Protein 4KXV (pdb70)

Radius of gyration: 27.61 Å; Cα contacts (8 Å, |Δi|>4): 1654; chains: 1; bounding box: 56×73×70 Å

B-factor: mean 13.84, std 14.49, range [1.45, 185.75]

Foldseek 3Di:
DAADQDDPVVQLQLLLQLLQLLLLLQLQCQLVQWAFSLQLNQQSSVLSCCFFGQWAADLQQLLALQGAAEFALCFSSLLSVQSSSCLQPNDPSVLSNCECPPVDQSRRGDFVVDSNDQFTDDPHLQRLLLQLLQLCCCVQPQVHDHAYEYEHELLSVVDVSNLLSLLQQQVSQSLRYEYEYSLQQPDQAGGRPCRPVLVVVCVSSVVSREAEAEDASSRSNRSSVQSRDGDSGHHYYYHHGWRNPQQPPPTNDPPRGTGHDHPVSSVVSSVSSNVSRDDPDGRHGHHGDNRGDDDDDDAQDQPDFDDDDFFDKDFLLQLLLVLLLRSCVRDVQEAEEEAPCCVQSVVVSNCVNPVSRYHYSHNNLQSRLSSQSSNCGSPNHAYEYEDALLCCVVNLVSLLSSLSSQGLHEYEHEAEFCLVFAVFQSRHHFCSLQSQVPRVQEWEFFAAASLLSSVLVSQSSRGGDYYYYYTYRDMDGDQDDRPDDDDGQDKDWSDDDQAAAAEEEETHPLLRQQVVLQVVCVVVVHHHTYMYQRILVPGNLVVVQVRCVSNQQHYEYAYRHEPPNHNQVSNCVSCPPPPRHDYHYQYAHDGFHHGHSVVRCVVRQRGSVSNNVVSVVVND

Sequence (620 aa):
ESSYHKPDQQQQKLQALKDTANRLRISSSIQATTAAGSGHPTSCCSAAEIMAVLFFHTMMRYKSQDPRNPHNDRFVLSKGHAAPILYAVVWAEAGFLLAEEAELLNLRKISSDLDGHPVPKQAFTDVVATTGSLGQGLGAACGMAYTGKYFDKASSYRVYCLLGDGELLSEGSVWEAMMAFASSIYKKLDNLVAILDINRLGQSDPAPLQHQMDIIYQQKKRCEAFGWHAIIVDGHSVEELCKAFGQAKKHQPTAIIAKTFKGRGITTGVEDKEESSWHGKPPLLPPKKNMAEEQIIQEEIYYSQIQQSKKKILATPPQQEDAPSSVDIANNIRMPSLPSYKVGDKIATRKKAYGQALAKLGHASDRIIALDGDTKNNSTFSEIFKKEHPDRFIECYIAEQNMVSIAVGCATRNRTVPPFCCSTFAAFFTRRAFDQIRMAAISESSNINLLCGSSHCGVSIGEDGPSSQQMALEDLAMMFRSVPTSTVFYPSDGVATEKAVELAANTKGIICFIRTSRPENAIIYNNNNEDFQQVGQAKVVLKSKDDQVVTVIGAGVVTLHEALAAAELLKKEKINIRVLDPPFTIKPLLDRKLILDSARATKGRILTTVEDHYYEGGIGEAVSSSAVVGEPGITVTHHLAVNRVPPRSGKPAELLKMFGIDDRDAIAQAVRGLIT

CATH classification: 3.40.50.970 (+2 more: 3.40.50.970, 3.40.50.920)

InterPro domains:
  IPR005474 Transketolase, N-terminal [PF00456] (17-269)
  IPR005474 Transketolase, N-terminal [cd02012] (20-271)
  IPR005475 Transketolase-like, pyrimidine-binding domain [PF02779] (314-476)
  IPR005475 Transketolase-like, pyrimidine-binding domain [SM00861] (315-479)
  IPR009014 Transketolase C-terminal/Pyruvate-ferredoxin oxidoreductase domain II [G3DSA:3.40.50.920] (490-623)
  IPR009014 Transketolase C-terminal/Pyruvate-ferredoxin oxidoreductase domain II [SSF52922] (487-620)
  IPR020826 Transketolase binding site [PS00802] (422-438)
  IPR029061 Thiamin diphosphate-binding fold [SSF52518] (9-304)
  IPR029061 Thiamin diphosphate-binding fold [SSF52518] (306-480)
  IPR033248 Transketolase, C-terminal domain [PF02780] (493-612)
  IPR049557 Transketolase conserved site [PS00801] (23-43)
  IPR051424 Transketolase-like [NF004559] (7-621)
  IPR051424 Transketolase-like [PTHR43195] (3-621)

GO terms:
  GO:0004802 transketolase activity (F, EXP)
  GO:0005829 cytosol (C, TAS)
  GO:0005515 protein binding (F, IPI)
  GO:0005654 nucleoplasm (C, IDA)
  GO:0016604 nuclear body (C, IDA)
  GO:0016607 nuclear speck (C, IDA)
  GO:0000287 magnesium ion binding (F, IDA)
  GO:0004802 transketolase activity (F, IDA)
  GO:0005509 calcium ion binding (F, IDA)
  GO:0042803 protein homodimerization activity (F, IDA)
  GO:0046166 glyceraldehyde-3-phosphate biosynthetic process (P, IDA)
  GO:0006098 pentose-phosphate shunt (P, IDA)
  GO:0031982 vesicle (C, HDA)
  GO:0070062 extracellular exosome (C, HDA)

Solvent-accessible surface area: 23819 Å² total; per-residue (Å²): 188,88,79,115,156,14,87,117,148,56,4,41,22,0,85,2,0,0,18,37,2,4,16,13,0,0,75,3,0,16,54,37,52,43,3,30,0,2,1,0,0,0,0,0,15,0,0,0,0,0,3,5,22,23,5,60,6,59,28,122,62,9,89,18,42,29,1,17,3,29,5,8,0,3,0,26,0,0,4,0,7,2,4,0,15,4,13,16,47,60,30,68,95,79,57,16,83,40,1,80,101,188,97,9,76,7,47,16,65,3,28,18,94,7,35,22,7,22,10,7,4,32,21,68,1,16,0,0,3,4,0,0,0,4,0,16,2,0,66,77,44,10,160,18,53,5,50,0,4,0,0,0,11,6,28,6,14,82,81,45,9,1,47,46,0,4,32,6,0,31,87,39,135,0,39,17,1,4,0,0,4,0,0,6,44,8,18,139,99,91,38,3,110,23,69,39,92,19,82,48,11,47,142,119,1,90,86,81,28,4,60,9,34,70,9,67,0,22,25,3,74,79,0,0,137,8,10,33,75,75,57,167,73,2,6,0,1,0,0,82,0,56,11,0,82,25,0,89,56,2,48,45,109,91,105,57,31,22,114,38,2,71,127,115,46,4,127,90,4,32,131,57,1,112,91,102,27,137,52,157,173,80,23,150,25,56,91,16,122,106,55,13,60,115,44,84,160,60,97,7,179,22,82,67,96,8,96,37,135,94,51,59,125,21,6,5,41,71,0,1,0,68,0,0,2,40,0,2,120,46,16,120,38,0,1,0,0,0,1,74,20,52,98,23,1,32,0,65,40,0,79,172,82,15,81,126,32,11,0,15,5,107,134,13,14,38,3,0,0,9,0,0,9,2,0,11,16,45,96,21,10,17,0,1,0,1,0,17,0,10,56,0,60,159,0,77,57,8,0,110,12,1,7,72,8,116,10,56,0,5,0,1,0,0,8,2,0,0,2,4,0,93,99,2,49,78,43,4,0,2,62,0,0,32,12,0,66,74,2,108,55,9,12,0,0,1,0,1,1,0,0,0,0,7,31,0,0,35,35,0,13,56,36,169,9,0,0,0,0,0,1,2,94,34,101,23,29,3,48,12,89,38,112,50,80,4,82,53,22,66,4,29,44,37,71,142,40,190,106,1,34,0,0,0,0,0,1,1,8,0,0,25,16,0,39,19,0,6,121,46,0,133,167,78,193,27,39,3,28,0,0,0,0,0,0,2,50,63,31,21,103,150,50,0,6,64,3,0,139,43,0,118,6,47,1,0,0,0,0,0,0,47,73,119,14,0,0,0,78,8,0,43,81,27,4,122,75,43,114,62,26,76,44,46,44,32,3,1,102,123,104,8,130,50,16,123,39,74,94,3,11,140,100,12,24,0,13,96,78,24,0,1,116,20,0,68,46,45,46,135

Nearest PDB structures (foldseek):
  4kxw-assembly1_A  TM=1.001E+00  e=0.000E+00  Homo sapiens
  6ha3-assembly1_A  TM=1.001E+00  e=0.000E+00  Homo sapiens
  6rjb-assembly1_B  TM=1.001E+00  e=0.000E+00  Homo sapiens
  3ooy-assembly1_A  TM=1.000E+00  e=0.000E+00  Homo sapiens
  3l84-assembly1_A  TM=8.681E-01  e=8.994E-46  Campylobacter jejuni subsp. jejuni NCTC 11168 = ATCC 700819

Secondary structure (DSSP, 8-state):
-------HHHHHHHHHHHHHHHHHHHHHHHHHT-S-HHHHHTTHHHHHHIIIII----TT-TT-TTSPEEEESSGGGHHHHHHHHHHTTSS-GGGGGGTT-TT-S--SS--TTSTT-SS---STT-HHHHHHHHHHIIIIIS--S--EEEEEESGGGGSHHHHHHHHHHHHTT-TTEEEEEEE-SB-SSSB-TTTT-HHHHHHHHHHTT-EEEEEETT-HHHHHHHHH---SS-EEEEEE--TTTTSTTTTT-SS-TT-PPPHHHHHHHHHHHHTT----PPPPP-PPP--PPP---SPP--SS-----TT-EEEHHHHHHHHHHHHHHH-TTEEEEESS-HHHHSTHHHHHH-GGGEEE--S-HHHHHHHHHHHHGGG--EEEEEEEGGGGGGGHHHHHHHHHTT--EEEEEESBSGGG-TT-GGG-BSSHHHHHHTSTTEEEE---SHHHHHHHHHHHHT--SEEEEE--SSEEE--S-TT----TT--EEEE--TTEEEEEE--THHHHHHHHHHHHHHTTT-EEEEEE-SEEES--HHHHHHHHHHTTTEEEEEEEEESTTSHHHHHHHHHTT-TT-EEEEEEE-S----S-HHHHHHHTT-SHHHHHHHHHHHH-

Structure (mmCIF, N/CA/C/O backbone):
data_4KXV
#
_entry.id   4KXV
#
_cell.length_a   113.670
_cell.length_b   85.980
_cell.length_c   73.000
_cell.angle_alpha   90.00
_cell.angle_beta   125.30
_cell.angle_gamma   90.00
#
_symmetry.space_group_name_H-M   'C 1 2 1'
#
loop_
_entity.id
_entity.type
_entity.pdbx_description
1 polymer Transketolase
2 non-polymer 'CALCIUM ION'
3 non-polymer 1,2-ETHANEDIOL
4 non-polymer 'THIAMINE DIPHOSPHATE'
5 non-polymer D-XYLITOL-5-PHOSPHATE
6 water water
#
loop_
_atom_site.group_PDB
_atom_site.id
_atom_site.type_symbol
_atom_site.label_atom_id
_atom_site.label_alt_id
_atom_site.label_comp_id
_atom_site.label_asym_id
_atom_site.label_entity_id
_atom_site.label_seq_id
_atom_site.pdbx_PDB_ins_code
_atom_site.Cartn_x
_atom_site.Cartn_y
_atom_site.Cartn_z
_atom_site.occupancy
_atom_site.B_iso_or_equiv
_atom_site.auth_seq_id
_atom_site.auth_comp_id
_atom_site.auth_asym_id
_atom_site.auth_atom_id
_atom_site.pdbx_PDB_model_num
ATOM 1 N N . GLU A 1 2 ? 22.005 -12.323 23.752 1.00 52.05 2 GLU A N 1
ATOM 2 C CA . GLU A 1 2 ? 21.538 -12.679 25.086 1.00 47.18 2 GLU A CA 1
ATOM 3 C C . GLU A 1 2 ? 20.430 -13.707 24.938 1.00 21.90 2 GLU A C 1
ATOM 4 O O . GLU A 1 2 ? 19.655 -13.568 23.986 1.00 24.55 2 GLU A O 1
ATOM 10 N N A SER A 1 3 ? 20.405 -14.652 25.848 0.39 24.41 3 SER A N 1
ATOM 11 N N B SER A 1 3 ? 20.391 -14.635 25.875 0.61 16.18 3 SER A N 1
ATOM 12 C CA A SER A 1 3 ? 19.362 -15.649 25.902 0.39 9.75 3 SER A CA 1
ATOM 13 C CA B SER A 1 3 ? 19.318 -15.616 25.775 0.61 22.16 3 SER A CA 1
ATOM 14 C C A SER A 1 3 ? 18.001 -15.046 26.184 0.39 9.09 3 SER A C 1
ATOM 15 C C B SER A 1 3 ? 17.993 -14.978 26.142 0.61 13.84 3 SER A C 1
ATOM 16 O O A SER A 1 3 ? 17.915 -14.119 27.021 0.39 6.26 3 SER A O 1
ATOM 17 O O B SER A 1 3 ? 18.016 -14.019 26.925 0.61 27.73 3 SER A O 1
ATOM 22 N N . TYR A 1 4 ? 16.928 -15.561 25.588 1.00 11.13 4 TYR A N 1
ATOM 23 C CA . TYR A 1 4 ? 15.569 -15.305 26.081 1.00 9.06 4 TYR A CA 1
ATOM 24 C C . TYR A 1 4 ? 15.502 -15.720 27.515 1.00 8.51 4 TYR A C 1
ATOM 25 O O . TYR A 1 4 ? 15.952 -16.810 27.879 1.00 9.73 4 TYR A O 1
ATOM 34 N N . HIS A 1 5 ? 14.900 -14.879 28.355 1.00 8.05 5 HIS A N 1
ATOM 35 C CA . HIS A 1 5 ? 14.570 -15.232 29.711 1.00 7.93 5 HIS A CA 1
ATOM 36 C C . HIS A 1 5 ? 13.128 -15.712 29.738 1.00 8.11 5 HIS A C 1
ATOM 37 O O . HIS A 1 5 ? 12.213 -14.908 29.545 1.00 10.61 5 HIS A O 1
ATOM 44 N N . LYS A 1 6 ? 12.921 -17.016 29.871 1.00 7.32 6 LYS A N 1
ATOM 45 C CA . LYS A 1 6 ? 11.575 -17.567 29.813 1.00 7.31 6 LYS A CA 1
ATOM 46 C C . LYS A 1 6 ? 10.862 -17.257 31.119 1.00 7.06 6 LYS A C 1
ATOM 47 O O . LYS A 1 6 ? 11.313 -17.766 32.164 1.00 8.77 6 LYS A O 1
ATOM 53 N N . PRO A 1 7 ? 9.801 -16.456 31.125 1.00 7.13 7 PRO A N 1
ATOM 54 C CA . PRO A 1 7 ? 9.220 -15.994 32.398 1.00 8.23 7 PRO A CA 1
ATOM 55 C C . PRO A 1 7 ? 8.517 -17.102 33.163 1.00 7.47 7 PRO A C 1
ATOM 56 O O . PRO A 1 7 ? 7.951 -17.993 32.562 1.00 8.34 7 PRO A O 1
ATOM 60 N N . ASP A 1 8 ? 8.588 -16.982 34.496 1.00 8.58 8 ASP A N 1
ATOM 61 C CA . ASP A 1 8 ? 7.799 -17.829 35.375 1.00 8.89 8 ASP A CA 1
ATOM 62 C C . ASP A 1 8 ? 6.419 -17.268 35.532 1.00 8.11 8 ASP A C 1
ATOM 63 O O . ASP A 1 8 ? 6.089 -16.179 35.054 1.00 7.81 8 ASP A O 1
ATOM 68 N N A GLN A 1 9 ? 5.465 -18.009 36.146 0.26 5.37 9 GLN A N 1
ATOM 69 N N B GLN A 1 9 ? 5.635 -18.064 36.234 0.74 13.37 9 GLN A N 1
ATOM 70 C CA A GLN A 1 9 ? 4.067 -17.571 36.280 0.26 5.48 9 GLN A CA 1
ATOM 71 C CA B GLN A 1 9 ? 4.245 -17.683 36.428 0.74 14.11 9 GLN A CA 1
ATOM 72 C C A GLN A 1 9 ? 3.968 -16.286 37.079 0.26 3.27 9 GLN A C 1
ATOM 73 C C B GLN A 1 9 ? 4.208 -16.383 37.193 0.74 12.16 9 GLN A C 1
ATOM 74 O O A GLN A 1 9 ? 3.080 -15.478 36.806 0.26 4.62 9 GLN A O 1
ATOM 75 O O B GLN A 1 9 ? 3.317 -15.602 36.889 0.74 10.76 9 GLN A O 1
ATOM 86 N N A GLN A 1 10 ? 4.855 -16.045 38.066 0.43 5.09 10 GLN A N 1
ATOM 87 N N B GLN A 1 10 ? 5.140 -16.141 38.148 0.57 10.72 10 GLN A N 1
ATOM 88 C CA A GLN A 1 10 ? 4.860 -14.792 38.802 0.43 6.60 10 GLN A CA 1
ATOM 89 C CA B GLN A 1 10 ? 5.035 -14.876 38.868 0.57 9.84 10 GLN A CA 1
ATOM 90 C C A GLN A 1 10 ? 5.301 -13.595 37.961 0.43 7.00 10 GLN A C 1
ATOM 91 C C B GLN A 1 10 ? 5.286 -13.669 37.951 0.57 7.78 10 GLN A C 1
ATOM 92 O O A GLN A 1 10 ? 4.773 -12.496 38.090 0.43 7.19 10 GLN A O 1
ATOM 93 O O B GLN A 1 10 ? 4.573 -12.685 38.060 0.57 7.85 10 GLN A O 1
ATOM 104 N N . LYS A 1 11 ? 6.293 -13.775 37.084 1.00 7.09 11 LYS A N 1
ATOM 105 C CA . LYS A 1 11 ? 6.598 -12.712 36.114 1.00 6.51 11 LYS A CA 1
ATOM 106 C C . LYS A 1 11 ? 5.418 -12.480 35.163 1.00 6.04 11 LYS A C 1
ATOM 107 O O . LYS A 1 11 ? 5.062 -11.360 34.861 1.00 6.53 11 LYS A O 1
ATOM 113 N N . LEU A 1 12 ? 4.817 -13.592 34.681 1.00 6.72 12 LEU A N 1
ATOM 114 C CA . LEU A 1 12 ? 3.628 -13.458 33.846 1.00 6.50 12 LEU A CA 1
ATOM 115 C C . LEU A 1 12 ? 2.523 -12.747 34.561 1.00 6.28 12 LEU A C 1
ATOM 116 O O . LEU A 1 12 ? 1.886 -11.851 33.980 1.00 6.61 12 LEU A O 1
ATOM 121 N N . GLN A 1 13 ? 2.263 -13.103 35.838 1.00 6.91 13 GLN A N 1
ATOM 122 C CA . GLN A 1 13 ? 1.240 -12.420 36.590 1.00 7.05 13 GLN A CA 1
ATOM 123 C C . GLN A 1 13 ? 1.555 -10.937 36.786 1.00 6.38 13 GLN A C 1
ATOM 124 O O . GLN A 1 13 ? 0.677 -10.096 36.724 1.00 6.91 13 GLN A O 1
ATOM 130 N N . ALA A 1 14 ? 2.849 -10.622 36.993 1.00 6.46 14 ALA A N 1
ATOM 131 C CA . ALA A 1 14 ? 3.250 -9.243 37.125 1.00 6.67 14 ALA A CA 1
ATOM 132 C C . ALA A 1 14 ? 3.013 -8.480 35.818 1.00 6.22 14 ALA A C 1
ATOM 133 O O . ALA A 1 14 ? 2.637 -7.297 35.856 1.00 6.38 14 ALA A O 1
ATOM 135 N N . LEU A 1 15 ? 3.243 -9.138 34.682 1.00 5.83 15 LEU A N 1
ATOM 136 C CA . LEU A 1 15 ? 2.953 -8.490 33.391 1.00 5.65 15 LEU A CA 1
ATOM 137 C C . LEU A 1 15 ? 1.441 -8.278 33.190 1.00 5.73 15 LEU A C 1
ATOM 138 O O . LEU A 1 15 ? 1.048 -7.243 32.643 1.00 5.91 15 LEU A O 1
ATOM 143 N N . LYS A 1 16 ? 0.617 -9.204 33.649 1.00 5.86 16 LYS A N 1
ATOM 144 C CA . LYS A 1 16 ? -0.847 -9.022 33.621 1.00 6.16 16 LYS A CA 1
ATOM 145 C C . LYS A 1 16 ? -1.250 -7.861 34.504 1.00 6.38 16 LYS A C 1
ATOM 146 O O . LYS A 1 16 ? -2.088 -7.027 34.142 1.00 6.39 16 LYS A O 1
ATOM 152 N N . ASP A 1 17 ? -0.691 -7.835 35.718 1.00 6.64 17 ASP A N 1
ATOM 153 C CA . ASP A 1 17 ? -0.942 -6.743 36.649 1.00 6.69 17 ASP A CA 1
ATOM 154 C C . ASP A 1 17 ? -0.569 -5.401 36.026 1.00 6.33 17 ASP A C 1
ATOM 155 O O . ASP A 1 17 ? -1.288 -4.408 36.147 1.00 6.86 17 ASP A O 1
ATOM 160 N N . THR A 1 18 ? 0.582 -5.377 35.351 1.00 5.80 18 THR A N 1
ATOM 161 C CA . THR A 1 18 ? 1.070 -4.179 34.656 1.00 5.37 18 THR A CA 1
ATOM 162 C C . THR A 1 18 ? 0.052 -3.772 33.602 1.00 5.22 18 THR A C 1
ATOM 163 O O . THR A 1 18 ? -0.352 -2.613 33.520 1.00 5.80 18 THR A O 1
ATOM 167 N N . ALA A 1 19 ? -0.365 -4.721 32.759 1.00 5.15 19 ALA A N 1
ATOM 168 C CA . ALA A 1 19 ? -1.352 -4.410 31.722 1.00 5.38 19 ALA A CA 1
ATOM 169 C C . A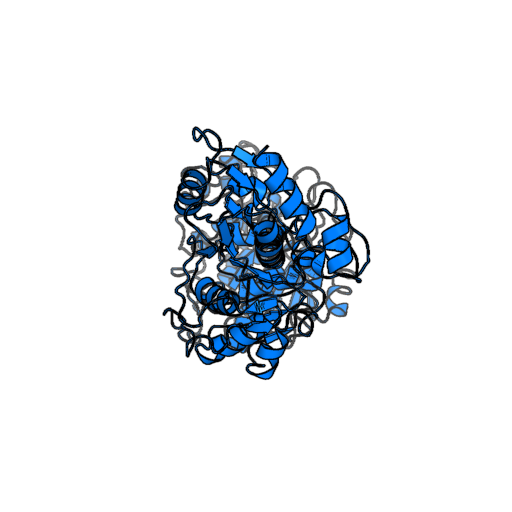LA A 1 19 ? -2.604 -3.799 32.309 1.00 4.90 19 ALA A C 1
ATOM 170 O O . ALA A 1 19 ? -3.152 -2.825 31.785 1.00 5.25 19 ALA A O 1
ATOM 172 N N . ASN A 1 20 ? -3.082 -4.356 33.417 1.00 5.45 20 ASN A N 1
ATOM 173 C CA . ASN A 1 20 ? -4.260 -3.827 34.072 1.00 5.64 20 ASN A CA 1
ATOM 174 C C . ASN A 1 20 ? -4.046 -2.477 34.692 1.00 4.94 20 ASN A C 1
ATOM 175 O O . ASN A 1 20 ? -4.958 -1.617 34.627 1.00 5.52 20 ASN A O 1
ATOM 180 N N . ARG A 1 21 ? -2.890 -2.220 35.281 1.00 5.22 21 ARG A N 1
ATOM 181 C CA . ARG A 1 21 ? -2.555 -0.857 35.727 1.00 5.68 21 ARG A CA 1
ATOM 182 C C . ARG A 1 21 ? -2.576 0.124 34.546 1.00 5.41 21 ARG A C 1
ATOM 183 O O . ARG A 1 21 ? -3.037 1.260 34.704 1.00 5.82 21 ARG A O 1
ATOM 191 N N . LEU A 1 22 ? -2.083 -0.304 33.400 1.00 5.08 22 LEU A N 1
ATOM 192 C CA . LEU A 1 22 ? -2.054 0.564 32.228 1.00 4.98 22 LEU A CA 1
ATOM 193 C C . LEU A 1 22 ? -3.502 0.869 31.765 1.00 5.18 22 LEU A C 1
ATOM 194 O O . LEU A 1 22 ? -3.792 2.016 31.364 1.00 5.65 22 LEU A O 1
ATOM 199 N N . ARG A 1 23 ? -4.373 -0.121 31.824 1.00 4.80 23 ARG A N 1
ATOM 200 C CA . ARG A 1 23 ? -5.788 0.107 31.508 1.00 4.94 23 ARG A CA 1
ATOM 201 C C . ARG A 1 23 ? -6.394 1.160 32.437 1.00 4.80 23 ARG A C 1
ATOM 202 O O . ARG A 1 23 ? -7.076 2.080 32.025 1.00 5.41 23 ARG A O 1
ATOM 210 N N . ILE A 1 24 ? -6.175 0.956 33.761 1.00 5.34 24 ILE A N 1
ATOM 211 C CA . ILE A 1 24 ? -6.753 1.867 34.751 1.00 5.43 24 ILE A CA 1
ATOM 212 C C . ILE A 1 24 ? -6.269 3.289 34.485 1.00 5.07 24 ILE A C 1
ATOM 213 O O . ILE A 1 24 ? -7.049 4.222 34.490 1.00 5.75 24 ILE A O 1
ATOM 218 N N A SER A 1 25 ? -4.961 3.441 34.244 0.67 5.40 25 SER A N 1
ATOM 219 N N B SER A 1 25 ? -4.965 3.448 34.231 0.33 5.40 25 SER A N 1
ATOM 220 C CA A SER A 1 25 ? -4.447 4.796 34.006 0.67 5.33 25 SER A CA 1
ATOM 221 C CA B SER A 1 25 ? -4.412 4.785 34.003 0.33 6.66 25 SER A CA 1
ATOM 222 C C A SER A 1 25 ? -5.046 5.416 32.767 0.67 4.71 25 SER A C 1
ATOM 223 C C B SER A 1 25 ? -4.957 5.422 32.737 0.33 6.14 25 SER A C 1
ATOM 224 O O A SER A 1 25 ? -5.442 6.591 32.719 0.67 6.82 25 SER A O 1
ATOM 225 O O B SER A 1 25 ? -5.209 6.631 32.747 0.33 6.35 25 SER A O 1
ATOM 230 N N . SER A 1 26 ? -5.157 4.630 31.680 1.00 5.02 26 SER A N 1
ATOM 231 C CA . SER A 1 26 ? -5.713 5.174 30.447 1.00 4.95 26 SER A CA 1
ATOM 232 C C . SER A 1 26 ? -7.150 5.660 30.647 1.00 4.61 26 SER A C 1
ATOM 233 O O . SER A 1 26 ? -7.543 6.696 30.115 1.00 5.74 26 SER A O 1
ATOM 236 N N . ILE A 1 27 ? -7.919 4.908 31.408 1.00 4.78 27 ILE A N 1
ATOM 237 C CA . ILE A 1 27 ? -9.290 5.287 31.750 1.00 5.15 27 ILE A CA 1
ATOM 238 C C . ILE A 1 27 ? -9.310 6.534 32.635 1.00 5.26 27 ILE A C 1
ATOM 239 O O . ILE A 1 27 ? -10.018 7.507 32.375 1.00 5.41 27 ILE A O 1
ATOM 244 N N . GLN A 1 28 ? -8.507 6.512 33.718 1.00 5.62 28 GLN A N 1
ATOM 245 C CA . GLN A 1 28 ? -8.488 7.651 34.625 1.00 5.84 28 GLN A CA 1
ATOM 246 C C . GLN A 1 28 ? -8.101 8.942 33.891 1.00 5.54 28 GLN A C 1
ATOM 247 O O . GLN A 1 28 ? -8.733 9.977 34.111 1.00 6.51 28 GLN A O 1
ATOM 253 N N . ALA A 1 29 ? -7.077 8.872 33.050 1.00 4.99 29 ALA A N 1
ATOM 254 C CA . ALA A 1 29 ? -6.584 10.070 32.401 1.00 5.41 29 ALA A CA 1
ATOM 255 C C . ALA A 1 29 ? -7.581 10.638 31.413 1.00 4.57 29 ALA A C 1
ATOM 256 O O . ALA A 1 29 ? -7.803 11.830 31.332 1.00 5.40 29 ALA A O 1
ATOM 258 N N . THR A 1 30 ? -8.202 9.748 30.592 1.00 4.24 30 THR A N 1
ATOM 259 C CA . THR A 1 30 ? -9.154 10.213 29.590 1.00 4.41 30 THR A CA 1
ATOM 260 C C . THR A 1 30 ? -10.477 10.668 30.223 1.00 4.57 30 THR A C 1
ATOM 261 O O . THR A 1 30 ? -11.084 11.627 29.761 1.00 5.09 30 THR A O 1
ATOM 265 N N . THR A 1 31 ? -10.908 10.003 31.297 1.00 5.05 31 THR A N 1
ATOM 266 C CA . THR A 1 31 ? -12.056 10.515 32.029 1.00 5.91 31 THR A CA 1
ATOM 267 C C . THR A 1 31 ? -11.786 11.882 32.628 1.00 6.59 31 THR A C 1
ATOM 268 O O . THR A 1 31 ? -12.615 12.796 32.607 1.00 7.54 31 THR A O 1
ATOM 272 N N . ALA A 1 32 ? -10.589 12.067 33.195 1.00 5.94 32 ALA A N 1
ATOM 273 C CA . ALA A 1 32 ? -10.227 13.365 33.757 1.00 6.72 32 ALA A CA 1
ATOM 274 C C . ALA A 1 32 ? -10.207 14.431 32.677 1.00 6.94 32 ALA A C 1
ATOM 275 O O . ALA A 1 32 ? -10.661 15.545 32.888 1.00 9.17 32 ALA A O 1
ATOM 277 N N . ALA A 1 33 ? -9.639 14.104 31.518 1.00 5.99 33 ALA A N 1
ATOM 278 C CA . ALA A 1 33 ? -9.560 15.054 30.416 1.00 6.59 33 ALA A CA 1
ATOM 279 C C . ALA A 1 33 ? -10.899 15.376 29.823 1.00 7.00 33 ALA A C 1
ATOM 280 O O . ALA A 1 33 ? -11.102 16.483 29.304 1.00 9.40 33 ALA A O 1
ATOM 282 N N . GLY A 1 34 ? -11.790 14.392 29.826 1.00 6.74 34 GLY A N 1
ATOM 283 C CA . GLY A 1 34 ? -13.050 14.475 29.112 1.00 7.79 34 GLY A CA 1
ATOM 284 C C . GLY A 1 34 ? -12.945 14.191 27.633 1.00 6.84 34 GLY A C 1
ATOM 285 O O . GLY A 1 34 ? -13.908 14.457 26.894 1.00 7.76 34 GLY A O 1
ATOM 286 N N . SER A 1 35 ? -11.832 13.655 27.171 1.00 6.12 35 SER A N 1
ATOM 287 C CA . SER A 1 35 ? -11.622 13.265 25.786 1.00 5.37 35 SER A CA 1
ATOM 288 C C . SER A 1 35 ? -10.474 12.277 25.745 1.00 5.18 35 SER A C 1
ATOM 289 O O . SER A 1 35 ? -9.747 12.108 26.716 1.00 6.13 35 SER A O 1
ATOM 292 N N . GLY A 1 36 ? -10.351 11.618 24.604 1.00 5.17 36 GLY A N 1
ATOM 293 C CA . GLY A 1 36 ? -9.365 10.603 24.399 1.00 4.83 36 GLY A CA 1
ATOM 294 C C . GLY A 1 36 ? -9.974 9.247 24.047 1.00 4.34 36 GLY A C 1
ATOM 295 O O . GLY A 1 36 ? -11.161 9.120 23.783 1.00 5.10 36 GLY A O 1
ATOM 296 N N . HIS A 1 37 ? -9.102 8.234 24.051 1.00 4.15 37 HIS A N 1
ATOM 297 C CA . HIS A 1 37 ? -9.367 6.994 23.330 1.00 4.04 37 HIS A CA 1
ATOM 298 C C . HIS A 1 37 ? -9.073 5.783 24.205 1.00 3.83 37 HIS A C 1
ATOM 299 O O . HIS A 1 37 ? -8.247 4.916 23.856 1.00 4.52 37 HIS A O 1
ATOM 306 N N . PRO A 1 38 ? -9.727 5.653 25.377 1.00 4.27 38 PRO A N 1
ATOM 307 C CA . PRO A 1 38 ? -9.366 4.548 26.253 1.00 4.51 38 PRO A CA 1
ATOM 308 C C . PRO A 1 38 ? -9.583 3.190 25.631 1.00 4.04 38 PRO A C 1
ATOM 309 O O . PRO A 1 38 ? -8.818 2.255 25.942 1.00 4.57 38 PRO A O 1
ATOM 313 N N . THR A 1 39 ? -10.588 2.986 24.765 1.00 3.90 39 THR A N 1
ATOM 314 C CA . THR A 1 39 ? -10.779 1.654 24.222 1.00 3.95 39 THR A CA 1
ATOM 315 C C . THR A 1 39 ? -9.619 1.251 23.295 1.00 3.85 39 THR A C 1
ATOM 316 O O . THR A 1 39 ? -9.314 0.050 23.169 1.00 4.65 39 THR A O 1
ATOM 320 N N . SER A 1 40 ? -8.977 2.211 22.658 1.00 3.80 40 SER A N 1
ATOM 321 C CA . SER A 1 40 ? -7.800 1.968 21.815 1.00 4.25 40 SER A CA 1
ATOM 322 C C . SER A 1 40 ? -6.551 1.694 22.650 1.00 4.38 40 SER A C 1
ATOM 323 O O . SER A 1 40 ? -5.618 1.024 22.203 1.00 6.07 40 SER A O 1
ATOM 326 N N . CYS A 1 41 ? -6.509 2.220 23.864 1.00 4.85 41 CYS A N 1
ATOM 327 C CA . CYS A 1 41 ? -5.452 1.879 24.797 1.00 4.79 41 CYS A CA 1
ATOM 328 C C . CYS A 1 41 ? -5.610 0.453 25.284 1.00 4.82 41 CYS A C 1
ATOM 329 O O . CYS A 1 41 ? -4.643 -0.308 25.394 1.00 5.64 41 CYS A O 1
ATOM 332 N N . CYS A 1 42 ? -6.855 0.103 25.661 1.00 5.07 42 CYS A N 1
ATOM 333 C CA . CYS A 1 42 ? -7.086 -1.171 26.321 1.00 5.15 42 CYS A CA 1
ATOM 334 C C . CYS A 1 42 ? -6.808 -2.395 25.441 1.00 4.52 42 CYS A C 1
ATOM 335 O O . CYS A 1 42 ? -6.396 -3.433 25.972 1.00 5.52 42 CYS A O 1
ATOM 338 N N . SER A 1 43 ? -6.999 -2.307 24.130 1.00 4.52 43 SER A N 1
ATOM 339 C CA . SER A 1 43 ? -6.660 -3.425 23.281 1.00 4.53 43 SER A CA 1
ATOM 340 C C . SER A 1 43 ? -5.163 -3.707 23.267 1.00 4.31 43 SER A C 1
ATOM 341 O O . SER A 1 43 ? -4.750 -4.832 22.994 1.00 5.73 43 SER A O 1
ATOM 344 N N . ALA A 1 44 ? -4.341 -2.691 23.554 1.00 4.33 44 ALA A N 1
ATOM 345 C CA . ALA A 1 44 ? -2.912 -2.766 23.454 1.00 4.69 44 ALA A CA 1
ATOM 346 C C . ALA A 1 44 ? -2.215 -3.005 24.809 1.00 4.16 44 ALA A C 1
ATOM 347 O O . ALA A 1 44 ? -0.984 -2.989 24.858 1.00 4.68 44 ALA A O 1
ATOM 349 N N . ALA A 1 45 ? -2.960 -3.210 25.878 1.00 4.46 45 ALA A N 1
ATOM 350 C CA . ALA A 1 45 ? -2.343 -3.163 27.215 1.00 4.54 45 ALA A CA 1
ATOM 351 C C . ALA A 1 45 ? -1.336 -4.291 27.453 1.00 4.48 45 ALA A C 1
ATOM 352 O O . ALA A 1 45 ? -0.284 -4.056 28.037 1.00 4.96 45 ALA A O 1
ATOM 354 N N . GLU A 1 46 ? -1.666 -5.534 27.065 1.00 4.59 46 GLU A N 1
ATOM 355 C CA . GLU A 1 46 ? -0.696 -6.614 27.225 1.00 4.52 46 GLU A CA 1
ATOM 356 C C . GLU A 1 46 ? 0.515 -6.429 26.320 1.00 4.24 46 GLU A C 1
ATOM 357 O O . GLU A 1 46 ? 1.643 -6.695 26.735 1.00 5.03 46 GLU A O 1
ATOM 363 N N . ILE A 1 47 ? 0.294 -5.987 25.087 1.00 4.60 47 ILE A N 1
ATOM 364 C CA . ILE A 1 47 ? 1.405 -5.695 24.178 1.00 4.64 47 ILE A CA 1
ATOM 365 C C . ILE A 1 47 ? 2.374 -4.694 24.845 1.00 4.59 47 ILE A C 1
ATOM 366 O O . ILE A 1 47 ? 3.585 -4.881 24.846 1.00 5.13 47 ILE A O 1
ATOM 371 N N . MET A 1 48 ? 1.808 -3.589 25.378 1.00 4.42 48 MET A N 1
ATOM 372 C CA . MET A 1 48 ? 2.653 -2.563 25.973 1.00 4.80 48 MET A CA 1
ATOM 373 C C . MET A 1 48 ? 3.381 -3.083 27.208 1.00 4.88 48 MET A C 1
ATOM 374 O O . MET A 1 48 ? 4.568 -2.785 27.408 1.00 5.05 48 MET A O 1
ATOM 379 N N . ALA A 1 49 ? 2.679 -3.824 28.058 1.00 4.83 49 ALA A N 1
ATOM 380 C CA . ALA A 1 49 ? 3.311 -4.371 29.263 1.00 5.10 49 ALA A CA 1
ATOM 381 C C . ALA A 1 49 ? 4.493 -5.256 28.891 1.00 4.94 49 ALA A C 1
ATOM 382 O O . ALA A 1 49 ? 5.575 -5.162 29.474 1.00 5.54 49 ALA A O 1
ATOM 384 N N . VAL A 1 50 ? 4.286 -6.158 27.933 1.00 4.82 50 VAL A N 1
ATOM 385 C CA . VAL A 1 50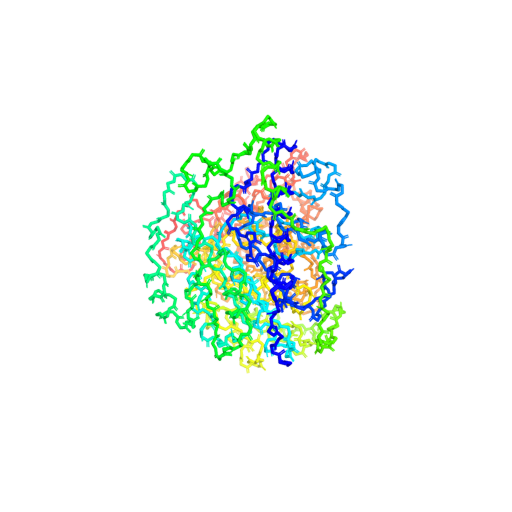 ? 5.344 -7.100 27.562 1.00 5.08 50 VAL A CA 1
ATOM 386 C C . VAL A 1 50 ? 6.489 -6.372 26.904 1.00 4.65 50 VAL A C 1
ATOM 387 O O . VAL A 1 50 ? 7.657 -6.642 27.198 1.00 5.86 50 VAL A O 1
ATOM 391 N N . LEU A 1 51 ? 6.217 -5.451 25.970 1.00 4.87 51 LEU A N 1
ATOM 392 C CA . LEU A 1 51 ? 7.322 -4.738 25.341 1.00 5.01 51 LEU A CA 1
ATOM 393 C C . LEU A 1 51 ? 8.143 -3.986 26.364 1.00 5.25 51 LEU A C 1
ATOM 394 O O . LEU A 1 51 ? 9.386 -4.067 26.372 1.00 5.83 51 LEU A O 1
ATOM 399 N N . PHE A 1 52 ? 7.487 -3.212 27.227 1.00 4.91 52 PHE A N 1
ATOM 400 C CA . PHE A 1 52 ? 8.249 -2.332 28.102 1.00 4.97 52 PHE A CA 1
ATOM 401 C C . PHE A 1 52 ? 8.860 -3.046 29.284 1.00 5.45 52 PHE A C 1
ATOM 402 O O . PHE A 1 52 ? 9.867 -2.551 29.831 1.00 6.55 52 PHE A O 1
ATOM 410 N N . PHE A 1 53 ? 8.287 -4.160 29.707 1.00 5.67 53 PHE A N 1
ATOM 411 C CA . PHE A 1 53 ? 8.728 -4.821 30.959 1.00 6.05 53 PHE A CA 1
ATOM 412 C C . PHE A 1 53 ? 9.146 -6.249 30.792 1.00 6.74 53 PHE A C 1
ATOM 413 O O . PHE A 1 53 ? 9.351 -6.965 31.797 1.00 8.24 53 PHE A O 1
ATOM 421 N N . HIS A 1 54 ? 9.370 -6.705 29.567 1.00 6.27 54 HIS A N 1
ATOM 422 C CA . HIS A 1 54 ? 10.048 -7.979 29.325 1.00 6.46 54 HIS A CA 1
ATOM 423 C C . HIS A 1 54 ? 10.994 -7.875 28.128 1.00 5.85 54 HIS A C 1
ATOM 424 O O . HIS A 1 54 ? 12.146 -8.245 28.221 1.00 7.57 54 HIS A O 1
ATOM 431 N N . THR A 1 55 ? 10.480 -7.406 26.982 1.00 6.01 55 THR A N 1
ATOM 432 C CA . THR A 1 55 ? 11.256 -7.523 25.734 1.00 5.96 55 THR A CA 1
ATOM 433 C C . THR A 1 55 ? 12.282 -6.441 25.530 1.00 6.13 55 THR A C 1
ATOM 434 O O . THR A 1 55 ? 13.455 -6.710 25.173 1.00 7.32 55 THR A O 1
ATOM 438 N N A MET A 1 56 ? 11.862 -5.173 25.598 0.62 5.40 56 MET A N 1
ATOM 439 N N B MET A 1 56 ? 11.874 -5.192 25.700 0.38 7.27 56 MET A N 1
ATOM 440 C CA A MET A 1 56 ? 12.792 -4.118 25.162 0.62 5.20 56 MET A CA 1
ATOM 441 C CA B MET A 1 56 ? 12.663 -4.034 25.291 0.38 7.54 56 MET A CA 1
ATOM 442 C C A MET A 1 56 ? 13.851 -3.832 26.224 0.62 5.71 56 MET A C 1
ATOM 443 C C B MET A 1 56 ? 13.814 -3.737 26.241 0.38 7.97 56 MET A C 1
ATOM 444 O O A MET A 1 56 ? 13.716 -4.229 27.400 0.62 6.21 56 MET A O 1
ATOM 445 O O B MET A 1 56 ? 13.779 -3.987 27.444 0.38 8.29 56 MET A O 1
ATOM 454 N N . ARG A 1 57 ? 14.904 -3.186 25.704 1.00 6.55 57 ARG A N 1
ATOM 455 C CA . ARG A 1 57 ? 16.062 -2.773 26.506 1.00 7.22 57 ARG A CA 1
ATOM 456 C C . ARG A 1 57 ? 16.247 -1.283 26.288 1.00 6.07 57 ARG A C 1
ATOM 457 O O . ARG A 1 57 ? 16.408 -0.812 25.157 1.00 7.65 57 ARG A O 1
ATOM 465 N N . TYR A 1 58 ? 16.228 -0.559 27.414 1.00 7.13 58 TYR A N 1
ATOM 466 C CA . TYR A 1 58 ? 16.296 0.895 27.353 1.00 7.40 58 TYR A CA 1
ATOM 467 C C . TYR A 1 58 ? 16.638 1.429 28.736 1.00 7.62 58 TYR A C 1
ATOM 468 O O . TYR A 1 58 ? 16.378 0.753 29.709 1.00 8.25 58 TYR A O 1
ATOM 477 N N . LYS A 1 59 ? 17.204 2.646 28.769 1.00 7.54 59 LYS A N 1
ATOM 478 C CA . LYS A 1 59 ? 17.430 3.366 29.996 1.00 8.76 59 LYS A CA 1
ATOM 479 C C . LYS A 1 59 ? 16.164 4.133 30.389 1.00 8.70 59 LYS A C 1
ATOM 480 O O . LYS A 1 59 ? 15.749 5.067 29.718 1.00 10.06 59 LYS A O 1
ATOM 486 N N . SER A 1 60 ? 15.573 3.723 31.508 1.00 9.79 60 SER A N 1
ATOM 487 C CA . SER A 1 60 ? 14.285 4.309 31.889 1.00 10.40 60 SER A CA 1
ATOM 488 C C . SER A 1 60 ? 14.403 5.764 32.245 1.00 10.04 60 SER A C 1
ATOM 489 O O . SER A 1 60 ? 13.443 6.529 32.155 1.00 13.00 60 SER A O 1
ATOM 492 N N . GLN A 1 61 ? 15.601 6.181 32.732 1.00 10.14 61 GLN A N 1
ATOM 493 C CA . GLN A 1 61 ? 15.761 7.584 33.090 1.00 11.22 61 GLN A CA 1
ATOM 494 C C . GLN A 1 61 ? 16.331 8.378 31.931 1.00 11.00 61 GLN A C 1
ATOM 495 O O . GLN A 1 61 ? 16.491 9.601 32.149 1.00 15.97 61 GLN A O 1
ATOM 501 N N . ASP A 1 62 ? 16.592 7.825 30.778 1.00 10.12 62 ASP A N 1
ATOM 502 C CA . ASP A 1 62 ? 17.167 8.541 29.644 1.00 8.77 62 ASP A CA 1
ATOM 503 C C . ASP A 1 62 ? 16.545 8.003 28.346 1.00 7.61 62 ASP A C 1
ATOM 504 O O . ASP A 1 62 ? 17.164 7.239 27.606 1.00 7.52 62 ASP A O 1
ATOM 509 N N . PRO A 1 63 ? 15.279 8.350 28.115 1.00 7.75 63 PRO A N 1
ATOM 510 C CA . PRO A 1 63 ? 14.559 7.744 26.990 1.00 7.00 63 PRO A CA 1
ATOM 511 C C . PRO A 1 63 ? 15.208 8.022 25.635 1.00 7.10 63 PRO A C 1
ATOM 512 O O . PRO A 1 63 ? 15.047 7.183 24.725 1.00 8.77 63 PRO A O 1
ATOM 516 N N . ARG A 1 64 ? 15.896 9.131 25.448 1.00 7.64 64 ARG A N 1
ATOM 517 C CA . ARG A 1 64 ? 16.549 9.478 24.202 1.00 9.59 64 ARG A CA 1
ATOM 518 C C . ARG A 1 64 ? 17.911 8.844 23.991 1.00 8.50 64 ARG A C 1
ATOM 519 O O . ARG A 1 64 ? 18.577 9.063 22.978 1.00 9.42 64 ARG A O 1
ATOM 527 N N . ASN A 1 65 ? 18.357 8.027 24.975 1.00 7.98 65 ASN A N 1
ATOM 528 C CA . ASN A 1 65 ? 19.683 7.476 24.908 1.00 8.27 65 ASN A CA 1
ATOM 529 C C . ASN A 1 65 ? 19.916 6.716 23.568 1.00 7.23 65 ASN A C 1
ATOM 530 O O . ASN A 1 65 ? 19.057 5.921 23.171 1.00 7.58 65 ASN A O 1
ATOM 535 N N . PRO A 1 66 ? 21.029 6.949 22.889 1.00 8.13 66 PRO A N 1
ATOM 536 C CA . PRO A 1 66 ? 21.227 6.368 21.550 1.00 8.36 66 PRO A CA 1
ATOM 537 C C . PRO A 1 66 ? 21.372 4.860 21.532 1.00 6.58 66 PRO A C 1
ATOM 538 O O . PRO A 1 66 ? 21.291 4.256 20.465 1.00 6.92 66 PRO A O 1
ATOM 542 N N . HIS A 1 67 ? 21.594 4.233 22.683 1.00 6.95 67 HIS A N 1
ATOM 543 C CA . HIS A 1 67 ? 21.736 2.794 22.766 1.00 6.67 67 HIS A CA 1
ATOM 544 C C . HIS A 1 67 ? 20.402 2.086 22.925 1.00 6.51 67 HIS A C 1
ATOM 545 O O . HIS A 1 67 ? 20.338 0.835 22.809 1.00 7.19 67 HIS A O 1
ATOM 552 N N . ASN A 1 68 ? 19.348 2.807 23.240 1.00 6.32 68 ASN A N 1
ATOM 553 C CA . ASN A 1 68 ? 18.063 2.215 23.566 1.00 5.97 68 ASN A CA 1
ATOM 554 C C . ASN A 1 68 ? 17.393 1.566 22.357 1.00 5.19 68 ASN A C 1
ATOM 555 O O . ASN A 1 68 ? 17.452 2.090 21.240 1.00 5.83 68 ASN A O 1
ATOM 560 N N . ASP A 1 69 ? 16.662 0.480 22.623 1.00 5.62 69 ASP A N 1
ATOM 561 C CA . ASP A 1 69 ? 15.631 0.067 21.678 1.00 4.91 69 ASP A CA 1
ATOM 562 C C . ASP A 1 69 ? 14.704 1.250 21.429 1.00 5.30 69 ASP A C 1
ATOM 563 O O . ASP A 1 69 ? 14.444 2.053 22.333 1.00 6.13 69 ASP A O 1
ATOM 568 N N . ARG A 1 70 ? 14.120 1.297 20.232 1.00 4.89 70 ARG A N 1
ATOM 569 C CA . ARG A 1 70 ? 13.146 2.291 19.853 1.00 5.03 70 ARG A CA 1
ATOM 570 C C . ARG A 1 70 ? 11.757 1.696 19.866 1.00 4.72 70 ARG A C 1
ATOM 571 O O . ARG A 1 70 ? 11.562 0.570 19.403 1.00 5.73 70 ARG A O 1
ATOM 579 N N . PHE A 1 71 ? 10.785 2.462 20.319 1.00 4.78 71 PHE A N 1
ATOM 580 C CA . PHE A 1 71 ? 9.373 2.114 20.232 1.00 4.65 71 PHE A CA 1
ATOM 581 C C . PHE A 1 71 ? 8.678 3.273 19.516 1.00 4.50 71 PHE A C 1
ATOM 582 O O . PHE A 1 71 ? 8.832 4.421 19.936 1.00 5.24 71 PHE A O 1
ATOM 590 N N . VAL A 1 72 ? 7.881 2.935 18.519 1.00 4.46 72 VAL A N 1
ATOM 591 C CA . VAL A 1 72 ? 7.080 3.904 17.771 1.00 4.31 72 VAL A CA 1
ATOM 592 C C . VAL A 1 72 ? 5.619 3.525 17.937 1.00 4.11 72 VAL A C 1
ATOM 593 O O . VAL A 1 72 ? 5.198 2.451 17.527 1.00 5.00 72 VAL A O 1
ATOM 597 N N . LEU A 1 73 ? 4.829 4.442 18.512 1.00 4.37 73 LEU A N 1
ATOM 598 C CA . LEU A 1 73 ? 3.405 4.250 18.661 1.00 4.24 73 LEU A CA 1
ATOM 599 C C . LEU A 1 73 ? 2.726 4.786 17.416 1.00 4.30 73 LEU A C 1
ATOM 600 O O . LEU A 1 73 ? 2.335 5.974 17.356 1.00 5.64 73 LEU A O 1
ATOM 605 N N . SER A 1 74 ? 2.596 3.986 16.367 1.00 4.11 74 SER A N 1
ATOM 606 C CA . SER A 1 74 ? 2.006 4.471 15.130 1.00 4.14 74 SER A CA 1
ATOM 607 C C . SER A 1 74 ? 0.549 4.865 15.301 1.00 4.11 74 SER A C 1
ATOM 608 O O . SER A 1 74 ? 0.101 5.847 14.704 1.00 4.74 74 SER A O 1
ATOM 611 N N . LYS A 1 75 ? -0.183 4.100 16.107 1.00 4.13 75 LYS A N 1
ATOM 612 C CA . LYS A 1 75 ? -1.568 4.397 16.472 1.00 4.27 75 LYS A CA 1
ATOM 613 C C . LYS A 1 75 ? -1.526 5.403 17.637 1.00 4.11 75 LYS A C 1
ATOM 614 O O . LYS A 1 75 ? -1.711 5.078 18.802 1.00 4.73 75 LYS A O 1
ATOM 620 N N . GLY A 1 76 ? -1.221 6.656 17.284 1.00 4.10 76 GLY A N 1
ATOM 621 C CA . GLY A 1 76 ? -0.848 7.649 18.256 1.00 4.48 76 GLY A CA 1
ATOM 622 C C . GLY A 1 76 ? -1.934 8.046 19.220 1.00 3.53 76 GLY A C 1
ATOM 623 O O . GLY A 1 76 ? -1.626 8.593 20.295 1.00 4.16 76 GLY A O 1
ATOM 624 N N . HIS A 1 77 ? -3.188 7.813 18.883 1.00 3.75 77 HIS A N 1
ATOM 625 C CA . HIS A 1 77 ? -4.300 8.090 19.788 1.00 3.88 77 HIS A CA 1
ATOM 626 C C . HIS A 1 77 ? -4.301 7.176 21.007 1.00 4.06 77 HIS A C 1
ATOM 627 O O . HIS A 1 77 ? -5.060 7.421 21.945 1.00 5.05 77 HIS A O 1
ATOM 634 N N . ALA A 1 78 ? -3.458 6.148 21.036 1.00 3.94 78 ALA A N 1
ATOM 635 C CA . ALA A 1 78 ? -3.215 5.382 22.248 1.00 4.28 78 ALA A CA 1
ATOM 636 C C . ALA A 1 78 ? -2.179 6.061 23.152 1.00 4.29 78 ALA A C 1
ATOM 637 O O . ALA A 1 78 ? -1.678 5.458 24.100 1.00 4.83 78 ALA A O 1
ATOM 639 N N . ALA A 1 79 ? -1.900 7.366 22.954 1.00 4.05 79 ALA A N 1
ATOM 640 C CA . ALA A 1 79 ? -0.948 8.095 23.771 1.00 4.21 79 ALA A CA 1
ATOM 641 C C . ALA A 1 79 ? -1.127 7.886 25.261 1.00 3.89 79 ALA A C 1
ATOM 642 O O . ALA A 1 79 ? -0.101 7.750 25.950 1.00 4.70 79 ALA A O 1
ATOM 644 N N . PRO A 1 80 ? -2.344 7.845 25.824 1.00 4.04 80 PRO A N 1
ATOM 645 C CA . PRO A 1 80 ? -2.426 7.695 27.305 1.00 4.67 80 PRO A CA 1
ATOM 646 C C . PRO A 1 80 ? -1.718 6.455 27.800 1.00 4.32 80 PRO A C 1
ATOM 647 O O . PRO A 1 80 ? -1.178 6.466 28.931 1.00 5.42 80 PRO A O 1
ATOM 651 N N . ILE A 1 81 ? -1.711 5.348 27.049 1.00 4.89 81 ILE A N 1
ATOM 652 C CA . ILE A 1 81 ? -1.051 4.154 27.525 1.00 4.92 81 ILE A CA 1
ATOM 653 C C . ILE A 1 81 ? 0.467 4.252 27.338 1.00 4.64 81 ILE A C 1
ATOM 654 O O . ILE A 1 81 ? 1.220 3.647 28.139 1.00 5.86 81 ILE A O 1
ATOM 659 N N . LEU A 1 82 ? 0.939 4.992 26.350 1.00 5.02 82 LEU A N 1
ATOM 660 C CA . LEU A 1 82 ? 2.372 5.335 26.267 1.00 5.30 82 LEU A CA 1
ATOM 661 C C . LEU A 1 82 ? 2.798 6.117 27.485 1.00 4.86 82 LEU A C 1
ATOM 662 O O . LEU A 1 82 ? 3.844 5.840 28.114 1.00 5.23 82 LEU A O 1
ATOM 667 N N . TYR A 1 83 ? 2.010 7.123 27.872 1.00 4.56 83 TYR A N 1
ATOM 668 C CA . TYR A 1 83 ? 2.376 7.907 29.055 1.00 4.75 83 TYR A CA 1
ATOM 669 C C . TYR A 1 83 ? 2.378 6.996 30.287 1.00 5.30 83 TYR A C 1
ATOM 670 O O . TYR A 1 83 ? 3.293 7.069 31.122 1.00 5.65 83 TYR A O 1
ATOM 679 N N . ALA A 1 84 ? 1.371 6.125 30.396 1.00 5.49 84 ALA A N 1
ATOM 680 C CA . ALA A 1 84 ? 1.286 5.241 31.524 1.00 5.88 84 ALA A CA 1
ATOM 681 C C . ALA A 1 84 ? 2.505 4.330 31.638 1.00 5.78 84 ALA A C 1
ATOM 682 O O . ALA A 1 84 ? 2.980 4.076 32.748 1.00 6.03 84 ALA A O 1
ATOM 684 N N A VAL A 1 85 ? 3.016 3.753 30.509 0.58 5.02 85 VAL A N 1
ATOM 685 N N B VAL A 1 85 ? 3.007 3.862 30.491 0.42 6.08 85 VAL A N 1
ATOM 686 C CA A VAL A 1 85 ? 4.191 2.873 30.610 0.58 5.89 85 VAL A CA 1
ATOM 687 C CA B VAL A 1 85 ? 4.146 2.943 30.587 0.42 5.24 85 VAL A CA 1
ATOM 688 C C A VAL A 1 85 ? 5.399 3.678 31.107 0.58 5.80 85 VAL A C 1
ATOM 689 C C B VAL A 1 85 ? 5.407 3.654 31.037 0.42 5.88 85 VAL A C 1
ATOM 690 O O A VAL A 1 85 ? 6.158 3.129 31.907 0.58 8.67 85 VAL A O 1
ATOM 691 O O B VAL A 1 85 ? 6.244 3.094 31.750 0.42 4.01 85 VAL A O 1
ATOM 698 N N . TRP A 1 86 ? 5.550 4.930 30.671 1.00 5.58 86 TRP A N 1
ATOM 699 C CA . TRP A 1 86 ? 6.712 5.714 31.096 1.00 5.99 86 TRP A CA 1
ATOM 700 C C . TRP A 1 86 ? 6.582 6.138 32.546 1.00 5.91 86 TRP A C 1
ATOM 701 O O . TRP A 1 86 ? 7.626 6.356 33.203 1.00 7.23 86 TRP A O 1
ATOM 712 N N . ALA A 1 87 ? 5.382 6.249 33.107 1.00 6.13 87 ALA A N 1
ATOM 713 C CA . ALA A 1 87 ? 5.190 6.406 34.550 1.00 6.40 87 ALA A CA 1
ATOM 714 C C . ALA A 1 87 ? 5.499 5.100 35.241 1.00 6.27 87 ALA A C 1
ATOM 715 O O . ALA A 1 87 ? 6.222 5.086 36.269 1.00 7.89 87 ALA A O 1
ATOM 717 N N . GLU A 1 88 ? 5.029 3.978 34.714 1.00 6.28 88 GLU A N 1
ATOM 718 C CA . GLU A 1 88 ? 5.320 2.661 35.309 1.00 6.92 88 GLU A CA 1
ATOM 719 C C . GLU A 1 88 ? 6.824 2.413 35.346 1.00 7.08 88 GLU A C 1
ATOM 720 O O . GLU A 1 88 ? 7.324 1.817 36.316 1.00 8.77 88 GLU A O 1
ATOM 726 N N . ALA A 1 89 ? 7.540 2.839 34.327 1.00 7.06 89 ALA A N 1
ATOM 727 C CA . ALA A 1 89 ? 8.995 2.692 34.248 1.00 8.09 89 ALA A CA 1
ATOM 728 C C . ALA A 1 89 ? 9.751 3.656 35.156 1.00 8.53 89 ALA A C 1
ATOM 729 O O . ALA A 1 89 ? 10.975 3.475 35.325 1.00 10.32 89 ALA A O 1
ATOM 731 N N . GLY A 1 90 ? 9.053 4.649 35.735 1.00 8.80 90 GLY A N 1
ATOM 732 C CA . GLY A 1 90 ? 9.668 5.548 36.681 1.00 9.44 90 GLY A CA 1
ATOM 733 C C . GLY A 1 90 ? 10.171 6.866 36.109 1.00 9.78 90 GLY A C 1
ATOM 734 O O . GLY A 1 90 ? 10.726 7.694 36.853 1.00 12.78 90 GLY A O 1
ATOM 735 N N . PHE A 1 91 ? 9.974 7.113 34.810 1.00 8.54 91 PHE A N 1
ATOM 736 C CA . PHE A 1 91 ? 10.417 8.364 34.206 1.00 8.41 91 PHE A CA 1
ATOM 737 C C . PHE A 1 91 ? 9.460 9.509 34.481 1.00 8.93 91 PHE A C 1
ATOM 738 O O . PHE A 1 91 ? 9.905 10.636 34.784 1.00 11.14 91 PHE A O 1
ATOM 746 N N A LEU A 1 92 ? 8.167 9.298 34.274 0.59 9.05 92 LEU A N 1
ATOM 747 N N B LEU A 1 92 ? 8.186 9.243 34.384 0.41 7.73 92 LEU A N 1
ATOM 748 C CA A LEU A 1 92 ? 7.114 10.248 34.550 0.59 11.70 92 LEU A CA 1
ATOM 749 C CA B LEU A 1 92 ? 7.127 10.241 34.455 0.41 6.92 92 LEU A CA 1
ATOM 750 C C A LEU A 1 92 ? 6.550 10.044 35.958 0.59 10.91 92 LEU A C 1
ATOM 751 C C B LEU A 1 92 ? 6.440 10.098 35.803 0.41 8.38 92 LEU A C 1
ATOM 752 O O A LEU A 1 92 ? 6.384 8.931 36.453 0.59 13.38 92 LEU A O 1
ATOM 753 O O B LEU A 1 92 ? 6.136 8.946 36.172 0.41 8.40 92 LEU A O 1
ATOM 762 N N . ALA A 1 93 ? 6.188 11.165 36.548 1.00 11.45 93 ALA A N 1
ATOM 763 C CA . ALA A 1 93 ? 5.434 11.082 37.779 1.00 12.93 93 ALA A CA 1
ATOM 764 C C . ALA A 1 93 ? 4.027 10.569 37.534 1.00 11.19 93 ALA A C 1
ATOM 765 O O . ALA A 1 93 ? 3.311 11.014 36.636 1.00 11.33 93 ALA A O 1
ATOM 767 N N A GLU A 1 94 ? 3.582 9.639 38.380 0.59 10.13 94 GLU A N 1
ATOM 768 N N B GLU A 1 94 ? 3.582 9.632 38.372 0.41 15.66 94 GLU A N 1
ATOM 769 C CA A GLU A 1 94 ? 2.263 9.075 38.132 0.59 13.39 94 GLU A CA 1
ATOM 770 C CA B GLU A 1 94 ? 2.231 9.094 38.213 0.41 11.73 94 GLU A CA 1
ATOM 771 C C A GLU A 1 94 ? 1.176 10.142 38.243 0.59 9.50 94 GLU A C 1
ATOM 772 C C B GLU A 1 94 ? 1.128 10.142 38.244 0.41 14.22 94 GLU A C 1
ATOM 773 O O A GLU A 1 94 ? 0.198 10.091 37.469 0.59 7.78 94 GLU A O 1
ATOM 774 O O B GLU A 1 94 ? 0.127 10.115 37.511 0.41 18.09 94 GLU A O 1
ATOM 785 N N . ALA A 1 95 ? 1.288 11.139 39.109 1.00 10.08 95 ALA A N 1
ATOM 786 C CA . ALA A 1 95 ? 0.224 12.151 39.229 1.00 10.84 95 ALA A CA 1
ATOM 787 C C . ALA A 1 95 ? 0.049 12.930 37.939 1.00 8.75 95 ALA A C 1
ATOM 788 O O . ALA A 1 95 ? -1.050 13.400 37.655 1.00 9.75 95 ALA A O 1
ATOM 790 N N . GLU A 1 96 ? 1.128 13.059 37.139 1.00 8.66 96 GLU A N 1
ATOM 791 C CA . GLU A 1 96 ? 1.041 13.866 35.944 1.00 8.09 96 GLU A CA 1
ATOM 792 C C . GLU A 1 96 ? 0.129 13.246 34.915 1.00 6.69 96 GLU A C 1
ATOM 793 O O . GLU A 1 96 ? -0.421 13.963 34.066 1.00 7.03 96 GLU A O 1
ATOM 799 N N . LEU A 1 97 ? -0.068 11.942 34.961 1.00 6.98 97 LEU A N 1
ATOM 800 C CA . LEU A 1 97 ? -0.930 11.261 33.987 1.00 6.14 97 LEU A CA 1
ATOM 801 C C . LEU A 1 97 ? -2.316 11.872 33.968 1.00 5.71 97 LEU A C 1
ATOM 802 O O . LEU A 1 97 ? -2.986 11.890 32.919 1.00 6.22 97 LEU A O 1
ATOM 807 N N . LEU A 1 98 ? -2.820 12.337 35.117 1.00 6.06 98 LEU A N 1
ATOM 808 C CA . LEU A 1 98 ? -4.141 12.870 35.216 1.00 6.41 98 LEU A CA 1
ATOM 809 C C . LEU A 1 98 ? -4.304 14.214 34.553 1.00 5.81 98 LEU A C 1
ATOM 810 O O . LEU A 1 98 ? -5.418 14.724 34.412 1.00 6.96 98 LEU A O 1
ATOM 815 N N . ASN A 1 99 ? -3.184 14.833 34.119 1.00 6.00 99 ASN A N 1
ATOM 816 C CA . ASN A 1 99 ? -3.177 16.102 33.422 1.00 5.61 99 ASN A CA 1
ATOM 817 C C . ASN A 1 99 ? -3.150 15.979 31.915 1.00 5.37 99 ASN A C 1
ATOM 818 O O . ASN A 1 99 ? -2.939 16.976 31.217 1.00 5.84 99 ASN A O 1
ATOM 823 N N . LEU A 1 100 ? -3.414 14.766 31.415 1.00 4.77 100 LEU A N 1
ATOM 824 C CA . LEU A 1 100 ? -3.585 14.517 29.981 1.00 4.72 100 LEU A CA 1
ATOM 825 C C . LEU A 1 100 ? -4.380 15.615 29.315 1.00 4.54 100 LEU A C 1
ATOM 826 O O . LEU A 1 100 ? -5.468 15.976 29.779 1.00 4.89 100 LEU A O 1
ATOM 831 N N . ARG A 1 101 ? -3.866 16.124 28.196 1.00 4.44 101 ARG A N 1
ATOM 832 C CA . ARG A 1 101 ? -4.558 17.044 27.311 1.00 4.44 101 ARG A CA 1
ATOM 833 C C . ARG A 1 101 ? -4.757 18.442 27.876 1.00 5.13 101 ARG A C 1
ATOM 834 O O . ARG A 1 101 ? -5.369 19.274 27.190 1.00 6.69 101 ARG A O 1
ATOM 842 N N . LYS A 1 102 ? -4.216 18.733 29.052 1.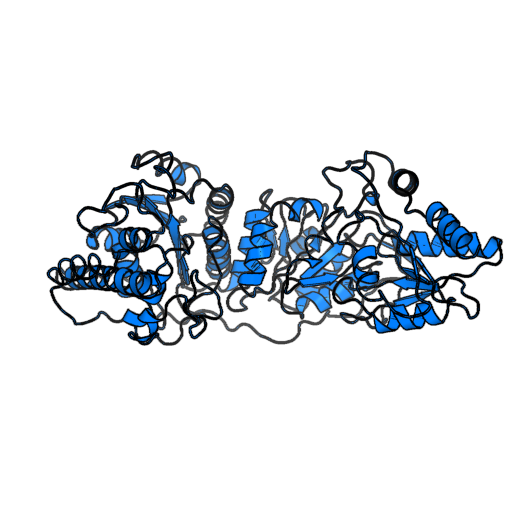00 5.13 102 LYS A N 1
ATOM 843 C CA . LYS A 1 102 ? -4.309 20.076 29.611 1.00 5.80 102 LYS A CA 1
ATOM 844 C C . LYS A 1 102 ? -3.246 21.016 28.998 1.00 5.30 102 LYS A C 1
ATOM 845 O O . LYS A 1 102 ? -2.111 20.607 28.736 1.00 5.67 102 LYS A O 1
ATOM 851 N N . ILE A 1 103 ? -3.581 22.301 28.911 1.00 5.69 103 ILE A N 1
ATOM 852 C CA . ILE A 1 103 ? -2.629 23.290 28.423 1.00 5.94 103 ILE A CA 1
ATOM 853 C C . ILE A 1 103 ? -1.449 23.503 29.365 1.00 6.01 103 ILE A C 1
ATOM 854 O O . ILE A 1 103 ? -0.421 24.058 28.961 1.00 6.80 103 ILE A O 1
ATOM 859 N N . SER A 1 104 ? -1.582 23.049 30.623 1.00 5.43 104 SER A N 1
ATOM 860 C CA . SER A 1 104 ? -0.563 23.086 31.632 1.00 6.40 104 SER A CA 1
ATOM 861 C C . SER A 1 104 ? 0.366 21.877 31.624 1.00 5.65 104 SER A C 1
ATOM 862 O O . SER A 1 104 ? 1.282 21.822 32.459 1.00 7.46 104 SER A O 1
ATOM 865 N N . SER A 1 105 ? 0.154 20.941 30.710 1.00 5.74 105 SER A N 1
ATOM 866 C CA . SER A 1 105 ? 0.902 19.694 30.639 1.00 5.54 105 SER A CA 1
ATOM 867 C C . SER A 1 105 ? 1.525 19.514 29.258 1.00 5.09 105 SER A C 1
ATOM 868 O O . SER A 1 105 ? 1.065 20.100 28.283 1.00 5.62 105 SER A O 1
ATOM 871 N N . ASP A 1 106 ? 2.531 18.639 29.207 1.00 5.03 106 ASP A N 1
ATOM 872 C CA . ASP A 1 106 ? 3.066 18.153 27.962 1.00 5.47 106 ASP A CA 1
ATOM 873 C C . ASP A 1 106 ? 2.585 16.753 27.581 1.00 4.84 106 ASP A C 1
ATOM 874 O O . ASP A 1 106 ? 3.038 16.224 26.559 1.00 5.47 106 ASP A O 1
ATOM 879 N N . LEU A 1 107 ? 1.648 16.192 28.286 1.00 4.76 107 LEU A N 1
ATOM 880 C CA . LEU A 1 107 ? 0.995 14.930 27.985 1.00 4.51 107 LEU A CA 1
ATOM 881 C C . LEU A 1 107 ? -0.170 15.184 27.039 1.00 4.43 107 LEU A C 1
ATOM 882 O O . LEU A 1 107 ? -1.351 15.044 27.366 1.00 5.27 107 LEU A O 1
ATOM 887 N N . ASP A 1 108 ? 0.188 15.545 25.802 1.00 4.59 108 ASP A N 1
ATOM 888 C CA . ASP A 1 108 ? -0.775 16.045 24.825 1.00 4.48 108 ASP A CA 1
ATOM 889 C C . ASP A 1 108 ? -1.573 14.881 24.242 1.00 4.03 108 ASP A C 1
ATOM 890 O O . ASP A 1 108 ? -1.347 13.706 24.479 1.00 4.53 108 ASP A O 1
ATOM 895 N N . GLY A 1 109 ? -2.552 15.205 23.433 1.00 4.36 109 GLY A N 1
ATOM 896 C CA . GLY A 1 109 ? -3.532 14.263 22.956 1.00 4.06 109 GLY A CA 1
ATOM 897 C C . GLY A 1 109 ? -2.926 13.143 22.124 1.00 4.39 109 GLY A C 1
ATOM 898 O O . GLY A 1 109 ? -3.423 12.022 22.147 1.00 5.30 109 GLY A O 1
ATOM 899 N N . HIS A 1 110 ? -1.879 13.472 21.361 1.00 4.26 110 HIS A N 1
ATOM 900 C CA . HIS A 1 110 ? -1.087 12.506 20.613 1.00 4.02 110 HIS A CA 1
ATOM 901 C C . HIS A 1 110 ? 0.364 12.762 20.941 1.00 3.98 110 HIS A C 1
ATOM 902 O O . HIS A 1 110 ? 0.740 13.872 21.359 1.00 4.68 110 HIS A O 1
ATOM 909 N N . PRO A 1 111 ? 1.246 11.775 20.766 1.00 4.13 111 PRO A N 1
ATOM 910 C CA . PRO A 1 111 ? 2.647 11.948 21.203 1.00 4.58 111 PRO A CA 1
ATOM 911 C C . PRO A 1 111 ? 3.363 12.982 20.334 1.00 4.23 111 PRO A C 1
ATOM 912 O O . PRO A 1 111 ? 3.158 13.064 19.117 1.00 4.65 111 PRO A O 1
ATOM 916 N N . VAL A 1 112 ? 4.285 13.711 20.961 1.00 4.35 112 VAL A N 1
ATOM 917 C CA . VAL A 1 112 ? 5.046 14.773 20.314 1.00 4.55 112 VAL A CA 1
ATOM 918 C C . VAL A 1 112 ? 6.427 14.831 20.953 1.00 4.75 112 VAL A C 1
ATOM 919 O O . VAL A 1 112 ? 6.578 14.481 22.140 1.00 5.09 112 VAL A O 1
ATOM 923 N N . PRO A 1 113 ? 7.448 15.267 20.225 1.00 5.30 113 PRO A N 1
ATOM 924 C CA . PRO A 1 113 ? 8.852 15.163 20.707 1.00 6.12 113 PRO A CA 1
ATOM 925 C C . PRO A 1 113 ? 9.251 16.158 21.778 1.00 5.35 113 PRO A C 1
ATOM 926 O O . PRO A 1 113 ? 10.356 16.014 22.300 1.00 6.33 113 PRO A O 1
ATOM 930 N N . LYS A 1 114 ? 8.365 17.026 22.245 1.00 4.91 114 LYS A N 1
ATOM 931 C CA . LYS A 1 114 ? 8.625 17.705 23.505 1.00 5.76 114 LYS A CA 1
ATOM 932 C C . LYS A 1 114 ? 8.675 16.699 24.657 1.00 5.70 114 LYS A C 1
ATOM 933 O O . LYS A 1 114 ? 9.223 17.037 25.722 1.00 7.32 114 LYS A O 1
ATOM 939 N N . GLN A 1 115 ? 8.120 15.523 24.474 1.00 5.11 115 GLN A N 1
ATOM 940 C CA . GLN A 1 115 ? 8.245 14.401 25.394 1.00 5.08 115 GLN A CA 1
ATOM 941 C C . GLN A 1 115 ? 9.562 13.668 25.105 1.00 5.38 115 GLN A C 1
ATOM 942 O O . GLN A 1 115 ? 9.820 13.281 23.987 1.00 6.26 115 GLN A O 1
ATOM 948 N N . ALA A 1 116 ? 10.375 13.436 26.157 1.00 6.78 116 ALA A N 1
ATOM 949 C CA . ALA A 1 116 ? 11.672 12.815 25.928 1.00 7.44 116 ALA A CA 1
ATOM 950 C C . ALA A 1 116 ? 11.550 11.415 25.332 1.00 7.48 116 ALA A C 1
ATOM 951 O O . ALA A 1 116 ? 12.447 10.976 24.634 1.00 9.21 116 ALA A O 1
ATOM 953 N N . PHE A 1 117 ? 10.458 10.768 25.655 1.00 6.51 117 PHE A N 1
ATOM 954 C CA . PHE A 1 117 ? 10.200 9.408 25.229 1.00 8.11 117 PHE A CA 1
ATOM 955 C C . PHE A 1 117 ? 9.592 9.298 23.851 1.00 7.16 117 PHE A C 1
ATOM 956 O O . PHE A 1 117 ? 9.274 8.172 23.434 1.00 9.35 117 PHE A O 1
ATOM 964 N N . THR A 1 118 ? 9.405 10.419 23.145 1.00 6.13 118 THR A N 1
ATOM 965 C CA . THR A 1 118 ? 8.835 10.423 21.806 1.00 5.69 118 THR A CA 1
ATOM 966 C C . THR A 1 118 ? 9.855 10.952 20.820 1.00 6.29 118 THR A C 1
ATOM 967 O O . THR A 1 118 ? 10.381 12.046 21.021 1.00 9.25 118 THR A O 1
ATOM 971 N N . ASP A 1 119 ? 10.124 10.190 19.764 1.00 5.82 119 ASP A N 1
ATOM 972 C CA . ASP A 1 119 ? 11.004 10.651 18.683 1.00 5.99 119 ASP A CA 1
ATOM 973 C C . ASP A 1 119 ? 10.255 11.318 17.541 1.00 6.35 119 ASP A C 1
ATOM 974 O O . ASP A 1 119 ? 10.768 12.316 16.983 1.00 9.15 119 ASP A O 1
ATOM 979 N N A VAL A 1 120 ? 9.143 10.754 17.107 0.62 6.62 120 VAL A N 1
ATOM 980 N N B VAL A 1 120 ? 9.105 10.771 17.208 0.38 4.51 120 VAL A N 1
ATOM 981 C CA A VAL A 1 120 ? 8.322 11.299 16.036 0.62 6.71 120 VAL A CA 1
ATOM 982 C CA B VAL A 1 120 ? 8.366 11.172 16.019 0.38 5.39 120 VAL A CA 1
ATOM 983 C C A VAL A 1 120 ? 6.900 11.410 16.565 0.62 5.98 120 VAL A C 1
ATOM 984 C C B VAL A 1 120 ? 6.919 11.361 16.420 0.38 5.58 120 VAL A C 1
ATOM 985 O O A VAL A 1 120 ? 6.444 10.615 17.354 0.62 7.97 120 VAL A O 1
ATOM 986 O O B VAL A 1 120 ? 6.339 10.524 17.095 0.38 4.51 120 VAL A O 1
ATOM 993 N N . ALA A 1 121 ? 6.274 12.436 16.102 1.00 7.21 121 ALA A N 1
ATOM 994 C CA . ALA A 1 121 ? 4.854 12.685 16.271 1.00 8.22 121 ALA A CA 1
ATOM 995 C C . ALA A 1 121 ? 4.078 11.709 15.350 1.00 8.57 121 ALA A C 1
ATOM 996 O O . ALA A 1 121 ? 4.442 11.580 14.187 1.00 10.56 121 ALA A O 1
ATOM 998 N N A THR A 1 122 ? 2.977 10.929 15.553 0.50 5.32 122 THR A N 1
ATOM 999 N N B THR A 1 122 ? 3.113 11.156 16.164 0.50 5.22 122 THR A N 1
ATOM 1000 C CA A THR A 1 122 ? 2.299 9.864 14.785 0.50 4.49 122 THR A CA 1
ATOM 1001 C CA B THR A 1 122 ? 2.008 10.613 15.460 0.50 4.89 122 THR A CA 1
ATOM 1002 C C A THR A 1 122 ? 0.774 9.963 14.726 0.50 6.18 122 THR A C 1
ATOM 1003 C C B THR A 1 122 ? 0.820 11.394 15.898 0.50 6.66 122 THR A C 1
ATOM 1004 O O A THR A 1 122 ? 0.054 9.093 14.290 0.50 8.19 122 THR A O 1
ATOM 1005 O O B THR A 1 122 ? 0.687 12.211 16.775 0.50 10.32 122 THR A O 1
ATOM 1012 N N . GLY A 1 123 ? -0.011 10.842 15.037 1.00 11.47 123 GLY A N 1
ATOM 1013 C CA . GLY A 1 123 ? -1.406 11.152 15.135 1.00 7.36 123 GLY A CA 1
ATOM 1014 C C . GLY A 1 123 ? -2.073 11.121 13.776 1.00 5.17 123 GLY A C 1
ATOM 1015 O O . GLY A 1 123 ? -3.219 10.841 13.727 1.00 7.65 123 GLY A O 1
ATOM 1016 N N . SER A 1 124 ? -1.312 11.394 12.690 1.00 5.17 124 SER A N 1
ATOM 1017 C CA . SER A 1 124 ? -1.793 11.073 11.351 1.00 5.00 124 SER A CA 1
ATOM 1018 C C . SER A 1 124 ? -1.414 9.613 11.085 1.00 5.02 124 SER A C 1
ATOM 1019 O O . SER A 1 124 ? -0.236 9.274 11.004 1.00 7.03 124 SER A O 1
ATOM 1022 N N . LEU A 1 125 ? -2.406 8.753 10.978 1.00 4.12 125 LEU A N 1
ATOM 1023 C CA . LEU A 1 125 ? -2.191 7.342 10.946 1.00 3.84 125 LEU A CA 1
ATOM 1024 C C . LEU A 1 125 ? -1.418 6.866 9.729 1.00 3.92 125 LEU A C 1
ATOM 1025 O O . LEU A 1 125 ? -1.508 7.451 8.642 1.00 5.07 125 LEU A O 1
ATOM 1030 N N . GLY A 1 126 ? -0.717 5.767 9.902 1.00 4.00 126 GLY A N 1
ATOM 1031 C CA . GLY A 1 126 ? -0.024 5.123 8.827 1.00 4.26 126 GLY A CA 1
ATOM 1032 C C . GLY A 1 126 ? 1.384 5.579 8.568 1.00 3.91 126 GLY A C 1
ATOM 1033 O O . GLY A 1 126 ? 1.967 5.148 7.557 1.00 4.96 126 GLY A O 1
ATOM 1034 N N . GLN A 1 127 ? 1.922 6.434 9.420 1.00 3.81 127 GLN A N 1
ATOM 1035 C CA . GLN A 1 127 ? 3.249 7.002 9.195 1.00 4.33 127 GLN A CA 1
ATOM 1036 C C . GLN A 1 127 ? 4.323 6.432 10.111 1.00 4.52 127 GLN A C 1
ATOM 1037 O O . GLN A 1 127 ? 5.520 6.560 9.817 1.00 5.43 127 GLN A O 1
ATOM 1043 N N . GLY A 1 128 ? 3.941 5.823 11.223 1.00 4.60 128 GLY A N 1
ATOM 1044 C CA . GLY A 1 128 ? 4.934 5.406 12.197 1.00 5.12 128 GLY A CA 1
ATOM 1045 C C . GLY A 1 128 ? 5.840 4.303 11.681 1.00 4.03 128 GLY A C 1
ATOM 1046 O O . GLY A 1 128 ? 7.018 4.270 12.054 1.00 4.53 128 GLY A O 1
ATOM 1047 N N . LEU A 1 129 ? 5.322 3.377 10.884 1.00 4.10 129 LEU A N 1
ATOM 1048 C CA . LEU A 1 129 ? 6.136 2.264 10.435 1.00 3.83 129 LEU A CA 1
ATOM 1049 C C . LEU A 1 129 ? 7.265 2.769 9.532 1.00 3.83 129 LEU A C 1
ATOM 1050 O O . LEU A 1 129 ? 8.369 2.254 9.598 1.00 4.54 129 LEU A O 1
ATOM 1055 N N . GLY A 1 130 ? 6.991 3.772 8.687 1.00 3.92 130 GLY A N 1
ATOM 1056 C CA . GLY A 1 130 ? 8.050 4.312 7.868 1.00 4.02 130 GLY A CA 1
ATOM 1057 C C . GLY A 1 130 ? 9.147 4.960 8.686 1.00 3.71 130 GLY A C 1
ATOM 1058 O O . GLY A 1 130 ? 10.357 4.784 8.422 1.00 4.13 130 GLY A O 1
ATOM 1059 N N . ALA A 1 131 ? 8.752 5.725 9.727 1.00 3.82 131 ALA A N 1
ATOM 1060 C CA . ALA A 1 131 ? 9.778 6.282 10.609 1.00 4.10 131 ALA A CA 1
ATOM 1061 C C . ALA A 1 131 ? 10.569 5.164 11.292 1.00 3.63 131 ALA A C 1
ATOM 1062 O O . ALA A 1 131 ? 11.807 5.243 11.392 1.00 4.02 131 ALA A O 1
ATOM 1064 N N . ALA A 1 132 ? 9.888 4.125 11.743 1.00 3.53 132 ALA A N 1
ATOM 1065 C CA . ALA A 1 132 ? 10.520 2.980 12.366 1.00 4.05 132 ALA A CA 1
ATOM 1066 C C . ALA A 1 132 ? 11.509 2.303 11.381 1.00 3.93 132 ALA A C 1
ATOM 1067 O O . ALA A 1 132 ? 12.596 1.871 11.789 1.00 4.29 132 ALA A O 1
ATOM 1069 N N . CYS A 1 133 ? 11.131 2.197 10.112 1.00 3.83 133 CYS A N 1
ATOM 1070 C CA . CYS A 1 133 ? 12.042 1.664 9.118 1.00 4.06 133 CYS A CA 1
ATOM 1071 C C . CYS A 1 133 ? 13.308 2.499 9.023 1.00 3.95 133 CYS A C 1
ATOM 1072 O O . CYS A 1 133 ? 14.403 1.963 8.849 1.00 4.45 133 CYS A O 1
ATOM 1075 N N . GLY A 1 134 ? 13.180 3.847 9.061 1.00 4.01 134 GLY A N 1
ATOM 1076 C CA . GLY A 1 134 ? 14.377 4.676 9.035 1.00 4.02 134 GLY A CA 1
ATOM 1077 C C . GLY A 1 134 ? 15.262 4.436 10.274 1.00 4.05 134 GLY A C 1
ATOM 1078 O O . GLY A 1 134 ? 16.502 4.361 10.159 1.00 4.45 134 GLY A O 1
ATOM 1079 N N . MET A 1 135 ? 14.652 4.319 11.420 1.00 3.86 135 MET A N 1
ATOM 1080 C CA . MET A 1 135 ? 15.396 4.007 12.655 1.00 3.96 135 MET A CA 1
ATOM 1081 C C . MET A 1 135 ? 16.111 2.666 12.530 1.00 4.04 135 MET A C 1
ATOM 1082 O O . MET A 1 135 ? 17.267 2.533 12.939 1.00 4.63 135 MET A O 1
ATOM 1087 N N . ALA A 1 136 ? 15.415 1.660 12.008 1.00 4.04 136 ALA A N 1
ATOM 1088 C CA . ALA A 1 136 ? 15.981 0.316 11.889 1.00 4.14 136 ALA A CA 1
ATOM 1089 C C . ALA A 1 136 ? 17.104 0.279 10.856 1.00 3.93 136 ALA A C 1
ATOM 1090 O O . ALA A 1 136 ? 18.127 -0.377 11.045 1.00 4.57 136 ALA A O 1
ATOM 1092 N N . TYR A 1 137 ? 16.894 0.956 9.719 1.00 4.09 137 TYR A N 1
ATOM 1093 C CA . TYR A 1 137 ? 17.928 1.051 8.702 1.00 3.95 137 TYR A CA 1
ATOM 1094 C C . TYR A 1 137 ? 19.191 1.680 9.293 1.00 4.52 137 TYR A C 1
ATOM 1095 O O . TYR A 1 137 ? 20.314 1.225 9.085 1.00 4.80 137 TYR A O 1
ATOM 1104 N N . THR A 1 138 ? 18.954 2.781 10.027 1.00 4.34 138 THR A N 1
ATOM 1105 C CA . THR A 1 138 ? 20.078 3.448 10.705 1.00 4.62 138 THR A CA 1
ATOM 1106 C C . THR A 1 138 ? 20.755 2.510 11.670 1.00 4.77 138 THR A C 1
ATOM 1107 O O . THR A 1 138 ? 22.007 2.423 11.685 1.00 5.38 138 THR A O 1
ATOM 1111 N N . GLY A 1 139 ? 19.993 1.776 12.482 1.00 4.76 139 GLY A N 1
ATOM 1112 C CA . GLY A 1 139 ? 20.601 0.865 13.434 1.00 5.14 139 GLY A CA 1
ATOM 1113 C C . GLY A 1 139 ? 21.447 -0.192 12.799 1.00 5.28 139 GLY A C 1
ATOM 1114 O O . GLY A 1 139 ? 22.536 -0.542 13.273 1.00 6.81 139 GLY A O 1
ATOM 1115 N N . LYS A 1 140 ? 20.959 -0.777 11.702 1.00 5.14 140 LYS A N 1
ATOM 1116 C CA . LYS A 1 140 ? 21.626 -1.910 11.089 1.00 5.80 140 LYS A CA 1
ATOM 1117 C C . LYS A 1 140 ? 22.809 -1.514 10.233 1.00 5.88 140 LYS A C 1
ATOM 1118 O O . LYS A 1 140 ? 23.842 -2.183 10.208 1.00 7.68 140 LYS A O 1
ATOM 1124 N N . TYR A 1 141 ? 22.658 -0.391 9.462 1.00 5.72 141 TYR A N 1
ATOM 1125 C CA . TYR A 1 141 ? 23.605 -0.059 8.428 1.00 6.30 141 TYR A CA 1
ATOM 1126 C C . TYR A 1 141 ? 24.511 1.152 8.723 1.00 7.41 141 TYR A C 1
ATOM 1127 O O . TYR A 1 141 ? 25.614 1.245 8.156 1.00 11.36 141 TYR A O 1
ATOM 1136 N N . PHE A 1 142 ? 24.052 2.084 9.564 1.00 6.15 142 PHE A N 1
ATOM 1137 C CA . PHE A 1 142 ? 24.804 3.300 9.868 1.00 7.07 142 PHE A CA 1
ATOM 1138 C C . PHE A 1 142 ? 25.429 3.208 11.265 1.00 7.60 142 PHE A C 1
ATOM 1139 O O . PHE A 1 142 ? 26.647 3.227 11.393 1.00 9.29 142 PHE A O 1
ATOM 1147 N N . ASP A 1 143 ? 24.591 3.135 12.280 1.00 7.53 143 ASP A N 1
ATOM 1148 C CA . ASP A 1 143 ? 25.108 2.926 13.627 1.00 7.76 143 ASP A CA 1
ATOM 1149 C C . ASP A 1 143 ? 25.740 1.569 13.822 1.00 7.68 143 ASP A C 1
ATOM 1150 O O . ASP A 1 143 ? 26.649 1.433 14.660 1.00 10.26 143 ASP A O 1
ATOM 1155 N N . LYS A 1 144 ? 25.256 0.544 13.146 1.00 8.38 144 LYS A N 1
ATOM 1156 C CA . LYS A 1 144 ? 25.725 -0.827 13.268 1.00 8.69 144 LYS A CA 1
ATOM 1157 C C . LYS A 1 144 ? 25.696 -1.253 14.744 1.00 9.52 144 LYS A C 1
ATOM 1158 O O . LYS A 1 144 ? 26.638 -1.816 15.309 1.00 13.68 144 LYS A O 1
ATOM 1164 N N . ALA A 1 145 ? 24.553 -1.029 15.353 1.00 8.65 145 ALA A N 1
ATOM 1165 C CA . ALA A 1 145 ? 24.354 -1.152 16.796 1.00 8.39 145 ALA A CA 1
ATOM 1166 C C . ALA A 1 145 ? 23.340 -2.264 17.060 1.00 8.02 145 ALA A C 1
ATOM 1167 O O . ALA A 1 145 ? 22.627 -2.739 16.166 1.00 9.90 145 ALA A O 1
ATOM 1169 N N A SER A 1 146 ? 23.191 -2.648 18.351 0.75 7.08 146 SER A N 1
ATOM 1170 N N B SER A 1 146 ? 23.241 -2.635 18.337 0.25 15.56 146 SER A N 1
ATOM 1171 C CA A SER A 1 146 ? 22.373 -3.775 18.738 0.75 9.50 146 SER A CA 1
ATOM 1172 C CA B SER A 1 146 ? 22.400 -3.767 18.678 0.25 9.70 146 SER A CA 1
ATOM 1173 C C A SER A 1 146 ? 20.920 -3.409 19.019 0.75 7.50 146 SER A C 1
ATOM 1174 C C B SER A 1 146 ? 20.923 -3.412 18.873 0.25 7.79 146 SER A C 1
ATOM 1175 O O A SER A 1 146 ? 20.110 -4.310 19.235 0.75 8.82 146 SER A O 1
ATOM 1176 O O B SER A 1 146 ? 20.122 -4.354 18.910 0.25 11.17 146 SER A O 1
ATOM 1181 N N . TYR A 1 147 ? 20.553 -2.141 18.996 1.00 7.16 147 TYR A N 1
ATOM 1182 C CA . TYR A 1 147 ? 19.180 -1.805 19.352 1.00 5.94 147 TYR A CA 1
ATOM 1183 C C . TYR A 1 147 ? 18.216 -2.346 18.298 1.00 5.89 147 TYR A C 1
ATOM 1184 O O . TYR A 1 147 ? 18.524 -2.481 17.109 1.00 7.92 147 TYR A O 1
ATOM 1193 N N . ARG A 1 148 ? 17.020 -2.646 18.774 1.00 5.45 148 ARG A N 1
ATOM 1194 C CA . ARG A 1 148 ? 15.906 -3.097 17.946 1.00 5.20 148 ARG A CA 1
ATOM 1195 C C . ARG A 1 148 ? 14.859 -2.013 17.916 1.00 4.89 148 ARG A C 1
ATOM 1196 O O . ARG A 1 148 ? 14.850 -1.096 18.750 1.00 6.04 148 ARG A O 1
ATOM 1204 N N . VAL A 1 149 ? 13.948 -2.128 16.944 1.00 4.45 149 VAL A N 1
ATOM 1205 C CA . VAL A 1 149 ? 12.909 -1.151 16.701 1.00 4.06 149 VAL A CA 1
ATOM 1206 C C . VAL A 1 149 ? 11.572 -1.866 16.685 1.00 3.89 149 VAL A C 1
ATOM 1207 O O . VAL A 1 149 ? 11.383 -2.833 15.955 1.00 5.08 149 VAL A O 1
ATOM 1211 N N . TYR A 1 150 ? 10.627 -1.360 17.474 1.00 4.05 150 TYR A N 1
ATOM 1212 C CA . TYR A 1 150 ? 9.311 -1.931 17.634 1.00 4.27 150 TYR A CA 1
ATOM 1213 C C . TYR A 1 150 ? 8.264 -0.882 17.278 1.00 4.31 150 TYR A C 1
ATOM 1214 O O . TYR A 1 150 ? 8.356 0.239 17.777 1.00 6.17 150 TYR A O 1
ATOM 1223 N N . CYS A 1 151 ? 7.280 -1.225 16.449 1.00 3.91 151 CYS A N 1
ATOM 1224 C CA . CYS A 1 151 ? 6.273 -0.278 16.012 1.00 4.09 151 CYS A CA 1
ATOM 1225 C C . CYS A 1 151 ? 4.891 -0.886 16.171 1.00 3.74 151 CYS A C 1
ATOM 1226 O O . CYS A 1 151 ? 4.631 -1.944 15.579 1.00 4.73 151 CYS A O 1
ATOM 1229 N N . LEU A 1 152 ? 4.019 -0.236 16.933 1.00 3.84 152 LEU A N 1
ATOM 1230 C CA . LEU A 1 152 ? 2.657 -0.678 17.182 1.00 3.69 152 LEU A CA 1
ATOM 1231 C C . LEU A 1 152 ? 1.671 0.076 16.274 1.00 3.54 152 LEU A C 1
ATOM 1232 O O . LEU A 1 152 ? 1.613 1.321 16.340 1.00 4.08 152 LEU A O 1
ATOM 1237 N N . LEU A 1 153 ? 0.921 -0.683 15.485 1.00 3.52 153 LEU A N 1
ATOM 1238 C CA . LEU A 1 153 ? -0.045 -0.174 14.521 1.00 3.50 153 LEU A CA 1
ATOM 1239 C C . LEU A 1 153 ? -1.464 -0.637 14.888 1.00 3.72 153 LEU A C 1
ATOM 1240 O O . LEU A 1 153 ? -1.641 -1.719 15.450 1.00 4.91 153 LEU A O 1
ATOM 1245 N N . GLY A 1 154 ? -2.449 0.136 14.479 1.00 4.13 154 GLY A N 1
ATOM 1246 C CA . GLY A 1 154 ? -3.824 -0.301 14.513 1.00 4.05 154 GLY A CA 1
ATOM 1247 C C . GLY A 1 154 ? -4.192 -1.108 13.265 1.00 4.10 154 GLY A C 1
ATOM 1248 O O . GLY A 1 154 ? -3.483 -1.125 12.286 1.00 6.60 154 GLY A O 1
ATOM 1249 N N . ASP A 1 155 ? -5.371 -1.740 13.295 1.00 3.63 155 ASP A N 1
ATOM 1250 C CA . ASP A 1 155 ? -5.847 -2.489 12.146 1.00 3.33 155 ASP A CA 1
ATOM 1251 C C . ASP A 1 155 ? -6.498 -1.588 11.104 1.00 3.52 155 ASP A C 1
ATOM 1252 O O . ASP A 1 155 ? -6.218 -1.735 9.904 1.00 4.05 155 ASP A O 1
ATOM 1257 N N . GLY A 1 156 ? -7.355 -0.661 11.501 1.00 3.59 156 GLY A N 1
ATOM 1258 C CA . GLY A 1 156 ? -7.845 0.318 10.570 1.00 3.60 156 GLY A CA 1
ATOM 1259 C C . GLY A 1 156 ? -6.720 1.054 9.867 1.00 3.47 156 GLY A C 1
ATOM 1260 O O . GLY A 1 156 ? -6.760 1.316 8.654 1.00 3.76 156 GLY A O 1
ATOM 1261 N N . GLU A 1 157 ? -5.680 1.391 10.627 1.00 3.72 157 GLU A N 1
ATOM 1262 C CA . GLU A 1 157 ? -4.501 2.070 10.116 1.00 4.06 157 GLU A CA 1
ATOM 1263 C C . GLU A 1 157 ? -3.853 1.387 8.936 1.00 3.66 157 GLU A C 1
ATOM 1264 O O . GLU A 1 157 ? -3.232 2.034 8.079 1.00 3.94 157 GLU A O 1
ATOM 1270 N N A LEU A 1 158 ? -3.985 0.054 8.903 0.83 3.94 158 LEU A N 1
ATOM 1271 N N B LEU A 1 158 ? -3.904 0.055 8.855 0.17 2.47 158 LEU A N 1
ATOM 1272 C CA A LEU A 1 158 ? -3.375 -0.728 7.847 0.83 3.85 158 LEU A CA 1
ATOM 1273 C CA B LEU A 1 158 ? -3.305 -0.721 7.783 0.17 5.02 158 LEU A CA 1
ATOM 1274 C C A LEU A 1 158 ? -4.003 -0.511 6.468 0.83 4.15 158 LEU A C 1
ATOM 1275 C C B LEU A 1 158 ? -4.054 -0.576 6.459 0.17 3.54 158 LEU A C 1
ATOM 1276 O O A LEU A 1 158 ? -3.443 -0.958 5.456 0.83 5.48 158 LEU A O 1
ATOM 1277 O O B LEU A 1 158 ? -3.636 -1.188 5.470 0.17 4.67 158 LEU A O 1
ATOM 1286 N N . SER A 1 159 ? -5.116 0.222 6.415 1.00 3.72 159 SER A N 1
ATOM 1287 C CA . SER A 1 159 ? -5.660 0.643 5.142 1.00 3.61 159 SER A CA 1
ATOM 1288 C C . SER A 1 159 ? -4.828 1.720 4.467 1.00 3.64 159 SER A C 1
ATOM 1289 O O . SER A 1 159 ? -5.033 1.954 3.263 1.00 4.88 159 SER A O 1
ATOM 1292 N N . GLU A 1 160 ? -3.941 2.405 5.158 1.00 3.51 160 GLU A N 1
ATOM 1293 C CA . GLU A 1 160 ? -3.126 3.447 4.558 1.00 3.31 160 GLU A CA 1
ATOM 1294 C C . GLU A 1 160 ? -2.039 2.824 3.679 1.00 3.46 160 GLU A C 1
ATOM 1295 O O . GLU A 1 160 ? -1.242 1.986 4.128 1.00 3.67 160 GLU A O 1
ATOM 1301 N N . GLY A 1 161 ? -1.943 3.307 2.434 1.00 3.76 161 GLY A N 1
ATOM 1302 C CA . GLY A 1 161 ? -0.932 2.816 1.548 1.00 4.56 161 GLY A CA 1
ATOM 1303 C C . GLY A 1 161 ? 0.482 3.003 2.030 1.00 3.54 161 GLY A C 1
ATOM 1304 O O . GLY A 1 161 ? 1.372 2.199 1.726 1.00 3.89 161 GLY A O 1
ATOM 1305 N N . SER A 1 162 ? 0.710 4.073 2.762 1.00 3.76 162 SER A N 1
ATOM 1306 C CA . SER A 1 162 ? 2.045 4.337 3.294 1.00 3.66 162 SER A CA 1
ATOM 1307 C C . SER A 1 162 ? 2.553 3.175 4.146 1.00 3.33 162 SER A C 1
ATOM 1308 O O . SER A 1 162 ? 3.758 2.926 4.198 1.00 3.76 162 SER A O 1
ATOM 1311 N N . VAL A 1 163 ? 1.657 2.465 4.837 1.00 3.07 163 VAL A N 1
ATOM 1312 C CA . VAL A 1 163 ? 2.079 1.320 5.633 1.00 3.24 163 VAL A CA 1
ATOM 1313 C C . VAL A 1 163 ? 2.709 0.254 4.752 1.00 3.21 163 VAL A C 1
ATOM 1314 O O . VAL A 1 163 ? 3.737 -0.336 5.101 1.00 3.68 163 VAL A O 1
ATOM 1318 N N . TRP A 1 164 ? 2.087 -0.003 3.604 1.00 3.29 164 TRP A N 1
ATOM 1319 C CA . TRP A 1 164 ? 2.540 -1.051 2.703 1.00 3.70 164 TRP A CA 1
ATOM 1320 C C . TRP A 1 164 ? 3.817 -0.666 1.985 1.00 3.03 164 TRP A C 1
ATOM 1321 O O . TRP A 1 164 ? 4.652 -1.532 1.699 1.00 3.80 164 TRP A O 1
ATOM 1332 N N . GLU A 1 165 ? 4.025 0.641 1.730 1.00 3.25 165 GLU A N 1
ATOM 1333 C CA . GLU A 1 165 ? 5.335 1.094 1.246 1.00 3.22 165 GLU A CA 1
ATOM 1334 C C . GLU A 1 165 ? 6.424 0.733 2.275 1.00 3.34 165 GLU A C 1
ATOM 1335 O O . GLU A 1 165 ? 7.503 0.260 1.909 1.00 3.79 165 GLU A O 1
ATOM 1341 N N . ALA A 1 166 ? 6.133 0.984 3.558 1.00 3.21 166 ALA A N 1
ATOM 1342 C CA . ALA A 1 166 ? 7.096 0.656 4.615 1.00 3.37 166 ALA A CA 1
ATOM 1343 C C . ALA A 1 166 ? 7.306 -0.852 4.725 1.00 3.38 166 ALA A C 1
ATOM 1344 O O . ALA A 1 166 ? 8.436 -1.312 4.901 1.00 3.90 166 ALA A O 1
ATOM 1346 N N A MET A 1 167 ? 6.229 -1.621 4.628 0.76 3.31 167 MET A N 1
ATOM 1347 N N B MET A 1 167 ? 6.250 -1.649 4.602 0.24 3.35 167 MET A N 1
ATOM 1348 C CA A MET A 1 167 ? 6.306 -3.072 4.653 0.76 3.53 167 MET A CA 1
ATOM 1349 C CA B MET A 1 167 ? 6.540 -3.080 4.711 0.24 5.02 167 MET A CA 1
ATOM 1350 C C A MET A 1 167 ? 7.317 -3.552 3.571 0.76 3.36 167 MET A C 1
ATOM 1351 C C B MET A 1 167 ? 7.402 -3.545 3.553 0.24 4.35 167 MET A C 1
ATOM 1352 O O A MET A 1 167 ? 8.218 -4.349 3.818 0.76 4.11 167 MET A O 1
ATOM 1353 O O B MET A 1 167 ? 8.316 -4.348 3.746 0.24 4.95 167 MET A O 1
ATOM 1362 N N . ALA A 1 168 ? 7.136 -3.038 2.343 1.00 3.48 168 ALA A N 1
ATOM 1363 C CA . ALA A 1 168 ? 7.978 -3.433 1.239 1.00 3.78 168 ALA A CA 1
ATOM 1364 C C . ALA A 1 168 ? 9.410 -2.969 1.455 1.00 3.70 168 ALA A C 1
ATOM 1365 O O . ALA A 1 168 ? 10.356 -3.714 1.144 1.00 5.03 168 ALA A O 1
ATOM 1367 N N . PHE A 1 169 ? 9.622 -1.763 1.945 1.00 3.61 169 PHE A N 1
ATOM 1368 C CA . PHE A 1 169 ? 10.956 -1.242 2.209 1.00 3.88 169 PHE A CA 1
ATOM 1369 C C . PHE A 1 169 ? 11.719 -2.154 3.167 1.00 3.49 169 PHE A C 1
ATOM 1370 O O . PHE A 1 169 ? 12.887 -2.459 2.980 1.00 4.11 169 PHE A O 1
ATOM 1378 N N . ALA A 1 170 ? 11.044 -2.540 4.243 1.00 3.49 170 ALA A N 1
ATOM 1379 C CA . ALA A 1 170 ? 11.693 -3.334 5.283 1.00 3.54 170 ALA A CA 1
ATOM 1380 C C . ALA A 1 170 ? 12.164 -4.671 4.737 1.00 4.05 170 ALA A C 1
ATOM 1381 O O . ALA A 1 170 ? 13.196 -5.195 5.160 1.00 4.92 170 ALA A O 1
ATOM 1383 N N A SER A 1 171 ? 11.383 -5.293 3.844 0.59 4.02 171 SER A N 1
ATOM 1384 N N B SER A 1 171 ? 11.387 -5.276 3.838 0.41 4.99 171 SER A N 1
ATOM 1385 C CA A SER A 1 171 ? 11.862 -6.570 3.307 0.59 4.95 171 SER A CA 1
ATOM 1386 C CA B SER A 1 171 ? 11.711 -6.517 3.173 0.41 3.98 171 SER A CA 1
ATOM 1387 C C A SER A 1 171 ? 12.927 -6.336 2.243 0.59 4.02 171 SER A C 1
ATOM 1388 C C B SER A 1 171 ? 12.919 -6.313 2.258 0.41 5.27 171 SER A C 1
ATOM 1389 O O A SER A 1 171 ? 13.916 -7.114 2.208 0.59 5.41 171 SER A O 1
ATOM 1390 O O B SER A 1 171 ? 13.904 -7.056 2.329 0.41 5.71 171 SER A O 1
ATOM 1395 N N . ILE A 1 172 ? 12.843 -5.316 1.392 1.00 4.29 172 ILE A N 1
ATOM 1396 C CA . ILE A 1 172 ? 13.931 -5.012 0.461 1.00 4.90 172 ILE A CA 1
ATOM 1397 C C . ILE A 1 172 ? 15.245 -4.873 1.195 1.00 4.63 172 ILE A C 1
ATOM 1398 O O . ILE A 1 172 ? 16.293 -5.396 0.770 1.00 5.55 172 ILE A O 1
ATOM 1403 N N . TYR A 1 173 ? 15.225 -4.120 2.287 1.00 4.18 173 TYR A N 1
ATOM 1404 C CA . TYR A 1 173 ? 16.424 -3.774 3.044 1.00 4.37 173 TYR A CA 1
ATOM 1405 C C . TYR A 1 173 ? 16.703 -4.700 4.213 1.00 4.56 173 TYR A C 1
ATOM 1406 O O . TYR A 1 173 ? 17.595 -4.405 5.032 1.00 5.28 173 TYR A O 1
ATOM 1415 N N A LYS A 1 174 ? 16.002 -5.806 4.293 0.66 4.46 174 LYS A N 1
ATOM 1416 N N B LYS A 1 174 ? 15.980 -5.802 4.272 0.34 4.29 174 LYS A N 1
ATOM 1417 C CA A LYS A 1 174 ? 16.366 -6.873 5.234 0.66 5.40 174 LYS A CA 1
ATOM 1418 C CA B LYS A 1 174 ? 16.230 -6.891 5.213 0.34 4.73 174 LYS A CA 1
ATOM 1419 C C A LYS A 1 174 ? 16.461 -6.343 6.656 0.66 5.13 174 LYS A C 1
ATOM 1420 C C B LYS A 1 174 ? 16.435 -6.348 6.625 0.34 4.26 174 LYS A C 1
ATOM 1421 O O A LYS A 1 174 ? 17.428 -6.619 7.374 0.66 6.45 174 LYS A O 1
ATOM 1422 O O B LYS A 1 174 ? 17.450 -6.525 7.284 0.34 5.31 174 LYS A O 1
ATOM 1433 N N . LEU A 1 175 ? 15.414 -5.654 7.106 1.00 4.46 175 LEU A N 1
ATOM 1434 C CA . LEU A 1 175 ? 15.411 -5.036 8.434 1.00 4.44 175 LEU A CA 1
ATOM 1435 C C . LEU A 1 175 ? 15.000 -6.059 9.490 1.00 4.92 175 LEU A C 1
ATOM 1436 O O . LEU A 1 175 ? 13.897 -6.059 10.047 1.00 5.30 175 LEU A O 1
ATOM 1441 N N . ASP A 1 176 ? 15.963 -6.962 9.784 1.00 5.22 176 ASP A N 1
ATOM 1442 C CA . ASP A 1 176 ? 15.744 -8.048 10.734 1.00 6.16 176 ASP A CA 1
ATOM 1443 C C . ASP A 1 176 ? 15.885 -7.577 12.183 1.00 7.54 176 ASP A C 1
ATOM 1444 O O . ASP A 1 176 ? 15.780 -8.397 13.079 1.00 14.84 176 ASP A O 1
ATOM 1449 N N . ASN A 1 177 ? 16.022 -6.300 12.407 1.00 5.00 177 ASN A N 1
ATOM 1450 C CA . ASN A 1 177 ? 16.002 -5.629 13.698 1.00 4.65 177 ASN A CA 1
ATOM 1451 C C . ASN A 1 177 ? 14.686 -4.887 13.932 1.00 4.80 177 ASN A C 1
ATOM 1452 O O . ASN A 1 177 ? 14.583 -4.148 14.922 1.00 5.85 177 ASN A O 1
ATOM 1457 N N . LEU A 1 178 ? 13.682 -5.082 13.067 1.00 4.64 178 LEU A N 1
ATOM 1458 C CA . LEU A 1 178 ? 12.407 -4.383 13.123 1.00 4.38 178 LEU A CA 1
ATOM 1459 C C . LEU A 1 178 ? 11.280 -5.374 13.366 1.00 4.38 178 LEU A C 1
ATOM 1460 O O . LEU A 1 178 ? 11.190 -6.414 12.715 1.00 4.78 178 LEU A O 1
ATOM 1465 N N . VAL A 1 179 ? 10.390 -4.977 14.284 1.00 4.22 179 VAL A N 1
ATOM 1466 C CA . VAL A 1 179 ? 9.191 -5.716 14.621 1.00 4.28 179 VAL A CA 1
ATOM 1467 C C . VAL A 1 179 ? 8.006 -4.766 14.518 1.00 4.44 179 VAL A C 1
ATOM 1468 O O . VAL A 1 179 ? 8.020 -3.691 15.109 1.00 5.50 179 VAL A O 1
ATOM 1472 N N . ALA A 1 180 ? 6.991 -5.180 13.753 1.00 4.11 180 ALA A N 1
ATOM 1473 C CA . ALA A 1 180 ? 5.711 -4.485 13.695 1.00 4.56 180 ALA A CA 1
ATOM 1474 C C . ALA A 1 180 ? 4.728 -5.315 14.505 1.00 4.40 180 ALA A C 1
ATOM 1475 O O . ALA A 1 180 ? 4.614 -6.522 14.294 1.00 6.86 180 ALA A O 1
ATOM 1477 N N . ILE A 1 181 ? 3.992 -4.666 15.387 1.00 4.13 181 ILE A N 1
ATOM 1478 C CA . ILE A 1 181 ? 2.937 -5.290 16.172 1.00 4.06 181 ILE A CA 1
ATOM 1479 C C . ILE A 1 181 ? 1.629 -4.722 15.669 1.00 3.93 181 ILE A C 1
ATOM 1480 O O . ILE A 1 181 ? 1.442 -3.508 15.673 1.00 4.63 181 ILE A O 1
ATOM 1485 N N . LEU A 1 182 ? 0.743 -5.604 15.199 1.00 4.24 182 LEU A N 1
ATOM 1486 C CA . LEU A 1 182 ? -0.513 -5.179 14.617 1.00 4.02 182 LEU A CA 1
ATOM 1487 C C . LEU A 1 182 ? -1.622 -5.458 15.648 1.00 3.98 182 LEU A C 1
ATOM 1488 O O . LEU A 1 182 ? -1.860 -6.624 16.008 1.00 4.84 182 LEU A O 1
ATOM 1493 N N . ASP A 1 183 ? -2.274 -4.414 16.126 1.00 4.25 183 ASP A N 1
ATOM 1494 C CA . ASP A 1 183 ? -3.340 -4.507 17.121 1.00 4.01 183 ASP A CA 1
ATOM 1495 C C . ASP A 1 183 ? -4.649 -4.770 16.376 1.00 3.78 183 ASP A C 1
ATOM 1496 O O . ASP A 1 183 ? -5.382 -3.841 15.999 1.00 4.20 183 ASP A O 1
ATOM 1501 N N . ILE A 1 184 ? -4.897 -6.054 16.095 1.00 3.75 184 ILE A N 1
ATOM 1502 C CA . ILE A 1 184 ? -6.056 -6.432 15.304 1.00 3.67 184 ILE A CA 1
ATOM 1503 C C . ILE A 1 184 ? -7.277 -6.558 16.252 1.00 3.48 184 ILE A C 1
ATOM 1504 O O . ILE A 1 184 ? -7.663 -7.655 16.650 1.00 4.26 184 ILE A O 1
ATOM 1509 N N . ASN A 1 185 ? -7.832 -5.402 16.591 1.00 3.68 185 ASN A N 1
ATOM 1510 C CA . ASN A 1 185 ? -8.943 -5.301 17.527 1.00 3.57 185 ASN A CA 1
ATOM 1511 C C . ASN A 1 185 ? -10.272 -5.228 16.849 1.00 3.74 185 ASN A C 1
ATOM 1512 O O . ASN A 1 185 ? -11.280 -4.959 17.514 1.00 4.48 185 ASN A O 1
ATOM 1517 N N . ARG A 1 186 ? -10.315 -5.537 15.543 1.00 3.85 186 ARG A N 1
ATOM 1518 C CA . ARG A 1 186 ? -11.533 -5.740 14.750 1.00 4.27 186 ARG A CA 1
ATOM 1519 C C . ARG A 1 186 ? -12.155 -4.447 14.245 1.00 3.86 186 ARG A C 1
ATOM 1520 O O . ARG A 1 186 ? -12.858 -4.483 13.227 1.00 4.78 186 ARG A O 1
ATOM 1528 N N . LEU A 1 187 ? -11.962 -3.353 14.944 1.00 3.91 187 LEU A N 1
ATOM 1529 C CA . LEU A 1 187 ? -12.725 -2.130 14.773 1.00 3.91 187 LEU A CA 1
ATOM 1530 C C . LEU A 1 187 ? -11.811 -0.959 14.434 1.00 3.38 187 LEU A C 1
ATOM 1531 O O . LEU A 1 187 ? -10.695 -0.836 14.976 1.00 4.04 187 LEU A O 1
ATOM 1536 N N . GLY A 1 188 ? -12.303 -0.070 13.592 1.00 3.90 188 GLY A N 1
ATOM 1537 C CA . GLY A 1 188 ? -11.748 1.253 13.387 1.00 4.03 188 GLY A CA 1
ATOM 1538 C C . GLY A 1 188 ? -12.527 2.290 14.144 1.00 3.99 188 GLY A C 1
ATOM 1539 O O . GLY A 1 188 ? -13.047 2.019 15.244 1.00 4.42 188 GLY A O 1
ATOM 1540 N N . GLN A 1 189 ? -12.621 3.494 13.579 1.00 3.88 189 GLN A N 1
ATOM 1541 C CA . GLN A 1 189 ? -13.296 4.598 14.260 1.00 4.10 189 GLN A CA 1
ATOM 1542 C C . GLN A 1 189 ? -14.799 4.494 14.191 1.00 4.44 189 GLN A C 1
ATOM 1543 O O . GLN A 1 189 ? -15.512 4.753 15.157 1.00 5.86 189 GLN A O 1
ATOM 1549 N N . SER A 1 190 ? -15.336 4.180 12.994 1.00 4.49 190 SER A N 1
ATOM 1550 C CA . SER A 1 190 ? -16.738 4.353 12.686 1.00 5.01 190 SER A CA 1
ATOM 1551 C C . SER A 1 190 ? -17.388 3.082 12.155 1.00 5.46 190 SER A C 1
ATOM 1552 O O . SER A 1 190 ? -18.552 3.141 11.786 1.00 7.91 190 SER A O 1
ATOM 1555 N N . ASP A 1 191 ? -16.668 1.983 12.173 1.00 5.87 191 ASP A N 1
ATOM 1556 C CA . ASP A 1 191 ? -17.175 0.713 11.668 1.00 6.48 191 ASP A CA 1
ATOM 1557 C C . ASP A 1 191 ? -16.085 -0.334 11.930 1.00 5.27 191 ASP A C 1
ATOM 1558 O O . ASP A 1 191 ? -14.929 0.026 12.256 1.00 5.66 191 ASP A O 1
ATOM 1563 N N . PRO A 1 192 ? -16.387 -1.608 11.760 1.00 5.51 192 PRO A N 1
ATOM 1564 C CA . PRO A 1 192 ? -15.335 -2.620 11.763 1.00 5.47 192 PRO A CA 1
ATOM 1565 C C . PRO A 1 192 ? -14.291 -2.324 10.696 1.00 5.14 192 PRO A C 1
ATOM 1566 O O . PRO A 1 192 ? -14.603 -1.786 9.629 1.00 6.21 192 PRO A O 1
ATOM 1570 N N . ALA A 1 193 ? -13.044 -2.648 10.990 1.00 5.34 193 ALA A N 1
ATOM 1571 C CA . ALA A 1 193 ? -11.999 -2.600 9.959 1.00 5.41 193 ALA A CA 1
ATOM 1572 C C . ALA A 1 193 ? -12.343 -3.613 8.901 1.00 5.33 193 ALA A C 1
ATOM 1573 O O . ALA A 1 193 ? -12.968 -4.658 9.200 1.00 6.46 193 ALA A O 1
ATOM 1575 N N . PRO A 1 194 ? -11.936 -3.408 7.636 1.00 5.50 194 PRO A N 1
ATOM 1576 C CA . PRO A 1 194 ? -12.379 -4.330 6.561 1.00 6.53 194 PRO A CA 1
ATOM 1577 C C . PRO A 1 194 ? -12.243 -5.792 6.843 1.00 5.87 194 PRO A C 1
ATOM 1578 O O . PRO A 1 194 ? -13.169 -6.570 6.607 1.00 8.15 194 PRO A O 1
ATOM 1582 N N . LEU A 1 195 ? -11.074 -6.230 7.318 1.00 4.95 195 LEU A N 1
ATOM 1583 C CA . LEU A 1 195 ? -10.789 -7.643 7.511 1.00 5.19 195 LEU A CA 1
ATOM 1584 C C . LEU A 1 195 ? -11.254 -8.171 8.855 1.00 5.17 195 LEU A C 1
ATOM 1585 O O . LEU A 1 195 ? -11.172 -9.418 9.059 1.00 6.09 195 LEU A O 1
ATOM 1590 N N . GLN A 1 196 ? -11.709 -7.341 9.770 1.00 4.98 196 GLN A N 1
ATOM 1591 C CA . GLN A 1 196 ? -12.194 -7.789 11.057 1.00 5.16 196 GLN A CA 1
ATOM 1592 C C . GLN A 1 196 ? -11.170 -8.747 11.703 1.00 4.80 196 GLN A C 1
ATOM 1593 O O . GLN A 1 196 ? -10.016 -8.403 11.854 1.00 5.60 196 GLN A O 1
ATOM 1599 N N . HIS A 1 197 ? -11.621 -9.941 12.118 1.00 5.22 197 HIS A N 1
ATOM 1600 C CA . HIS A 1 197 ? -10.734 -10.910 12.765 1.00 5.41 197 HIS A CA 1
ATOM 1601 C C . HIS A 1 197 ? -10.358 -12.041 11.833 1.00 5.69 197 HIS A C 1
ATOM 1602 O O . HIS A 1 197 ? -10.073 -13.168 12.284 1.00 6.68 197 HIS A O 1
ATOM 1609 N N . GLN A 1 198 ? -10.234 -11.750 10.553 1.00 5.80 198 GLN A N 1
ATOM 1610 C CA . GLN A 1 198 ? -9.707 -12.689 9.558 1.00 6.42 198 GLN A CA 1
ATOM 1611 C C . GLN A 1 198 ? -8.198 -12.693 9.630 1.00 6.18 198 GLN A C 1
ATOM 1612 O O . GLN A 1 198 ? -7.481 -12.133 8.758 1.00 6.64 198 GLN A O 1
ATOM 1618 N N . MET A 1 199 ? -7.661 -13.307 10.666 1.00 6.72 199 MET A N 1
ATOM 1619 C CA . MET A 1 199 ? -6.254 -13.247 10.987 1.00 6.35 199 MET A CA 1
ATOM 1620 C C . MET A 1 199 ? -5.422 -13.830 9.881 1.00 6.12 199 MET A C 1
ATOM 1621 O O . MET A 1 199 ? -4.293 -13.369 9.616 1.00 6.85 199 MET A O 1
ATOM 1626 N N . ASP A 1 200 ? -5.915 -14.882 9.213 1.00 6.70 200 ASP A N 1
ATOM 1627 C CA . ASP A 1 200 ? -5.180 -15.514 8.156 1.00 7.35 200 ASP A CA 1
ATOM 1628 C C . ASP A 1 200 ? -4.943 -14.579 6.977 1.00 6.74 200 ASP A C 1
ATOM 1629 O O . ASP A 1 200 ? -3.902 -14.713 6.301 1.00 7.33 200 ASP A O 1
ATOM 1634 N N A ILE A 1 201 ? -5.858 -13.646 6.698 0.48 6.55 201 ILE A N 1
ATOM 1635 N N B ILE A 1 201 ? -5.854 -13.655 6.677 0.52 6.46 201 ILE A N 1
ATOM 1636 C CA A ILE A 1 201 ? -5.674 -12.726 5.581 0.48 7.62 201 ILE A CA 1
ATOM 1637 C CA B ILE A 1 201 ? -5.614 -12.748 5.570 0.52 6.07 201 ILE A CA 1
ATOM 1638 C C A ILE A 1 201 ? -4.618 -11.698 5.929 0.48 5.49 201 ILE A C 1
ATOM 1639 C C B ILE A 1 201 ? -4.540 -11.758 5.951 0.52 6.01 201 ILE A C 1
ATOM 1640 O O A ILE A 1 201 ? -3.765 -11.354 5.095 0.48 4.37 201 ILE A O 1
ATOM 1641 O O B ILE A 1 201 ? -3.650 -11.537 5.119 0.52 7.82 201 ILE A O 1
ATOM 1650 N N . TYR A 1 202 ? -4.566 -11.220 7.169 1.00 5.33 202 TYR A N 1
ATOM 1651 C CA . TYR A 1 202 ? -3.459 -10.386 7.587 1.00 5.57 202 TYR A CA 1
ATOM 1652 C C . TYR A 1 202 ? -2.133 -11.124 7.424 1.00 5.33 202 TYR A C 1
ATOM 1653 O O . TYR A 1 202 ? -1.135 -10.548 6.975 1.00 5.74 202 TYR A O 1
ATOM 1662 N N A GLN A 1 203 ? -2.075 -12.383 7.869 0.58 5.52 203 GLN A N 1
ATOM 1663 N N B GLN A 1 203 ? -2.108 -12.396 7.856 0.42 5.70 203 GLN A N 1
ATOM 1664 C CA A GLN A 1 203 ? -0.853 -13.128 7.726 0.58 6.30 203 GLN A CA 1
ATOM 1665 C CA B GLN A 1 203 ? -0.887 -13.167 7.801 0.42 5.67 203 GLN A CA 1
ATOM 1666 C C A GLN A 1 203 ? -0.422 -13.247 6.258 0.58 5.34 203 GLN A C 1
ATOM 1667 C C B GLN A 1 203 ? -0.423 -13.285 6.344 0.42 5.91 203 GLN A C 1
ATOM 1668 O O A GLN A 1 203 ? 0.734 -13.006 5.939 0.58 5.85 203 GLN A O 1
ATOM 1669 O O B GLN A 1 203 ? 0.757 -13.167 6.036 0.42 6.61 203 GLN A O 1
ATOM 1680 N N A LYS A 1 204 ? -1.342 -13.639 5.377 0.54 5.90 204 LYS A N 1
ATOM 1681 N N B LYS A 1 204 ? -1.335 -13.526 5.401 0.46 5.56 204 LYS A N 1
ATOM 1682 C CA A LYS A 1 204 ? -1.055 -13.721 3.951 0.54 5.15 204 LYS A CA 1
ATOM 1683 C CA B LYS A 1 204 ? -0.893 -13.712 4.019 0.46 7.60 204 LYS A CA 1
ATOM 1684 C C A LYS A 1 204 ? -0.511 -12.402 3.413 0.54 5.02 204 LYS A C 1
ATOM 1685 C C B LYS A 1 204 ? -0.439 -12.382 3.415 0.46 6.27 204 LYS A C 1
ATOM 1686 O O A LYS A 1 204 ? 0.424 -12.435 2.592 0.54 6.05 204 LYS A O 1
ATOM 1687 O O B LYS A 1 204 ? 0.496 -12.375 2.581 0.46 5.39 204 LYS A O 1
ATOM 1698 N N . ARG A 1 205 ? -1.089 -11.278 3.784 1.00 5.25 205 ARG A N 1
ATOM 1699 C CA . ARG A 1 205 ? -0.626 -9.974 3.273 1.00 5.13 205 ARG A CA 1
ATOM 1700 C C . ARG A 1 205 ? 0.791 -9.687 3.750 1.00 4.91 205 ARG A C 1
ATOM 1701 O O . ARG A 1 205 ? 1.641 -9.276 2.980 1.00 5.52 205 ARG A O 1
ATOM 1709 N N . CYS A 1 206 ? 1.048 -9.877 5.046 1.00 5.19 206 CYS A N 1
ATOM 1710 C CA . CYS A 1 206 ? 2.367 -9.630 5.579 1.00 5.00 206 CYS A CA 1
ATOM 1711 C C . CYS A 1 206 ? 3.409 -10.548 4.936 1.00 5.25 206 CYS A C 1
ATOM 1712 O O . CYS A 1 206 ? 4.515 -10.093 4.590 1.00 5.89 206 CYS A O 1
ATOM 1715 N N . GLU A 1 207 ? 3.082 -11.841 4.791 1.00 4.97 207 GLU A N 1
ATOM 1716 C CA . GLU A 1 207 ? 4.034 -12.764 4.200 1.00 5.88 207 GLU A CA 1
ATOM 1717 C C . GLU A 1 207 ? 4.288 -12.438 2.740 1.00 5.69 207 GLU A C 1
ATOM 1718 O O . GLU A 1 207 ? 5.438 -12.564 2.260 1.00 6.33 207 GLU A O 1
ATOM 1724 N N . ALA A 1 208 ? 3.270 -12.004 1.989 1.00 5.53 208 ALA A N 1
ATOM 1725 C CA . ALA A 1 208 ? 3.441 -11.672 0.588 1.00 6.03 208 ALA A CA 1
ATOM 1726 C C . ALA A 1 208 ? 4.368 -10.493 0.421 1.00 5.55 208 ALA A C 1
ATOM 1727 O O . ALA A 1 208 ? 5.011 -10.364 -0.618 1.00 6.97 208 ALA A O 1
ATOM 1729 N N . PHE A 1 209 ? 4.431 -9.602 1.430 1.00 5.49 209 PHE A N 1
ATOM 1730 C CA . PHE A 1 209 ? 5.298 -8.450 1.460 1.00 5.30 209 PHE A CA 1
ATOM 1731 C C . PHE A 1 209 ? 6.656 -8.749 2.136 1.00 5.37 209 PHE A C 1
ATOM 1732 O O . PHE A 1 209 ? 7.433 -7.827 2.363 1.00 6.53 209 PHE A O 1
ATOM 1740 N N . GLY A 1 210 ? 6.948 -10.039 2.382 1.00 5.54 210 GLY A N 1
ATOM 1741 C CA . GLY A 1 210 ? 8.282 -10.441 2.767 1.00 6.17 210 GLY A CA 1
ATOM 1742 C C . GLY A 1 210 ? 8.545 -10.500 4.250 1.00 5.63 210 GLY A C 1
ATOM 1743 O O . GLY A 1 210 ? 9.724 -10.664 4.644 1.00 8.13 210 GLY A O 1
ATOM 1744 N N . TRP A 1 211 ? 7.547 -10.383 5.083 1.00 4.99 211 TRP A N 1
ATOM 1745 C CA . TRP A 1 211 ? 7.715 -10.423 6.535 1.00 5.52 211 TRP A CA 1
ATOM 1746 C C . TRP A 1 211 ? 7.497 -11.826 7.074 1.00 5.88 211 TRP A C 1
ATOM 1747 O O . TRP A 1 211 ? 6.708 -12.590 6.533 1.00 8.23 211 TRP A O 1
ATOM 1758 N N . HIS A 1 212 ? 8.176 -12.131 8.181 1.00 5.81 212 HIS A N 1
ATOM 1759 C CA . HIS A 1 212 ? 7.851 -13.302 8.967 1.00 6.08 212 HIS A CA 1
ATOM 1760 C C . HIS A 1 212 ? 6.659 -12.925 9.842 1.00 6.32 212 HIS A C 1
ATOM 1761 O O . HIS A 1 212 ? 6.750 -12.006 10.629 1.00 11.10 212 HIS A O 1
ATOM 1768 N N . ALA A 1 213 ? 5.566 -13.640 9.731 1.00 6.01 213 ALA A N 1
ATOM 1769 C CA . ALA A 1 213 ? 4.311 -13.259 10.346 1.00 6.73 213 ALA A CA 1
ATOM 1770 C C . ALA A 1 213 ? 3.868 -14.291 11.354 1.00 8.72 213 ALA A C 1
ATOM 1771 O O . ALA A 1 213 ? 3.799 -15.479 10.984 1.00 16.50 213 ALA A O 1
ATOM 1773 N N . ILE A 1 214 ? 3.583 -13.885 12.561 1.00 6.90 214 ILE A N 1
ATOM 1774 C CA . ILE A 1 214 ? 3.170 -14.741 13.657 1.00 7.39 214 ILE A CA 1
ATOM 1775 C C . ILE A 1 214 ? 1.821 -14.259 14.187 1.00 6.80 214 ILE A C 1
ATOM 1776 O O . ILE A 1 214 ? 1.764 -13.113 14.626 1.00 7.89 214 ILE A O 1
ATOM 1781 N N . ILE A 1 215 ? 0.809 -15.079 14.161 1.00 6.60 215 ILE A N 1
ATOM 1782 C CA . ILE A 1 215 ? -0.485 -14.752 14.775 1.00 6.61 215 ILE A CA 1
ATOM 1783 C C . ILE A 1 215 ? -0.430 -15.140 16.236 1.00 6.53 215 ILE A C 1
ATOM 1784 O O . ILE A 1 215 ? -0.047 -16.254 16.573 1.00 8.52 215 ILE A O 1
ATOM 1789 N N . VAL A 1 216 ? -0.823 -14.208 17.111 1.00 6.07 216 VAL A N 1
ATOM 1790 C CA . VAL A 1 216 ? -0.871 -14.463 18.557 1.00 6.39 216 VAL A CA 1
ATOM 1791 C C . VAL A 1 216 ? -2.213 -14.012 19.114 1.00 5.78 216 VAL A C 1
ATOM 1792 O O . VAL A 1 216 ? -2.902 -13.171 18.549 1.00 6.47 216 VAL A O 1
ATOM 1796 N N . ASP A 1 217 ? -2.542 -14.545 20.310 1.00 6.29 217 ASP A N 1
ATOM 1797 C CA . ASP A 1 217 ? -3.538 -13.948 21.198 1.00 6.09 217 ASP A CA 1
ATOM 1798 C C . ASP A 1 217 ? -2.945 -12.713 21.822 1.00 5.27 217 ASP A C 1
ATOM 1799 O O . ASP A 1 217 ? -2.016 -12.817 22.653 1.00 6.25 217 ASP A O 1
ATOM 1804 N N . GLY A 1 218 ? -3.379 -11.527 21.412 1.00 5.38 218 GLY A N 1
ATOM 1805 C CA . GLY A 1 218 ? -2.827 -10.304 21.895 1.00 5.47 218 GLY A CA 1
ATOM 1806 C C . GLY A 1 218 ? -3.118 -9.966 23.326 1.00 4.96 218 GLY A C 1
ATOM 1807 O O . GLY A 1 218 ? -2.598 -8.962 23.805 1.00 5.95 218 GLY A O 1
ATOM 1808 N N . HIS A 1 219 ? -3.916 -10.782 24.004 1.00 4.99 219 HIS A N 1
ATOM 1809 C CA . HIS A 1 219 ? -4.158 -10.610 25.426 1.00 5.49 219 HIS A CA 1
ATOM 1810 C C . HIS A 1 219 ? -3.497 -11.728 26.249 1.00 5.64 219 HIS A C 1
ATOM 1811 O O . HIS A 1 219 ? -3.759 -11.792 27.450 1.00 7.68 219 HIS A O 1
ATOM 1818 N N . SER A 1 220 ? -2.608 -12.523 25.646 1.00 5.62 220 SER A N 1
ATOM 1819 C CA . SER A 1 220 ? -1.839 -13.504 26.351 1.00 5.96 220 SER A CA 1
ATOM 1820 C C . SER A 1 220 ? -0.412 -13.005 26.568 1.00 5.68 220 SER A C 1
ATOM 1821 O O . SER A 1 220 ? 0.379 -12.945 25.623 1.00 6.35 220 SER A O 1
ATOM 1824 N N . VAL A 1 221 ? -0.093 -12.628 27.793 1.00 6.18 221 VAL A N 1
ATOM 1825 C CA . VAL A 1 221 ? 1.308 -12.152 28.047 1.00 6.80 221 VAL A CA 1
ATOM 1826 C C . VAL A 1 221 ? 2.266 -13.250 27.708 1.00 7.05 221 VAL A C 1
ATOM 1827 O O . VAL A 1 221 ? 3.381 -12.904 27.240 1.00 8.03 221 VAL A O 1
ATOM 1831 N N . GLU A 1 222 ? 1.966 -14.507 27.941 1.00 7.43 222 GLU A N 1
ATOM 1832 C CA . GLU A 1 222 ? 2.938 -15.553 27.631 1.00 9.36 222 GLU A CA 1
ATOM 1833 C C . GLU A 1 222 ? 3.201 -15.652 26.173 1.00 7.24 222 GLU A C 1
ATOM 1834 O O . GLU A 1 222 ? 4.348 -15.763 25.715 1.00 8.52 222 GLU A O 1
ATOM 1840 N N . GLU A 1 223 ? 2.194 -15.652 25.313 1.00 7.30 223 GLU A N 1
ATOM 1841 C CA . GLU A 1 223 ? 2.342 -15.767 23.877 1.00 7.52 223 GLU A CA 1
ATOM 1842 C C . GLU A 1 223 ? 3.128 -14.572 23.339 1.00 6.57 223 GLU A C 1
ATOM 1843 O O . GLU A 1 223 ? 3.920 -14.707 22.435 1.00 7.08 223 GLU A O 1
ATOM 1849 N N . LEU A 1 224 ? 2.860 -13.395 23.903 1.00 6.33 224 LEU A N 1
ATOM 1850 C CA . LEU A 1 224 ? 3.586 -12.195 23.492 1.00 6.19 224 LEU A CA 1
ATOM 1851 C C . LEU A 1 224 ? 5.058 -12.293 23.870 1.00 6.29 224 LEU A C 1
ATOM 1852 O O . LEU A 1 224 ? 5.936 -11.986 23.082 1.00 6.77 224 LEU A O 1
ATOM 1857 N N . CYS A 1 225 ? 5.353 -12.686 25.128 1.00 6.18 225 CYS A N 1
ATOM 1858 C CA . CYS A 1 225 ? 6.744 -12.817 25.524 1.00 6.81 225 CYS A CA 1
ATOM 1859 C C . CYS A 1 225 ? 7.499 -13.739 24.561 1.00 6.11 225 CYS A C 1
ATOM 1860 O O . CYS A 1 225 ? 8.609 -13.467 24.097 1.00 7.15 225 CYS A O 1
ATOM 1863 N N . LYS A 1 226 ? 6.874 -14.862 24.240 1.00 6.74 226 LYS A N 1
ATOM 1864 C CA . LYS A 1 226 ? 7.510 -15.882 23.418 1.00 7.46 226 LYS A CA 1
ATOM 1865 C C . LYS A 1 226 ? 7.723 -15.357 21.997 1.00 7.73 226 LYS A C 1
ATOM 1866 O O . LYS A 1 226 ? 8.796 -15.514 21.409 1.00 9.08 226 LYS A O 1
ATOM 1872 N N . ALA A 1 227 ? 6.683 -14.734 21.397 1.00 6.47 227 ALA A N 1
ATOM 1873 C CA . ALA A 1 227 ? 6.783 -14.224 20.040 1.00 7.23 227 ALA A CA 1
ATOM 1874 C C . ALA A 1 227 ? 7.823 -13.087 19.932 1.00 7.49 227 ALA A C 1
ATOM 1875 O O . ALA A 1 227 ? 8.542 -13.030 18.941 1.00 9.89 227 ALA A O 1
ATOM 1877 N N . PHE A 1 228 ? 7.871 -12.222 20.891 1.00 6.94 228 PHE A N 1
ATOM 1878 C CA . PHE A 1 228 ? 8.843 -11.148 20.897 1.00 8.83 228 PHE A CA 1
ATOM 1879 C C . PHE A 1 228 ? 10.257 -11.655 21.211 1.00 9.14 228 PHE A C 1
ATOM 1880 O O . PHE A 1 228 ? 11.228 -10.976 20.930 1.00 14.47 228 PHE A O 1
ATOM 1888 N N . GLY A 1 229 ? 10.384 -12.806 21.819 1.00 10.11 229 GLY A N 1
ATOM 1889 C CA . GLY A 1 229 ? 11.654 -13.257 22.339 1.00 10.48 229 GLY A CA 1
ATOM 1890 C C . GLY A 1 229 ? 12.494 -13.962 21.314 1.00 11.80 229 GLY A C 1
ATOM 1891 O O . GLY A 1 229 ? 13.657 -14.290 21.558 1.00 14.73 229 GLY A O 1
ATOM 1892 N N . GLN A 1 230 ? 11.955 -14.300 20.144 1.00 16.99 230 GLN A N 1
ATOM 1893 C CA . GLN A 1 230 ? 12.865 -14.839 19.062 1.00 13.87 230 GLN A CA 1
ATOM 1894 C C . GLN A 1 230 ? 13.128 -13.822 18.024 1.00 10.98 230 GLN A C 1
ATOM 1895 O O . GLN A 1 230 ? 12.298 -13.462 17.199 1.00 18.36 230 GLN A O 1
ATOM 1901 N N . ALA A 1 231 ? 14.435 -13.539 17.745 1.00 23.24 231 ALA A N 1
ATOM 1902 C CA . ALA A 1 231 ? 14.901 -12.807 16.533 1.00 15.87 231 ALA A CA 1
ATOM 1903 C C . ALA A 1 231 ? 14.784 -13.628 15.308 1.00 10.31 231 ALA A C 1
ATOM 1904 O O . ALA A 1 231 ? 14.632 -14.887 15.450 1.00 21.25 231 ALA A O 1
ATOM 1906 N N A LYS A 1 232 ? 14.525 -12.966 14.169 0.52 5.98 232 LYS A N 1
ATOM 1907 N N B LYS A 1 232 ? 14.605 -13.052 14.150 0.48 37.12 232 LYS A N 1
ATOM 1908 C CA A LYS A 1 232 ? 14.450 -13.537 12.843 0.52 8.58 232 LYS A CA 1
ATOM 1909 C CA B LYS A 1 232 ? 14.166 -13.428 12.814 0.48 53.39 232 LYS A CA 1
ATOM 1910 C C A LYS A 1 232 ? 15.356 -12.875 11.855 0.52 7.35 232 LYS A C 1
ATOM 1911 C C B LYS A 1 232 ? 15.450 -13.202 11.991 0.48 18.14 232 LYS A C 1
ATOM 1912 O O A LYS A 1 232 ? 16.117 -11.923 12.163 0.52 10.78 232 LYS A O 1
ATOM 1913 O O B LYS A 1 232 ? 16.176 -12.820 13.021 0.48 21.75 232 LYS A O 1
ATOM 1924 N N . HIS A 1 233 ? 15.550 -13.456 10.721 1.00 10.33 233 HIS A N 1
ATOM 1925 C CA . HIS A 1 233 ? 16.324 -12.934 9.639 1.00 15.03 233 HIS A CA 1
ATOM 1926 C C . HIS A 1 233 ? 15.589 -12.126 8.662 1.00 11.97 233 HIS A C 1
ATOM 1927 O O . HIS A 1 233 ? 16.053 -11.726 7.606 1.00 19.57 233 HIS A O 1
ATOM 1934 N N . GLN A 1 234 ? 14.306 -11.755 9.164 1.00 11.86 234 GLN A N 1
ATOM 1935 C CA . GLN A 1 234 ? 13.464 -10.931 8.377 1.00 10.18 234 GLN A CA 1
ATOM 1936 C C . GLN A 1 234 ? 12.777 -9.918 9.274 1.00 6.03 234 GLN A C 1
ATOM 1937 O O . GLN A 1 234 ? 12.657 -10.181 10.478 1.00 6.93 234 GLN A O 1
ATOM 1943 N N . PRO A 1 235 ? 12.243 -8.835 8.754 1.00 5.33 235 PRO A N 1
ATOM 1944 C CA . PRO A 1 235 ? 11.307 -8.047 9.546 1.00 4.90 235 PRO A CA 1
ATOM 1945 C C . PRO A 1 235 ? 10.143 -8.968 9.990 1.00 4.74 235 PRO A C 1
ATOM 1946 O O . PRO A 1 235 ? 9.703 -9.827 9.216 1.00 5.57 235 PRO A O 1
ATOM 1950 N N . THR A 1 236 ? 9.717 -8.773 11.240 1.00 4.90 236 THR A N 1
ATOM 1951 C CA . THR A 1 236 ? 8.731 -9.693 11.862 1.00 5.08 236 THR A CA 1
ATOM 1952 C C . THR A 1 236 ? 7.467 -8.942 12.208 1.00 4.10 236 THR A C 1
ATOM 1953 O O . THR A 1 236 ? 7.533 -7.895 12.828 1.00 4.99 236 THR A O 1
ATOM 1957 N N . ALA A 1 237 ? 6.334 -9.500 11.789 1.00 4.42 237 ALA A N 1
ATOM 1958 C CA . ALA A 1 237 ? 5.023 -8.956 12.090 1.00 4.71 237 ALA A CA 1
ATOM 1959 C C . ALA A 1 237 ? 4.353 -9.853 13.144 1.00 4.68 237 ALA A C 1
ATOM 1960 O O . ALA A 1 237 ? 4.119 -11.042 12.858 1.00 5.94 237 ALA A O 1
ATOM 1962 N N . ILE A 1 238 ? 4.054 -9.283 14.282 1.00 4.72 238 ILE A N 1
ATOM 1963 C CA . ILE A 1 238 ? 3.299 -9.966 15.343 1.00 4.82 238 ILE A CA 1
ATOM 1964 C C . ILE A 1 238 ? 1.863 -9.495 15.157 1.00 4.57 238 ILE A C 1
ATOM 1965 O O . ILE A 1 238 ? 1.541 -8.331 15.390 1.00 5.62 238 ILE A O 1
ATOM 1970 N N . ILE A 1 239 ? 1.024 -10.407 14.682 1.00 4.69 239 ILE A N 1
ATOM 1971 C CA . ILE A 1 239 ? -0.334 -10.135 14.282 1.00 4.95 239 ILE A CA 1
ATOM 1972 C C . ILE A 1 239 ? -1.221 -10.520 15.452 1.00 4.90 239 ILE A C 1
ATOM 1973 O O . ILE A 1 239 ? -1.483 -11.709 15.673 1.00 5.48 239 ILE A O 1
ATOM 1978 N N . ALA A 1 240 ? -1.606 -9.536 16.261 1.00 4.23 240 ALA A N 1
ATOM 1979 C CA . ALA A 1 240 ? -2.200 -9.795 17.563 1.00 4.74 240 ALA A CA 1
ATOM 1980 C C . ALA A 1 240 ? -3.721 -9.683 17.492 1.00 4.06 240 ALA A C 1
ATOM 1981 O O . ALA A 1 240 ? -4.265 -8.622 17.239 1.00 5.15 240 ALA A O 1
ATOM 1983 N N . LYS A 1 241 ? -4.398 -10.790 17.747 1.00 4.48 241 LYS A N 1
ATOM 1984 C CA . LYS A 1 241 ? -5.844 -10.786 17.834 1.00 4.68 241 LYS A CA 1
ATOM 1985 C C . LYS A 1 241 ? -6.252 -10.209 19.191 1.00 4.15 241 LYS A C 1
ATOM 1986 O O . LYS A 1 241 ? -5.914 -10.815 20.230 1.00 5.18 241 LYS A O 1
ATOM 1992 N N . THR A 1 242 ? -6.932 -9.097 19.186 1.00 4.19 242 THR A N 1
ATOM 1993 C CA . THR A 1 242 ? -7.309 -8.375 20.401 1.00 4.04 242 THR A CA 1
ATOM 1994 C C . THR A 1 242 ? -8.771 -7.963 20.308 1.00 4.58 242 THR A C 1
ATOM 1995 O O . THR A 1 242 ? -9.420 -8.074 19.237 1.00 4.66 242 THR A O 1
ATOM 1999 N N . PHE A 1 243 ? -9.293 -7.457 21.409 1.00 4.22 243 PHE A N 1
ATOM 2000 C CA . PHE A 1 243 ? -10.614 -6.880 21.4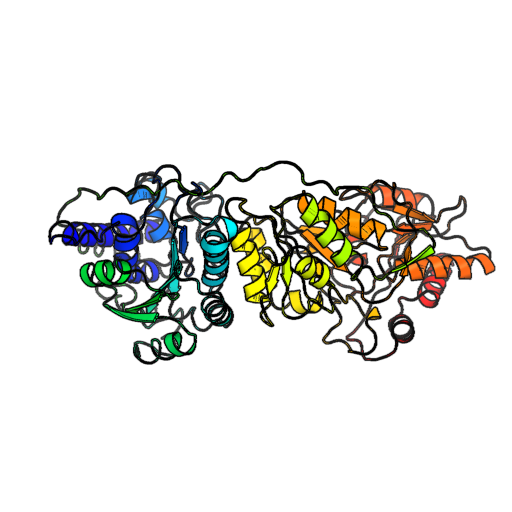62 1.00 4.40 243 PHE A CA 1
ATOM 2001 C C . PHE A 1 243 ? -10.510 -5.420 21.872 1.00 4.08 243 PHE A C 1
ATOM 2002 O O . PHE A 1 243 ? -9.837 -5.067 22.858 1.00 4.82 243 PHE A O 1
ATOM 2010 N N . LYS A 1 244 ? -11.176 -4.559 21.126 1.00 4.01 244 LYS A N 1
ATOM 2011 C CA . LYS A 1 244 ? -11.183 -3.139 21.436 1.00 3.80 244 LYS A CA 1
ATOM 2012 C C . LYS A 1 244 ? -11.865 -2.952 22.764 1.00 4.21 244 LYS A C 1
ATOM 2013 O O . LYS A 1 244 ? -12.871 -3.593 23.058 1.00 5.05 244 LYS A O 1
ATOM 2019 N N . GLY A 1 245 ? -11.314 -2.093 23.648 1.00 4.30 245 GLY A N 1
ATOM 2020 C CA . GLY A 1 245 ? -11.918 -1.970 24.949 1.00 4.69 245 GLY A CA 1
ATOM 2021 C C . GLY A 1 245 ? -11.748 -3.177 25.839 1.00 4.38 245 GLY A C 1
ATOM 2022 O O . GLY A 1 245 ? -12.483 -3.311 26.815 1.00 5.40 245 GLY A O 1
ATOM 2023 N N . ARG A 1 246 ? -10.761 -4.034 25.565 1.00 4.55 246 ARG A N 1
ATOM 2024 C CA . ARG A 1 246 ? -10.507 -5.224 26.372 1.00 4.88 246 ARG A CA 1
ATOM 2025 C C . ARG A 1 246 ? -10.469 -4.868 27.852 1.00 4.82 246 ARG A C 1
ATOM 2026 O O . ARG A 1 246 ? -9.724 -3.978 28.253 1.00 5.40 246 ARG A O 1
ATOM 2034 N N . GLY A 1 247 ? -11.238 -5.609 28.642 1.00 5.53 247 GLY A N 1
ATOM 2035 C CA . GLY A 1 247 ? -11.271 -5.442 30.078 1.00 6.51 247 GLY A CA 1
ATOM 2036 C C . GLY A 1 247 ? -12.303 -4.478 30.603 1.00 6.62 247 GLY A C 1
ATOM 2037 O O . GLY A 1 247 ? -12.475 -4.397 31.809 1.00 9.14 247 GLY A O 1
ATOM 2038 N N . ILE A 1 248 ? -12.966 -3.758 29.698 1.00 6.14 248 ILE A N 1
ATOM 2039 C CA . ILE A 1 248 ? -14.043 -2.850 30.073 1.00 6.13 248 ILE A CA 1
ATOM 2040 C C . ILE A 1 248 ? -15.365 -3.579 29.834 1.00 6.73 248 ILE A C 1
ATOM 2041 O O . ILE A 1 248 ? -15.846 -3.661 28.694 1.00 7.15 248 ILE A O 1
ATOM 2046 N N A THR A 1 249 ? -15.945 -4.084 30.898 0.79 7.06 249 THR A N 1
ATOM 2047 N N B THR A 1 249 ? -15.943 -4.126 30.907 0.21 11.84 249 THR A N 1
ATOM 2048 C CA A THR A 1 249 ? -17.102 -4.911 30.772 0.79 9.32 249 THR A CA 1
ATOM 2049 C CA B THR A 1 249 ? -17.159 -4.904 30.769 0.21 15.54 249 THR A CA 1
ATOM 2050 C C A THR A 1 249 ? -18.229 -4.138 30.115 0.79 9.94 249 THR A C 1
ATOM 2051 C C B THR A 1 249 ? -18.228 -4.054 30.066 0.21 11.53 249 THR A C 1
ATOM 2052 O O A THR A 1 249 ? -18.515 -3.003 30.527 0.79 12.55 249 THR A O 1
ATOM 2053 O O B THR A 1 249 ? -18.348 -2.880 30.398 0.21 10.05 249 THR A O 1
ATOM 2060 N N . GLY A 1 250 ? -18.855 -4.731 29.121 1.00 11.98 250 GLY A N 1
ATOM 2061 C CA . GLY A 1 250 ? -19.892 -4.132 28.360 1.00 14.95 250 GLY A CA 1
ATOM 2062 C C . GLY A 1 250 ? -19.474 -3.157 27.239 1.00 13.67 250 GLY A C 1
ATOM 2063 O O . GLY A 1 250 ? -20.291 -2.643 26.432 1.00 18.77 250 GLY A O 1
ATOM 2064 N N . VAL A 1 251 ? -18.243 -2.845 27.152 1.00 6.82 251 VAL A N 1
ATOM 2065 C CA . VAL A 1 251 ? -17.642 -2.026 26.067 1.00 5.91 251 VAL A CA 1
ATOM 2066 C C . VAL A 1 251 ? -16.748 -2.857 25.183 1.00 5.63 251 VAL A C 1
ATOM 2067 O O . VAL A 1 251 ? -16.624 -2.572 23.987 1.00 6.02 251 VAL A O 1
ATOM 2071 N N . GLU A 1 252 ? -16.092 -3.864 25.743 1.00 5.80 252 GLU A N 1
ATOM 2072 C CA . GLU A 1 252 ? -15.211 -4.723 24.982 1.00 5.69 252 GLU A CA 1
ATOM 2073 C C . GLU A 1 252 ? -15.922 -5.255 23.733 1.00 5.23 252 GLU A C 1
ATOM 2074 O O . GLU A 1 252 ? -17.016 -5.814 23.805 1.00 5.99 252 GLU A O 1
ATOM 2080 N N . ASP A 1 253 ? -15.268 -5.070 22.581 1.00 4.96 253 ASP A N 1
ATOM 2081 C CA . ASP A 1 253 ? -15.739 -5.592 21.302 1.00 4.92 253 ASP A CA 1
ATOM 2082 C C . ASP A 1 253 ? -16.964 -4.880 20.752 1.00 5.35 253 ASP A C 1
ATOM 2083 O O . ASP A 1 253 ? -17.543 -5.386 19.784 1.00 6.86 253 ASP A O 1
ATOM 2088 N N . LYS A 1 254 ? -17.326 -3.716 21.282 1.00 5.18 254 LYS A N 1
ATOM 2089 C CA . LYS A 1 254 ? -18.503 -2.996 20.818 1.00 5.48 254 LYS A CA 1
ATOM 2090 C C . LYS A 1 254 ? -18.143 -1.804 19.947 1.00 5.40 254 LYS A C 1
ATOM 2091 O O . LYS A 1 254 ? -17.144 -1.137 20.136 1.00 5.46 254 LYS A O 1
ATOM 2097 N N A GLU A 1 255 ? -19.040 -1.521 18.995 0.58 5.73 255 GLU A N 1
ATOM 2098 N N B GLU A 1 255 ? -19.030 -1.521 18.994 0.42 6.52 255 GLU A N 1
ATOM 2099 C CA A GLU A 1 255 ? -19.069 -0.294 18.221 0.58 5.50 255 GLU A CA 1
ATOM 2100 C CA B GLU A 1 255 ? -18.951 -0.275 18.260 0.42 7.21 255 GLU A CA 1
ATOM 2101 C C A GLU A 1 255 ? -19.508 0.857 19.097 0.58 5.31 255 GLU A C 1
ATOM 2102 C C B GLU A 1 255 ? -19.473 0.888 19.083 0.42 6.46 255 GLU A C 1
ATOM 2103 O O A GLU A 1 255 ? -19.912 0.774 20.232 0.58 7.67 255 GLU A O 1
ATOM 2104 O O B GLU A 1 255 ? -20.012 0.675 20.152 0.42 5.40 255 GLU A O 1
ATOM 2115 N N A SER A 1 256 ? -19.346 2.075 18.545 0.62 5.96 256 SER A N 1
ATOM 2116 N N B SER A 1 256 ? -19.247 2.088 18.533 0.38 5.59 256 SER A N 1
ATOM 2117 C CA A SER A 1 256 ? -19.783 3.318 19.140 0.62 5.34 256 SER A CA 1
ATOM 2118 C CA B SER A 1 256 ? -19.759 3.339 19.069 0.38 6.37 256 SER A CA 1
ATOM 2119 C C A SER A 1 256 ? -18.976 3.755 20.351 0.62 4.97 256 SER A C 1
ATOM 2120 C C B SER A 1 256 ? -18.903 3.880 20.211 0.38 4.62 256 SER A C 1
ATOM 2121 O O A SER A 1 256 ? -19.481 4.582 21.127 0.62 6.37 256 SER A O 1
ATOM 2122 O O B SER A 1 256 ? -19.315 4.879 20.828 0.38 4.99 256 SER A O 1
ATOM 2127 N N . TRP A 1 257 ? -17.745 3.283 20.466 1.00 4.76 257 TRP A N 1
ATOM 2128 C CA . TRP A 1 257 ? -16.892 3.656 21.589 1.00 4.74 257 TRP A CA 1
ATOM 2129 C C . TRP A 1 257 ? -15.532 4.187 21.214 1.00 4.56 257 TRP A C 1
ATOM 2130 O O . TRP A 1 257 ? -14.759 4.561 22.100 1.00 5.16 257 TRP A O 1
ATOM 2141 N N . HIS A 1 258 ? -15.209 4.302 19.919 1.00 4.09 258 HIS A N 1
ATOM 2142 C CA . HIS A 1 258 ? -13.916 4.831 19.563 1.00 4.28 258 HIS A CA 1
ATOM 2143 C C . HIS A 1 258 ? -13.827 6.298 19.927 1.00 4.01 258 HIS A C 1
ATOM 2144 O O . HIS A 1 258 ? -14.697 7.104 19.565 1.00 5.04 258 HIS A O 1
ATOM 2151 N N . GLY A 1 259 ? -12.772 6.691 20.639 1.00 4.17 259 GLY A N 1
ATOM 2152 C CA . GLY A 1 259 ? -12.573 8.079 20.952 1.00 4.73 259 GLY A CA 1
ATOM 2153 C C . GLY A 1 259 ? -13.598 8.654 21.905 1.00 4.70 259 GLY A C 1
ATOM 2154 O O . GLY A 1 259 ? -13.809 9.881 21.925 1.00 5.85 259 GLY A O 1
ATOM 2155 N N . LYS A 1 260 ? -14.221 7.815 22.711 1.00 4.57 260 LYS A N 1
ATOM 2156 C CA . LYS A 1 260 ? -15.218 8.219 23.688 1.00 5.40 260 LYS A CA 1
ATOM 2157 C C . LYS A 1 260 ? -14.698 7.860 25.078 1.00 5.42 260 LYS A C 1
ATOM 2158 O O . LYS A 1 260 ? -14.440 6.699 25.376 1.00 7.30 260 LYS A O 1
ATOM 2164 N N A PRO A 1 261 ? -14.598 8.857 25.974 0.71 6.01 261 PRO A N 1
ATOM 2165 N N B PRO A 1 261 ? -14.310 8.761 25.964 0.29 3.70 261 PRO A N 1
ATOM 2166 C CA A PRO A 1 261 ? -14.146 8.607 27.337 0.71 5.73 261 PRO A CA 1
ATOM 2167 C CA B PRO A 1 261 ? -13.973 8.311 27.317 0.29 5.62 261 PRO A CA 1
ATOM 2168 C C A PRO A 1 261 ? -15.299 7.993 28.102 0.71 5.26 261 PRO A C 1
ATOM 2169 C C B PRO A 1 261 ? -15.193 7.767 28.040 0.29 5.11 261 PRO A C 1
ATOM 2170 O O A PRO A 1 261 ? -16.478 8.160 27.814 0.71 5.19 261 PRO A O 1
ATOM 2171 O O B PRO A 1 261 ? -16.326 7.927 27.594 0.29 8.19 261 PRO A O 1
ATOM 2178 N N A LEU A 1 262 ? -14.960 7.280 29.178 0.46 5.11 262 LEU A N 1
ATOM 2179 N N B LEU A 1 262 ? -14.894 7.134 29.170 0.54 5.98 262 LEU A N 1
ATOM 2180 C CA A LEU A 1 262 ? -15.986 6.753 30.065 0.46 5.86 262 LEU A CA 1
ATOM 2181 C CA B LEU A 1 262 ? -15.948 6.725 30.087 0.54 5.80 262 LEU A CA 1
ATOM 2182 C C A LEU A 1 262 ? -16.517 7.877 30.936 0.46 5.21 262 LEU A C 1
ATOM 2183 C C B LEU A 1 262 ? -16.378 7.898 30.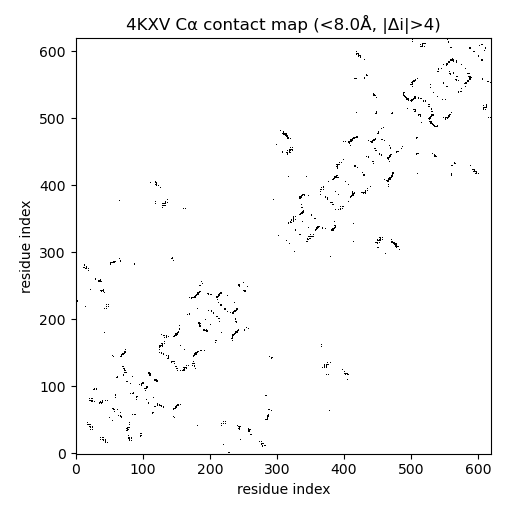964 0.54 5.72 262 LEU A C 1
ATOM 2184 O O A LEU A 1 262 ? -15.715 8.665 31.464 0.46 6.30 262 LEU A O 1
ATOM 2185 O O B LEU A 1 262 ? -15.526 8.625 31.486 0.54 5.90 262 LEU A O 1
ATOM 2194 N N A PRO A 1 263 ? -17.812 7.997 31.185 0.46 5.64 263 PRO A N 1
ATOM 2195 N N B PRO A 1 263 ? -17.677 8.066 31.189 0.54 6.57 263 PRO A N 1
ATOM 2196 C CA A PRO A 1 263 ? -18.223 9.049 32.151 0.46 4.97 263 PRO A CA 1
ATOM 2197 C CA B PRO A 1 263 ? -18.155 9.030 32.210 0.54 7.85 263 PRO A CA 1
ATOM 2198 C C A PRO A 1 263 ? -17.810 8.601 33.536 0.46 5.87 263 PRO A C 1
ATOM 2199 C C B PRO A 1 263 ? -17.531 8.711 33.550 0.54 4.89 263 PRO A C 1
ATOM 2200 O O A PRO A 1 263 ? -17.570 7.430 33.820 0.46 5.70 263 PRO A O 1
ATOM 2201 O O B PRO A 1 263 ? -17.226 7.551 33.832 0.54 4.67 263 PRO A O 1
ATOM 2208 N N A LYS A 1 264 ? -17.760 9.578 34.453 0.53 5.42 264 LYS A N 1
ATOM 2209 N N B LYS A 1 264 ? -17.384 9.723 34.421 0.47 5.06 264 LYS A N 1
ATOM 2210 C CA A LYS A 1 264 ? -17.032 9.405 35.687 0.53 5.98 264 LYS A CA 1
ATOM 2211 C CA B LYS A 1 264 ? -16.960 9.480 35.776 0.47 7.34 264 LYS A CA 1
ATOM 2212 C C A LYS A 1 264 ? -17.608 8.256 36.488 0.53 6.05 264 LYS A C 1
ATOM 2213 C C B LYS A 1 264 ? -17.623 8.309 36.487 0.47 5.35 264 LYS A C 1
ATOM 2214 O O A LYS A 1 264 ? -16.887 7.452 37.100 0.53 8.39 264 LYS A O 1
ATOM 2215 O O B LYS A 1 264 ? -16.911 7.495 37.109 0.47 5.86 264 LYS A O 1
ATOM 2226 N N . ASN A 1 265 ? -18.943 8.160 36.500 1.00 5.77 265 ASN A N 1
ATOM 2227 C CA . ASN A 1 265 ? -19.588 7.112 37.268 1.00 5.94 265 ASN A CA 1
ATOM 2228 C C . ASN A 1 265 ? -19.187 5.747 36.772 1.00 5.88 265 ASN A C 1
ATOM 2229 O O . ASN A 1 265 ? -18.970 4.793 37.542 1.00 7.61 265 ASN A O 1
ATOM 2234 N N . MET A 1 266 ? -19.092 5.615 35.449 1.00 5.65 266 MET A N 1
ATOM 2235 C CA . MET A 1 266 ? -18.724 4.373 34.799 1.00 5.73 266 MET A CA 1
ATOM 2236 C C . MET A 1 266 ? -17.275 4.036 35.030 1.00 5.75 266 MET A C 1
ATOM 2237 O O . MET A 1 266 ? -16.901 2.911 35.321 1.00 6.88 266 MET A O 1
ATOM 2242 N N . ALA A 1 267 ? -16.399 5.045 34.867 1.00 5.72 267 ALA A N 1
ATOM 2243 C CA . ALA A 1 267 ? -14.983 4.843 35.123 1.00 6.66 267 ALA A CA 1
ATOM 2244 C C . ALA A 1 267 ? -14.767 4.290 36.514 1.00 6.61 267 ALA A C 1
ATOM 2245 O O . ALA A 1 267 ? -13.937 3.394 36.689 1.00 7.93 267 ALA A O 1
ATOM 2247 N N A GLU A 1 268 ? -15.440 4.811 37.527 0.68 6.08 268 GLU A N 1
ATOM 2248 N N B GLU A 1 268 ? -15.443 4.872 37.501 0.32 13.43 268 GLU A N 1
ATOM 2249 C CA A GLU A 1 268 ? -15.219 4.316 38.882 0.68 8.95 268 GLU A CA 1
ATOM 2250 C CA B GLU A 1 268 ? -15.261 4.352 38.851 0.32 8.69 268 GLU A CA 1
ATOM 2251 C C A GLU A 1 268 ? -15.591 2.855 39.019 0.68 9.42 268 GLU A C 1
ATOM 2252 C C B GLU A 1 268 ? -15.554 2.861 38.944 0.32 5.05 268 GLU A C 1
ATOM 2253 O O A GLU A 1 268 ? -14.858 2.067 39.659 0.68 10.30 268 GLU A O 1
ATOM 2254 O O B GLU A 1 268 ? -14.803 2.074 39.533 0.32 6.34 268 GLU A O 1
ATOM 2265 N N . GLN A 1 269 ? -16.708 2.463 38.415 1.00 7.26 269 GLN A N 1
ATOM 2266 C CA . GLN A 1 269 ? -17.132 1.062 38.511 1.00 7.52 269 GLN A CA 1
ATOM 2267 C C . GLN A 1 269 ? -16.169 0.132 37.760 1.00 6.81 269 GLN A C 1
ATOM 2268 O O . GLN A 1 269 ? -15.781 -0.936 38.256 1.00 8.08 269 GLN A O 1
ATOM 2274 N N . ILE A 1 270 ? -15.776 0.533 36.534 1.00 6.24 270 ILE A N 1
ATOM 2275 C CA . ILE A 1 270 ? -14.877 -0.294 35.722 1.00 6.35 270 ILE A CA 1
ATOM 2276 C C . ILE A 1 270 ? -13.520 -0.401 36.374 1.00 6.45 270 ILE A C 1
ATOM 2277 O O . ILE A 1 270 ? -12.919 -1.488 36.428 1.00 7.17 270 ILE A O 1
ATOM 2282 N N . ILE A 1 271 ? -12.988 0.709 36.878 1.00 6.42 271 ILE A N 1
ATOM 2283 C CA . ILE A 1 271 ? -11.683 0.682 37.521 1.00 7.39 271 ILE A CA 1
ATOM 2284 C C . ILE A 1 271 ? -11.686 -0.278 38.708 1.00 7.32 271 ILE A C 1
ATOM 2285 O O . ILE A 1 271 ? -10.727 -1.000 38.932 1.00 8.68 271 ILE A O 1
ATOM 2290 N N . GLN A 1 272 ? -12.766 -0.264 39.523 1.00 7.98 272 GLN A N 1
ATOM 2291 C CA . GLN A 1 272 ? -12.801 -1.207 40.650 1.00 9.16 272 GLN A CA 1
ATOM 2292 C C . GLN A 1 272 ? -12.756 -2.622 40.169 1.00 8.71 272 GLN A C 1
ATOM 2293 O O . GLN A 1 272 ? -12.084 -3.474 40.756 1.00 10.36 272 GLN A O 1
ATOM 2299 N N A GLU A 1 273 ? -13.488 -2.970 39.099 0.66 10.36 273 GLU A N 1
ATOM 2300 N N B GLU A 1 273 ? -13.428 -2.927 39.052 0.34 6.94 273 GLU A N 1
ATOM 2301 C CA A GLU A 1 273 ? -13.463 -4.291 38.492 0.66 11.37 273 GLU A CA 1
ATOM 2302 C CA B GLU A 1 273 ? -13.379 -4.306 38.582 0.34 7.62 273 GLU A CA 1
ATOM 2303 C C A GLU A 1 273 ? -12.009 -4.630 38.064 0.66 7.78 273 GLU A C 1
ATOM 2304 C C B GLU A 1 273 ? -12.039 -4.704 37.958 0.34 9.43 273 GLU A C 1
ATOM 2305 O O A GLU A 1 273 ? -11.539 -5.715 38.449 0.66 8.81 273 GLU A O 1
ATOM 2306 O O B GLU A 1 273 ? -11.618 -5.867 38.050 0.34 9.56 273 GLU A O 1
ATOM 2317 N N . ILE A 1 274 ? -11.352 -3.769 37.326 1.00 8.01 274 ILE A N 1
ATOM 2318 C CA . ILE A 1 274 ? -10.017 -4.062 36.834 1.00 7.41 274 ILE A CA 1
ATOM 2319 C C . ILE A 1 274 ? -9.060 -4.230 38.033 1.00 7.98 274 ILE A C 1
ATOM 2320 O O . ILE A 1 274 ? -8.252 -5.160 38.081 1.00 9.30 274 ILE A O 1
ATOM 2325 N N A TYR A 1 275 ? -9.172 -3.327 38.981 0.74 8.28 275 TYR A N 1
ATOM 2326 N N B TYR A 1 275 ? -9.128 -3.321 39.019 0.26 9.32 275 TYR A N 1
ATOM 2327 C CA A TYR A 1 275 ? -8.261 -3.354 40.138 0.74 12.56 275 TYR A CA 1
ATOM 2328 C CA B TYR A 1 275 ? -8.244 -3.381 40.178 0.26 6.15 275 TYR A CA 1
ATOM 2329 C C A TYR A 1 275 ? -8.408 -4.648 40.906 0.74 11.80 275 TYR A C 1
ATOM 2330 C C B TYR A 1 275 ? -8.370 -4.746 40.854 0.26 7.83 275 TYR A C 1
ATOM 2331 O O A TYR A 1 275 ? -7.463 -5.180 41.480 0.74 13.56 275 TYR A O 1
ATOM 2332 O O B TYR A 1 275 ? -7.357 -5.298 41.270 0.26 8.45 275 TYR A O 1
ATOM 2349 N N . SER A 1 276 ? -9.617 -5.226 40.920 1.00 11.18 276 SER A N 1
ATOM 2350 C CA . SER A 1 276 ? -9.848 -6.491 41.645 1.00 12.71 276 SER A CA 1
ATOM 2351 C C . SER A 1 276 ? -9.107 -7.645 41.010 1.00 12.04 276 SER A C 1
ATOM 2352 O O . SER A 1 276 ? -8.951 -8.676 41.667 1.00 17.42 276 SER A O 1
ATOM 2355 N N . GLN A 1 277 ? -8.623 -7.511 39.788 1.00 11.23 277 GLN A N 1
ATOM 2356 C CA . GLN A 1 277 ? -7.851 -8.522 39.089 1.00 12.65 277 GLN A CA 1
ATOM 2357 C C . GLN A 1 277 ? -6.355 -8.432 39.315 1.00 10.80 277 GLN A C 1
ATOM 2358 O O . GLN A 1 277 ? -5.638 -9.351 38.926 1.00 12.87 277 GLN A O 1
ATOM 2364 N N . ILE A 1 278 ? -5.916 -7.352 39.933 1.00 10.33 278 ILE A N 1
ATOM 2365 C CA . ILE A 1 278 ? -4.463 -7.145 40.111 1.00 9.53 278 ILE A CA 1
ATOM 2366 C C . ILE A 1 278 ? -3.978 -7.845 41.358 1.00 10.89 278 ILE A C 1
ATOM 2367 O O . ILE A 1 278 ? -4.517 -7.615 42.448 1.00 14.06 278 ILE A O 1
ATOM 2372 N N A GLN A 1 279 ? -2.992 -8.707 41.224 0.60 10.43 279 GLN A N 1
ATOM 2373 N N B GLN A 1 279 ? -2.948 -8.675 41.243 0.40 9.87 279 GLN A N 1
ATOM 2374 C CA A GLN A 1 279 ? -2.516 -9.544 42.336 0.60 13.87 279 GLN A CA 1
ATOM 2375 C CA B GLN A 1 279 ? -2.558 -9.491 42.394 0.40 9.98 279 GLN A CA 1
ATOM 2376 C C A GLN A 1 279 ? -1.525 -8.817 43.242 0.60 10.51 279 GLN A C 1
ATOM 2377 C C B GLN A 1 279 ? -1.345 -8.980 43.159 0.40 18.76 279 GLN A C 1
ATOM 2378 O O A GLN A 1 279 ? -1.554 -9.020 44.469 0.60 12.02 279 GLN A O 1
ATOM 2379 O O B GLN A 1 279 ? -1.032 -9.537 44.216 0.40 18.10 279 GLN A O 1
ATOM 2390 N N . SER A 1 280 ? -0.664 -7.964 42.675 1.00 11.53 280 SER A N 1
ATOM 2391 C CA . SER A 1 280 ? 0.384 -7.283 43.447 1.00 12.82 280 SER A CA 1
ATOM 2392 C C . SER A 1 280 ? 0.616 -5.876 42.920 1.00 11.45 280 SER A C 1
ATOM 2393 O O . SER A 1 280 ? 0.538 -5.671 41.691 1.00 11.30 280 SER A O 1
ATOM 2396 N N . LYS A 1 281 ? 0.936 -4.964 43.797 1.00 14.09 281 LYS A N 1
ATOM 2397 C CA . LYS A 1 281 ? 1.240 -3.615 43.452 1.00 13.67 281 LYS A CA 1
ATOM 2398 C C . LYS A 1 281 ? 2.684 -3.434 43.030 1.00 13.64 281 LYS A C 1
ATOM 2399 O O . LYS A 1 281 ? 3.036 -2.369 42.555 1.00 15.87 281 LYS A O 1
ATOM 2405 N N . LYS A 1 282 ? 3.509 -4.449 43.231 1.00 13.88 282 LYS A N 1
ATOM 2406 C CA . LYS A 1 282 ? 4.929 -4.273 42.959 1.00 13.60 282 LYS A CA 1
ATOM 2407 C C . LYS A 1 282 ? 5.165 -4.154 41.474 1.00 13.44 282 LYS A C 1
ATOM 2408 O O . LYS A 1 282 ? 4.608 -4.964 40.707 1.00 15.44 282 LYS A O 1
ATOM 2414 N N . LYS A 1 283 ? 5.968 -3.178 41.060 1.00 12.04 283 LYS A N 1
ATOM 2415 C CA . LYS A 1 283 ? 6.213 -2.960 39.676 1.00 11.87 283 LYS A CA 1
ATOM 2416 C C . LYS A 1 283 ? 7.483 -3.643 39.165 1.00 12.79 283 LYS A C 1
ATOM 2417 O O . LYS A 1 283 ? 8.438 -3.791 39.920 1.00 18.61 283 LYS A O 1
ATOM 2423 N N . ILE A 1 284 ? 7.447 -4.083 37.933 1.00 9.58 284 ILE A N 1
ATOM 2424 C CA . ILE A 1 284 ? 8.615 -4.598 37.223 1.00 9.60 284 ILE A CA 1
ATOM 2425 C C . ILE A 1 284 ? 9.524 -3.461 36.807 1.00 8.45 284 ILE A C 1
ATOM 2426 O O . ILE A 1 284 ? 9.058 -2.401 36.420 1.00 10.94 284 ILE A O 1
ATOM 2431 N N . LEU A 1 285 ? 10.825 -3.675 36.858 1.00 10.48 285 LEU A N 1
ATOM 2432 C CA . LEU A 1 285 ? 11.827 -2.717 36.394 1.00 10.21 285 LEU A CA 1
ATOM 2433 C C . LEU A 1 285 ? 12.219 -2.933 34.915 1.00 10.84 285 LEU A C 1
ATOM 2434 O O . LEU A 1 285 ? 12.326 -4.059 34.442 1.00 12.76 285 LEU A O 1
ATOM 2439 N N . ALA A 1 286 ? 12.497 -1.862 34.214 1.00 10.38 286 ALA A N 1
ATOM 2440 C CA . ALA A 1 286 ? 13.057 -1.876 32.906 1.00 10.03 286 ALA A CA 1
ATOM 2441 C C . ALA A 1 286 ? 14.439 -2.525 32.931 1.00 10.61 286 ALA A C 1
ATOM 2442 O O . ALA A 1 286 ? 15.122 -2.545 33.967 1.00 14.27 286 ALA A O 1
ATOM 2444 N N . THR A 1 287 ? 14.898 -3.051 31.829 1.00 10.28 287 THR A N 1
ATOM 2445 C CA . THR A 1 287 ? 16.229 -3.600 31.668 1.00 10.58 287 THR A CA 1
ATOM 2446 C C . THR A 1 287 ? 17.048 -2.777 30.698 1.00 9.19 287 THR A C 1
ATOM 2447 O O . THR A 1 287 ? 16.565 -2.486 29.622 1.00 9.11 287 THR A O 1
ATOM 2451 N N . PRO A 1 288 ? 18.311 -2.424 31.031 1.00 10.18 288 PRO A N 1
ATOM 2452 C CA . PRO A 1 288 ? 19.085 -1.521 30.148 1.00 10.73 288 PRO A CA 1
ATOM 2453 C C . PRO A 1 288 ? 19.738 -2.144 28.932 1.00 9.08 288 PRO A C 1
ATOM 2454 O O . PRO A 1 288 ? 19.883 -3.385 28.820 1.00 11.13 288 PRO A O 1
ATOM 2458 N N . PRO A 1 289 ? 20.099 -1.337 27.975 1.00 8.96 289 PRO A N 1
ATOM 2459 C CA . PRO A 1 289 ? 20.668 -1.809 26.690 1.00 9.38 289 PRO A CA 1
ATOM 2460 C C . PRO A 1 289 ? 22.168 -2.044 26.712 1.00 10.28 289 PRO A C 1
ATOM 2461 O O . PRO A 1 289 ? 22.877 -1.563 27.594 1.00 11.65 289 PRO A O 1
ATOM 2465 N N A GLN A 1 290 ? 22.679 -2.816 25.767 0.75 15.11 290 GLN A N 1
ATOM 2466 N N B GLN A 1 290 ? 22.608 -2.725 25.646 0.25 6.34 290 GLN A N 1
ATOM 2467 C CA A GLN A 1 290 ? 24.074 -2.837 25.370 0.75 13.40 290 GLN A CA 1
ATOM 2468 C CA B GLN A 1 290 ? 24.025 -2.791 25.334 0.25 9.40 290 GLN A CA 1
ATOM 2469 C C A GLN A 1 290 ? 24.493 -1.520 24.706 0.75 11.98 290 GLN A C 1
ATOM 2470 C C B GLN A 1 290 ? 24.473 -1.470 24.728 0.25 20.09 290 GLN A C 1
ATOM 2471 O O A GLN A 1 290 ? 23.865 -1.078 23.746 0.75 16.30 290 GLN A O 1
ATOM 2472 O O B GLN A 1 290 ? 23.857 -0.903 23.842 0.25 14.88 290 GLN A O 1
ATOM 2483 N N . GLU A 1 291 ? 25.586 -0.943 25.206 1.00 12.12 291 GLU A N 1
ATOM 2484 C CA . GLU A 1 291 ? 25.960 0.419 24.841 1.00 12.85 291 GLU A CA 1
ATOM 2485 C C . GLU A 1 291 ? 26.956 0.398 23.666 1.00 13.39 291 GLU A C 1
ATOM 2486 O O . GLU A 1 291 ? 28.132 0.673 23.819 1.00 18.54 291 GLU A O 1
ATOM 2492 N N . ASP A 1 292 ? 26.428 0.101 22.484 1.00 10.96 292 ASP A N 1
ATOM 2493 C CA . ASP A 1 292 ? 27.288 -0.083 21.337 1.00 10.57 292 ASP A CA 1
ATOM 2494 C C . ASP A 1 292 ? 26.983 0.848 20.190 1.00 11.20 292 ASP A C 1
ATOM 2495 O O . ASP A 1 292 ? 27.573 0.760 19.091 1.00 13.55 292 ASP A O 1
ATOM 2500 N N . ALA A 1 293 ? 26.137 1.791 20.303 1.00 10.05 293 ALA A N 1
ATOM 2501 C CA . ALA A 1 293 ? 25.925 2.886 19.355 1.00 9.81 293 ALA A CA 1
ATOM 2502 C C . ALA A 1 293 ? 27.155 3.790 19.359 1.00 9.61 293 ALA A C 1
ATOM 2503 O O . ALA A 1 293 ? 27.678 4.130 20.418 1.00 11.36 293 ALA A O 1
ATOM 2505 N N . PRO A 1 294 ? 27.636 4.176 18.172 1.00 9.81 294 PRO A N 1
ATOM 2506 C CA . PRO A 1 294 ? 28.812 5.028 18.126 1.00 10.04 294 PRO A CA 1
ATOM 2507 C C . PRO A 1 294 ? 28.543 6.498 18.457 1.00 10.38 294 PRO A C 1
ATOM 2508 O O . PRO A 1 294 ? 27.417 6.962 18.469 1.00 11.12 294 PRO A O 1
ATOM 2512 N N A SER A 1 295 ? 29.614 7.235 18.707 0.49 9.75 295 SER A N 1
ATOM 2513 N N B SER A 1 295 ? 29.631 7.244 18.676 0.51 18.32 295 SER A N 1
ATOM 2514 C CA A SER A 1 295 ? 29.446 8.684 18.801 0.49 10.19 295 SER A CA 1
ATOM 2515 C CA B SER A 1 295 ? 29.615 8.699 18.771 0.51 22.25 295 SER A CA 1
ATOM 2516 C C A SER A 1 295 ? 29.177 9.251 17.408 0.49 10.15 295 SER A C 1
ATOM 2517 C C B SER A 1 295 ? 29.250 9.286 17.402 0.51 23.27 295 SER A C 1
ATOM 2518 O O A SER A 1 295 ? 29.613 8.746 16.378 0.49 19.16 295 SER A O 1
ATOM 2519 O O B SER A 1 295 ? 29.701 8.781 16.376 0.51 25.01 295 SER A O 1
ATOM 2524 N N . VAL A 1 296 ? 28.430 10.330 17.405 1.00 14.88 296 VAL A N 1
ATOM 2525 C CA . VAL A 1 296 ? 28.146 11.082 16.183 1.00 17.78 296 VAL A CA 1
ATOM 2526 C C . VAL A 1 296 ? 28.585 12.510 16.438 1.00 17.48 296 VAL A C 1
ATOM 2527 O O . VAL A 1 296 ? 28.336 13.089 17.497 1.00 28.19 296 VAL A O 1
ATOM 2531 N N . ASP A 1 297 ? 29.273 13.149 15.472 1.00 20.38 297 ASP A N 1
ATOM 2532 C CA . ASP A 1 297 ? 29.739 14.519 15.795 1.00 24.08 297 ASP A CA 1
ATOM 2533 C C . ASP A 1 297 ? 28.600 15.477 15.504 1.00 18.26 297 ASP A C 1
ATOM 2534 O O . ASP A 1 297 ? 27.664 15.166 14.761 1.00 26.05 297 ASP A O 1
ATOM 2539 N N . ILE A 1 298 ? 28.612 16.611 16.169 1.00 19.71 298 ILE A N 1
ATOM 2540 C CA . ILE A 1 298 ? 27.537 17.602 16.095 1.00 23.51 298 ILE A CA 1
ATOM 2541 C C . ILE A 1 298 ? 27.936 18.913 15.428 1.00 22.37 298 ILE A C 1
ATOM 2542 O O . ILE A 1 298 ? 27.159 19.883 15.388 1.00 34.12 298 ILE A O 1
ATOM 2547 N N . ALA A 1 299 ? 29.155 18.976 14.918 1.00 18.52 299 ALA A N 1
ATOM 2548 C CA . ALA A 1 299 ? 29.742 20.210 14.406 1.00 19.87 299 ALA A CA 1
ATOM 2549 C C . ALA A 1 299 ? 29.114 20.645 13.108 1.00 16.51 299 ALA A C 1
ATOM 2550 O O . ALA A 1 299 ? 28.498 19.838 12.371 1.00 18.08 299 ALA A O 1
ATOM 2552 N N A ASN A 1 300 ? 29.269 21.906 12.729 0.79 25.95 300 ASN A N 1
ATOM 2553 N N B ASN A 1 300 ? 29.188 21.930 12.790 0.21 9.42 300 ASN A N 1
ATOM 2554 C CA A ASN A 1 300 ? 29.007 22.444 11.418 0.79 19.70 300 ASN A CA 1
ATOM 2555 C CA B ASN A 1 300 ? 28.650 22.341 11.489 0.21 12.19 300 ASN A CA 1
ATOM 2556 C C A ASN A 1 300 ? 29.673 21.612 10.323 0.79 17.49 300 ASN A C 1
ATOM 2557 C C B ASN A 1 300 ? 29.471 21.615 10.430 0.21 9.81 300 ASN A C 1
ATOM 2558 O O A ASN A 1 300 ? 30.842 21.242 10.414 0.79 18.55 300 ASN A O 1
ATOM 2559 O O B ASN A 1 300 ? 30.630 21.265 10.704 0.21 21.45 300 ASN A O 1
ATOM 2568 N N . ILE A 1 301 ? 28.935 21.393 9.258 1.00 13.70 301 ILE A N 1
ATOM 2569 C CA . ILE A 1 301 ? 29.364 20.677 8.090 1.00 12.16 301 I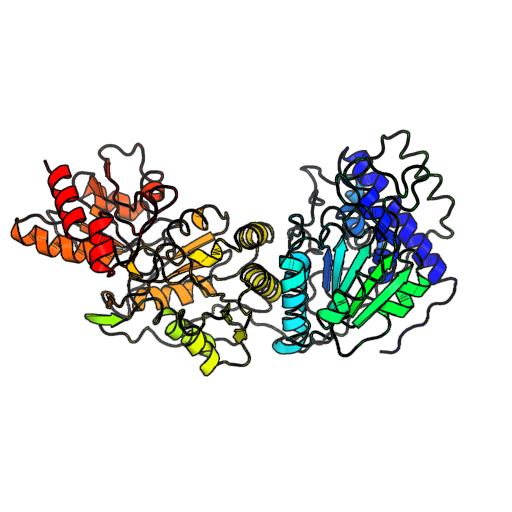LE A CA 1
ATOM 2570 C C . ILE A 1 301 ? 29.706 21.726 7.057 1.00 13.50 301 ILE A C 1
ATOM 2571 O O . ILE A 1 301 ? 28.862 22.529 6.659 1.00 21.94 301 ILE A O 1
ATOM 2576 N N . ARG A 1 302 ? 30.915 21.772 6.599 1.00 12.03 302 ARG A N 1
ATOM 2577 C CA . ARG A 1 302 ? 31.354 22.774 5.631 1.00 12.92 302 ARG A CA 1
ATOM 2578 C C . ARG A 1 302 ? 31.774 22.117 4.335 1.00 11.00 302 ARG A C 1
ATOM 2579 O O . ARG A 1 302 ? 32.421 21.047 4.336 1.00 13.41 302 ARG A O 1
ATOM 2587 N N . MET A 1 303 ? 31.447 22.743 3.215 1.00 11.07 303 MET A N 1
ATOM 2588 C CA . MET A 1 303 ? 31.977 22.292 1.921 1.00 11.61 303 MET A CA 1
ATOM 2589 C C . MET A 1 303 ? 33.471 22.280 1.970 1.00 12.64 303 MET A C 1
ATOM 2590 O O . MET A 1 303 ? 34.134 23.130 2.563 1.00 14.00 303 MET A O 1
ATOM 2595 N N . PRO A 1 304 ? 34.146 21.287 1.310 1.00 12.49 304 PRO A N 1
ATOM 2596 C CA . PRO A 1 304 ? 35.579 21.264 1.396 1.00 13.75 304 PRO A CA 1
ATOM 2597 C C . PRO A 1 304 ? 36.330 22.353 0.661 1.00 15.13 304 PRO A C 1
ATOM 2598 O O . PRO A 1 304 ? 37.541 22.526 0.890 1.00 20.63 304 PRO A O 1
ATOM 2602 N N . SER A 1 305 ? 35.694 23.076 -0.240 1.00 14.82 305 SER A N 1
ATOM 2603 C CA . SER A 1 305 ? 36.233 24.205 -0.991 1.00 15.82 305 SER A CA 1
ATOM 2604 C C . SER A 1 305 ? 35.062 25.070 -1.486 1.00 13.36 305 SER A C 1
ATOM 2605 O O . SER A 1 305 ? 33.916 24.610 -1.380 1.00 11.38 305 SER A O 1
ATOM 2608 N N . LEU A 1 306 ? 35.376 26.280 -1.940 1.00 14.41 306 LEU A N 1
ATOM 2609 C CA . LEU A 1 306 ? 34.373 27.119 -2.587 1.00 14.44 306 LEU A CA 1
ATOM 2610 C C . LEU A 1 306 ? 33.873 26.452 -3.842 1.00 12.39 306 LEU A C 1
ATOM 2611 O O . LEU A 1 306 ? 34.497 25.563 -4.388 1.00 13.22 306 LEU A O 1
ATOM 2616 N N . PRO A 1 307 ? 32.737 26.911 -4.361 1.00 12.30 307 PRO A N 1
ATOM 2617 C CA . PRO A 1 307 ? 32.292 26.413 -5.655 1.00 11.85 307 PRO A CA 1
ATOM 2618 C C . PRO A 1 307 ? 33.389 26.701 -6.721 1.00 12.94 307 PRO A C 1
ATOM 2619 O O . PRO A 1 307 ? 34.211 27.637 -6.566 1.00 14.74 307 PRO A O 1
ATOM 2623 N N . SER A 1 308 ? 33.358 25.843 -7.719 1.00 12.52 308 SER A N 1
ATOM 2624 C CA . SER A 1 308 ? 34.340 25.975 -8.788 1.00 13.74 308 SER A CA 1
ATOM 2625 C C . SER A 1 308 ? 33.689 26.157 -10.164 1.00 13.75 308 SER A C 1
ATOM 2626 O O . SER A 1 308 ? 34.273 25.734 -11.174 1.00 21.17 308 SER A O 1
ATOM 2629 N N . TYR A 1 309 ? 32.562 26.814 -10.207 1.00 11.56 309 TYR A N 1
ATOM 2630 C CA . TYR A 1 309 ? 31.879 27.211 -11.410 1.00 12.08 309 TYR A CA 1
ATOM 2631 C C . TYR A 1 309 ? 32.624 28.372 -12.055 1.00 16.29 309 TYR A C 1
ATOM 2632 O O . TYR A 1 309 ? 33.643 28.981 -11.618 1.00 17.67 309 TYR A O 1
ATOM 2641 N N . LYS A 1 310 ? 32.273 28.696 -13.252 1.00 13.08 310 LYS A N 1
ATOM 2642 C CA . LYS A 1 310 ? 32.779 29.857 -13.983 1.00 15.95 310 LYS A CA 1
ATOM 2643 C C . LYS A 1 310 ? 31.600 30.702 -14.510 1.00 13.91 310 LYS A C 1
ATOM 2644 O O . LYS A 1 310 ? 30.712 30.209 -15.175 1.00 13.13 310 LYS A O 1
ATOM 2650 N N . VAL A 1 311 ? 31.638 31.986 -14.186 1.00 13.74 311 VAL A N 1
ATOM 2651 C CA . VAL A 1 311 ? 30.634 32.925 -14.659 1.00 12.61 311 VAL A CA 1
ATOM 2652 C C . VAL A 1 311 ? 30.478 32.823 -16.160 1.00 14.10 311 VAL A C 1
ATOM 2653 O O . VAL A 1 311 ? 31.476 32.853 -16.846 1.00 16.19 311 VAL A O 1
ATOM 2657 N N . GLY A 1 312 ? 29.233 32.699 -16.604 1.00 14.79 312 GLY A N 1
ATOM 2658 C CA . GLY A 1 312 ? 28.924 32.497 -18.009 1.00 16.54 312 GLY A CA 1
ATOM 2659 C C . GLY A 1 312 ? 28.809 31.101 -18.532 1.00 17.21 312 GLY A C 1
ATOM 2660 O O . GLY A 1 312 ? 28.229 30.840 -19.603 1.00 24.54 312 GLY A O 1
ATOM 2661 N N . ASP A 1 313 ? 29.346 30.160 -17.754 1.00 15.32 313 ASP A N 1
ATOM 2662 C CA . ASP A 1 313 ? 29.104 28.749 -18.092 1.00 16.57 313 ASP A CA 1
ATOM 2663 C C . ASP A 1 313 ? 27.644 28.468 -17.782 1.00 13.79 313 ASP A C 1
ATOM 2664 O O . ASP A 1 313 ? 26.971 29.220 -17.090 1.00 20.20 313 ASP A O 1
ATOM 2669 N N . LYS A 1 314 ? 27.135 27.367 -18.329 1.00 14.81 314 LYS A N 1
ATOM 2670 C CA . LYS A 1 314 ? 25.719 27.036 -18.169 1.00 16.98 314 LYS A CA 1
ATOM 2671 C C . LYS A 1 314 ? 25.617 25.716 -17.421 1.00 13.94 314 LYS A C 1
ATOM 2672 O O . LYS A 1 314 ? 26.311 24.761 -17.739 1.00 17.69 314 LYS A O 1
ATOM 2678 N N . ILE A 1 315 ? 24.747 25.630 -16.411 1.00 10.12 315 ILE A N 1
ATOM 2679 C CA . ILE A 1 315 ? 24.443 24.363 -15.781 1.00 8.27 315 ILE A CA 1
ATOM 2680 C C . ILE A 1 315 ? 23.014 24.473 -15.224 1.00 7.43 315 ILE A C 1
ATOM 2681 O O . ILE A 1 315 ? 22.573 25.550 -14.833 1.00 8.66 315 ILE A O 1
ATOM 2686 N N . ALA A 1 316 ? 22.302 23.357 -15.231 1.00 6.79 316 ALA A N 1
ATOM 2687 C CA . ALA A 1 316 ? 21.008 23.315 -14.589 1.00 6.34 316 ALA A CA 1
ATOM 2688 C C . ALA A 1 316 ? 21.167 23.250 -13.058 1.00 5.90 316 ALA A C 1
ATOM 2689 O O . ALA A 1 316 ? 22.051 22.515 -12.571 1.00 6.11 316 ALA A O 1
ATOM 2691 N N . THR A 1 317 ? 20.301 23.925 -12.324 1.00 5.21 317 THR A N 1
ATOM 2692 C CA . THR A 1 317 ? 20.436 23.829 -10.874 1.00 5.65 317 THR A CA 1
ATOM 2693 C C . THR A 1 317 ? 20.175 22.408 -10.395 1.00 5.16 317 THR A C 1
ATOM 2694 O O . THR A 1 317 ? 20.735 22.019 -9.357 1.00 5.78 317 THR A O 1
ATOM 2698 N N . ARG A 1 318 ? 19.401 21.583 -11.097 1.00 5.09 318 ARG A N 1
ATOM 2699 C CA . ARG A 1 318 ? 19.266 20.183 -10.663 1.00 5.43 318 ARG A CA 1
ATOM 2700 C C . ARG A 1 318 ? 20.623 19.477 -10.679 1.00 5.62 318 ARG A C 1
ATOM 2701 O O . ARG A 1 318 ? 20.914 18.675 -9.783 1.00 6.13 318 ARG A O 1
ATOM 2709 N N A LYS A 1 319 ? 21.478 19.760 -11.686 0.45 6.63 319 LYS A N 1
ATOM 2710 N N B LYS A 1 319 ? 21.450 19.738 -11.707 0.55 5.26 319 LYS A N 1
ATOM 2711 C CA A LYS A 1 319 ? 22.755 19.043 -11.762 0.45 5.18 319 LYS A CA 1
ATOM 2712 C CA B LYS A 1 319 ? 22.756 19.093 -11.810 0.55 6.61 319 LYS A CA 1
ATOM 2713 C C A LYS A 1 319 ? 23.733 19.628 -10.717 0.45 5.99 319 LYS A C 1
ATOM 2714 C C B LYS A 1 319 ? 23.694 19.633 -10.711 0.55 5.40 319 LYS A C 1
ATOM 2715 O O A LYS A 1 319 ? 24.508 18.906 -10.085 0.45 5.27 319 LYS A O 1
ATOM 2716 O O B LYS A 1 319 ? 24.427 18.893 -10.061 0.55 8.23 319 LYS A O 1
ATOM 2727 N N . ALA A 1 320 ? 23.648 20.958 -10.528 1.00 5.93 320 ALA A N 1
ATOM 2728 C CA . ALA A 1 320 ? 24.465 21.582 -9.466 1.00 5.91 320 ALA A CA 1
ATOM 2729 C C . ALA A 1 320 ? 24.094 20.987 -8.117 1.00 6.36 320 ALA A C 1
ATOM 2730 O O . ALA A 1 320 ? 24.981 20.826 -7.255 1.00 6.27 320 ALA A O 1
ATOM 2732 N N . TYR A 1 321 ? 22.825 20.672 -7.876 1.00 5.51 321 TYR A N 1
ATOM 2733 C CA . TYR A 1 321 ? 22.441 20.035 -6.603 1.00 5.07 321 TYR A CA 1
ATOM 2734 C C . TYR A 1 321 ? 23.173 18.733 -6.414 1.00 5.49 321 TYR A C 1
ATOM 2735 O O . TYR A 1 321 ? 23.750 18.459 -5.360 1.00 5.83 321 TYR A O 1
ATOM 2744 N N . GLY A 1 322 ? 23.125 17.863 -7.428 1.00 5.83 322 GLY A N 1
ATOM 2745 C CA . GLY A 1 322 ? 23.788 16.562 -7.248 1.00 6.19 322 GLY A CA 1
ATOM 2746 C C . GLY A 1 322 ? 25.279 16.706 -7.048 1.00 5.96 322 GLY A C 1
ATOM 2747 O O . GLY A 1 322 ? 25.891 15.995 -6.249 1.00 6.37 322 GLY A O 1
ATOM 2748 N N . GLN A 1 323 ? 25.902 17.612 -7.791 1.00 5.92 323 GLN A N 1
ATOM 2749 C CA . GLN A 1 323 ? 27.326 17.881 -7.627 1.00 6.11 323 GLN A CA 1
ATOM 2750 C C . GLN A 1 323 ? 27.616 18.376 -6.206 1.00 6.53 323 GLN A C 1
ATOM 2751 O O . GLN A 1 323 ? 28.591 17.926 -5.564 1.00 6.95 323 GLN A O 1
ATOM 2757 N N . ALA A 1 324 ? 26.814 19.298 -5.719 1.00 5.51 324 ALA A N 1
ATOM 2758 C CA . ALA A 1 324 ? 27.041 19.891 -4.426 1.00 5.68 324 ALA A CA 1
ATOM 2759 C C . ALA A 1 324 ? 26.818 18.889 -3.299 1.00 6.04 324 ALA A C 1
ATOM 2760 O O . ALA A 1 324 ? 27.560 18.875 -2.312 1.00 6.67 324 ALA A O 1
ATOM 2762 N N . LEU A 1 325 ? 25.797 18.049 -3.451 1.00 5.78 325 LEU A N 1
ATOM 2763 C CA . LEU A 1 325 ? 25.518 17.053 -2.410 1.00 6.31 325 LEU A CA 1
ATOM 2764 C C . LEU A 1 325 ? 26.639 16.044 -2.341 1.00 6.21 325 LEU A C 1
ATOM 2765 O O . LEU A 1 325 ? 27.083 15.660 -1.260 1.00 6.84 325 LEU A O 1
ATOM 2770 N N . ALA A 1 326 ? 27.131 15.576 -3.505 1.00 6.28 326 ALA A N 1
ATOM 2771 C CA . ALA A 1 326 ? 28.270 14.650 -3.513 1.00 6.64 326 ALA A CA 1
ATOM 2772 C C . ALA A 1 326 ? 29.478 15.318 -2.872 1.00 6.52 326 ALA A C 1
ATOM 2773 O O . ALA A 1 326 ? 30.230 14.673 -2.096 1.00 7.87 326 ALA A O 1
ATOM 2775 N N . LYS A 1 327 ? 29.724 16.585 -3.166 1.00 7.00 327 LYS A N 1
ATOM 2776 C CA . LYS A 1 327 ? 30.871 17.292 -2.600 1.00 7.55 327 LYS A CA 1
ATOM 2777 C C . LYS A 1 327 ? 30.756 17.348 -1.095 1.00 8.10 327 LYS A C 1
ATOM 2778 O O . LYS A 1 327 ? 31.683 17.092 -0.323 1.00 9.12 327 LYS A O 1
ATOM 2784 N N . LEU A 1 328 ? 29.546 17.718 -0.595 1.00 7.69 328 LEU A N 1
ATOM 2785 C CA . LEU A 1 328 ? 29.332 17.811 0.818 1.00 9.11 328 LEU A CA 1
ATOM 2786 C C . LEU A 1 328 ? 29.502 16.448 1.532 1.00 8.88 328 LEU A C 1
ATOM 2787 O O . LEU A 1 328 ? 29.986 16.371 2.659 1.00 10.47 328 LEU A O 1
ATOM 2792 N N . GLY A 1 329 ? 29.130 15.372 0.860 1.00 8.05 329 GLY A N 1
ATOM 2793 C CA . GLY A 1 329 ? 29.327 14.044 1.380 1.00 7.75 329 GLY A CA 1
ATOM 2794 C C . GLY A 1 329 ? 30.751 13.686 1.630 1.00 8.58 329 GLY A C 1
ATOM 2795 O O . GLY A 1 329 ? 31.036 12.823 2.481 1.00 11.18 329 GLY A O 1
ATOM 2796 N N . HIS A 1 330 ? 31.707 14.308 0.971 1.00 8.83 330 HIS A N 1
ATOM 2797 C CA . HIS A 1 330 ? 33.142 14.111 1.259 1.00 11.49 330 HIS A CA 1
ATOM 2798 C C . HIS A 1 330 ? 33.562 14.808 2.538 1.00 13.39 330 HIS A C 1
ATOM 2799 O O . HIS A 1 330 ? 34.585 14.419 3.123 1.00 16.90 330 HIS A O 1
ATOM 2806 N N . ALA A 1 331 ? 32.803 15.809 2.974 1.00 14.33 331 ALA A N 1
ATOM 2807 C CA . ALA A 1 331 ? 33.184 16.559 4.149 1.00 15.77 331 ALA A CA 1
ATOM 2808 C C . ALA A 1 331 ? 32.667 15.984 5.429 1.00 14.58 331 ALA A C 1
ATOM 2809 O O . ALA A 1 331 ? 33.236 16.193 6.479 1.00 16.93 331 ALA A O 1
ATOM 2811 N N . SER A 1 332 ? 31.567 15.270 5.227 1.00 16.76 332 SER A N 1
ATOM 2812 C CA . SER A 1 332 ? 31.023 14.648 6.433 1.00 17.88 332 SER A CA 1
ATOM 2813 C C . SER A 1 332 ? 30.311 13.342 6.216 1.00 13.54 332 SER A C 1
ATOM 2814 O O . SER A 1 332 ? 29.499 13.233 5.317 1.00 11.99 332 SER A O 1
ATOM 2817 N N . ASP A 1 333 ? 30.562 12.366 7.093 1.00 16.42 333 ASP A N 1
ATOM 2818 C CA . ASP A 1 333 ? 29.892 11.068 6.986 1.00 16.16 333 ASP A CA 1
ATOM 2819 C C . ASP A 1 333 ? 28.449 11.057 7.457 1.00 11.88 333 ASP A C 1
ATOM 2820 O O . ASP A 1 333 ? 27.688 10.080 7.312 1.00 14.25 333 ASP A O 1
ATOM 2825 N N . ARG A 1 334 ? 28.006 12.140 8.058 1.00 11.09 334 ARG A N 1
ATOM 2826 C CA . ARG A 1 334 ? 26.654 12.290 8.537 1.00 9.72 334 ARG A CA 1
ATOM 2827 C C . ARG A 1 334 ? 25.644 12.491 7.367 1.00 6.66 334 ARG A C 1
ATOM 2828 O O . ARG A 1 334 ? 24.468 12.205 7.567 1.00 7.01 334 ARG A O 1
ATOM 2836 N N . ILE A 1 335 ? 26.088 12.962 6.233 1.00 6.38 335 ILE A N 1
ATOM 2837 C CA . ILE A 1 335 ? 25.196 13.227 5.135 1.00 5.65 335 ILE A CA 1
ATOM 2838 C C . ILE A 1 335 ? 24.757 11.901 4.513 1.00 5.81 335 ILE A C 1
ATOM 2839 O O . ILE A 1 335 ? 25.586 11.064 4.146 1.00 6.84 335 ILE A O 1
ATOM 2844 N N . ILE A 1 336 ? 23.452 11.749 4.361 1.00 5.37 336 ILE A N 1
ATOM 2845 C CA . ILE A 1 336 ? 22.895 10.630 3.621 1.00 5.02 336 ILE A CA 1
ATOM 2846 C C . ILE A 1 336 ? 21.925 11.197 2.569 1.00 4.77 336 ILE A C 1
ATOM 2847 O O . ILE A 1 336 ? 21.399 12.291 2.729 1.00 5.59 336 ILE A O 1
ATOM 2852 N N . ALA A 1 337 ? 21.705 10.425 1.517 1.00 4.60 337 ALA A N 1
ATOM 2853 C CA . ALA A 1 337 ? 20.843 10.843 0.412 1.00 4.61 337 ALA A CA 1
ATOM 2854 C C . ALA A 1 337 ? 19.798 9.768 0.168 1.00 4.03 337 ALA A C 1
ATOM 2855 O O . ALA A 1 337 ? 20.110 8.565 0.223 1.00 5.64 337 ALA A O 1
ATOM 2857 N N . LEU A 1 338 ? 18.590 10.182 -0.109 1.00 3.90 338 LEU A N 1
ATOM 2858 C CA . LEU A 1 338 ? 17.470 9.318 -0.421 1.00 3.85 338 LEU A CA 1
ATOM 2859 C C . LEU A 1 338 ? 16.817 9.832 -1.696 1.00 3.81 338 LEU A C 1
ATOM 2860 O O . LEU A 1 338 ? 16.745 11.044 -1.919 1.00 4.59 338 LEU A O 1
ATOM 2865 N N . ASP A 1 339 ? 16.305 8.917 -2.524 1.00 4.20 339 ASP A N 1
ATOM 2866 C CA . ASP A 1 339 ? 15.644 9.359 -3.773 1.00 4.16 339 ASP A CA 1
ATOM 2867 C C . ASP A 1 339 ? 14.623 8.296 -4.147 1.00 4.21 339 ASP A C 1
ATOM 2868 O O . ASP A 1 339 ? 14.793 7.138 -3.871 1.00 8.06 339 ASP A O 1
ATOM 2873 N N . GLY A 1 340 ? 13.582 8.719 -4.833 1.00 4.93 340 GLY A N 1
ATOM 2874 C CA . GLY A 1 340 ? 12.469 7.846 -5.227 1.00 5.05 340 GLY A CA 1
ATOM 2875 C C . GLY A 1 340 ? 12.446 7.460 -6.678 1.00 4.22 340 GLY A C 1
ATOM 2876 O O . GLY A 1 340 ? 11.568 7.856 -7.455 1.00 5.01 340 GLY A O 1
ATOM 2877 N N . ASP A 1 341 ? 13.438 6.658 -7.101 1.00 4.31 341 ASP A N 1
ATOM 2878 C CA . ASP A 1 341 ? 13.577 6.202 -8.485 1.00 4.18 341 ASP A CA 1
ATOM 2879 C C . ASP A 1 341 ? 13.715 7.346 -9.476 1.00 4.27 341 ASP A C 1
ATOM 2880 O O . ASP A 1 341 ? 13.370 7.178 -10.643 1.00 6.27 341 ASP A O 1
ATOM 2885 N N . THR A 1 342 ? 14.261 8.478 -9.045 1.00 4.18 342 THR A N 1
ATOM 2886 C CA . THR A 1 342 ? 14.434 9.647 -9.887 1.00 4.74 342 THR A CA 1
ATOM 2887 C C . THR A 1 342 ? 15.903 10.134 -9.887 1.00 4.83 342 THR A C 1
ATOM 2888 O O . THR A 1 342 ? 16.161 11.245 -10.335 1.00 5.73 342 THR A O 1
ATOM 2892 N N . LYS A 1 343 ? 16.834 9.316 -9.438 1.00 4.52 343 LYS A N 1
ATOM 2893 C CA . LYS A 1 343 ? 18.212 9.790 -9.236 1.00 4.91 343 LYS A CA 1
ATOM 2894 C C . LYS A 1 343 ? 18.896 10.283 -10.512 1.00 5.21 343 LYS A C 1
ATOM 2895 O O . LYS A 1 343 ? 19.816 11.113 -10.418 1.00 6.07 343 LYS A O 1
ATOM 2901 N N A ASN A 1 344 ? 18.553 9.765 -11.672 0.48 5.56 344 ASN A N 1
ATOM 2902 N N B ASN A 1 344 ? 18.448 9.798 -11.652 0.52 5.52 344 ASN A N 1
ATOM 2903 C CA A ASN A 1 344 ? 19.121 10.258 -12.917 0.48 9.14 344 ASN A CA 1
ATOM 2904 C CA B ASN A 1 344 ? 19.032 10.158 -12.940 0.52 5.70 344 ASN A CA 1
ATOM 2905 C C A ASN A 1 344 ? 18.506 11.601 -13.329 0.48 8.02 344 ASN A C 1
ATOM 2906 C C B ASN A 1 344 ? 18.349 11.425 -13.488 0.52 8.55 344 ASN A C 1
ATOM 2907 O O A ASN A 1 344 ? 19.125 12.296 -14.124 0.48 12.71 344 ASN A O 1
ATOM 2908 O O B ASN A 1 344 ? 18.787 11.888 -14.543 0.52 15.57 344 ASN A O 1
ATOM 2917 N N . SER A 1 345 ? 17.319 11.935 -12.847 1.00 6.84 345 SER A N 1
ATOM 2918 C CA . SER A 1 345 ? 16.629 13.187 -13.146 1.00 7.52 345 SER A CA 1
ATOM 2919 C C . SER A 1 345 ? 16.986 14.285 -12.176 1.00 5.64 345 SER A C 1
ATOM 2920 O O . SER A 1 345 ? 17.088 15.452 -12.551 1.00 6.50 345 SER A O 1
ATOM 2923 N N . THR A 1 346 ? 17.106 13.940 -10.886 1.00 5.49 346 THR A N 1
ATOM 2924 C CA . THR A 1 346 ? 17.451 14.914 -9.853 1.00 5.23 346 THR A CA 1
ATOM 2925 C C . THR A 1 346 ? 18.954 15.112 -9.701 1.00 5.27 346 THR A C 1
ATOM 2926 O O . THR A 1 346 ? 19.376 16.065 -9.048 1.00 6.22 346 THR A O 1
ATOM 2930 N N . PHE A 1 347 ? 19.726 14.180 -10.258 1.00 5.42 347 PHE A N 1
ATOM 2931 C CA . PHE A 1 347 ? 21.168 14.092 -10.143 1.00 5.79 347 PHE A CA 1
ATOM 2932 C C . PHE A 1 347 ? 21.689 13.674 -8.781 1.00 5.56 347 PHE A C 1
ATOM 2933 O O . PHE A 1 347 ? 22.898 13.703 -8.530 1.00 6.04 347 PHE A O 1
ATOM 2941 N N . SER A 1 348 ? 20.843 13.117 -7.921 1.00 5.64 348 SER A N 1
ATOM 2942 C CA . SER A 1 348 ? 21.291 12.463 -6.730 1.00 5.69 348 SER A CA 1
ATOM 2943 C C . SER A 1 348 ? 22.141 11.241 -7.076 1.00 5.44 348 SER A C 1
ATOM 2944 O O . SER A 1 348 ? 22.884 10.755 -6.199 1.00 6.60 348 SER A O 1
ATOM 2947 N N . GLU A 1 349 ? 22.081 10.756 -8.316 1.00 5.44 349 GLU A N 1
ATOM 2948 C CA . GLU A 1 349 ? 22.945 9.674 -8.740 1.00 6.17 349 GLU A CA 1
ATOM 2949 C C . GLU A 1 349 ? 24.411 10.027 -8.560 1.00 6.43 349 GLU A C 1
ATOM 2950 O O . GLU A 1 349 ? 25.234 9.110 -8.421 1.00 7.59 349 GLU A O 1
ATOM 2956 N N . ILE A 1 350 ? 24.792 11.292 -8.590 1.00 6.64 350 ILE A N 1
ATOM 2957 C CA . ILE A 1 350 ? 26.184 11.647 -8.397 1.00 7.38 350 ILE A CA 1
ATOM 2958 C C . ILE A 1 350 ? 26.622 11.292 -6.996 1.00 8.20 350 ILE A C 1
ATOM 2959 O O . ILE A 1 350 ? 27.732 10.740 -6.779 1.00 10.52 350 ILE A O 1
ATOM 2964 N N . PHE A 1 351 ? 25.786 11.580 -5.993 1.00 7.33 351 PHE A N 1
ATOM 2965 C CA . PHE A 1 351 ? 26.059 11.140 -4.635 1.00 7.86 351 PHE A CA 1
ATOM 2966 C C . PHE A 1 351 ? 26.142 9.637 -4.529 1.00 7.91 351 PHE A C 1
ATOM 2967 O O . PHE A 1 351 ? 26.995 9.074 -3.851 1.00 9.49 351 PHE A O 1
ATOM 2975 N N . LYS A 1 352 ? 25.199 8.936 -5.158 1.00 6.94 352 LYS A N 1
ATOM 2976 C CA . LYS A 1 352 ? 25.233 7.468 -5.109 1.00 7.63 352 LYS A CA 1
ATOM 2977 C C . LYS A 1 352 ? 26.557 6.930 -5.628 1.00 8.21 352 LYS A C 1
ATOM 2978 O O . LYS A 1 352 ? 27.095 5.967 -5.088 1.00 9.74 352 LYS A O 1
ATOM 2984 N N . LYS A 1 353 ? 27.053 7.509 -6.716 1.00 8.40 353 LYS A N 1
ATOM 2985 C CA . LYS A 1 353 ? 28.295 7.043 -7.307 1.00 9.48 353 LYS A CA 1
ATOM 2986 C C . LYS A 1 353 ? 29.477 7.181 -6.347 1.00 8.92 353 LYS A C 1
ATOM 2987 O O . LYS A 1 353 ? 30.327 6.334 -6.204 1.00 11.78 353 LYS A O 1
ATOM 2993 N N . GLU A 1 354 ? 29.530 8.332 -5.673 1.00 8.32 354 GLU A N 1
ATOM 2994 C CA . GLU A 1 354 ? 30.650 8.612 -4.806 1.00 9.05 354 GLU A CA 1
ATOM 2995 C C . GLU A 1 354 ? 30.534 8.023 -3.399 1.00 7.81 354 GLU A C 1
ATOM 2996 O O . GLU A 1 354 ? 31.570 7.747 -2.788 1.00 10.39 354 GLU A O 1
ATOM 3002 N N . HIS A 1 355 ? 29.327 7.894 -2.877 1.00 6.96 355 HIS A N 1
ATOM 3003 C CA . HIS A 1 355 ? 29.060 7.530 -1.499 1.00 6.81 355 HIS A CA 1
ATOM 3004 C C . HIS A 1 355 ? 27.985 6.470 -1.427 1.00 6.77 355 HIS A C 1
ATOM 3005 O O . HIS A 1 355 ? 26.936 6.677 -0.770 1.00 6.55 355 HIS A O 1
ATOM 3012 N N . PRO A 1 356 ? 28.127 5.342 -2.095 1.00 7.30 356 PRO A N 1
ATOM 3013 C CA . PRO A 1 356 ? 26.999 4.392 -2.259 1.00 8.00 356 PRO A CA 1
ATOM 3014 C C . PRO A 1 356 ? 26.485 3.878 -0.927 1.00 6.73 356 PRO A C 1
ATOM 3015 O O . PRO A 1 356 ? 25.275 3.607 -0.807 1.00 7.82 356 PRO A O 1
ATOM 3019 N N . ASP A 1 357 ? 27.336 3.739 0.078 1.00 6.84 357 ASP A N 1
ATOM 3020 C CA . ASP A 1 357 ? 26.875 3.204 1.355 1.00 7.14 357 ASP A CA 1
ATOM 3021 C C . ASP A 1 357 ? 25.942 4.144 2.089 1.00 6.44 357 ASP A C 1
ATOM 3022 O O . ASP A 1 357 ? 25.253 3.701 3.036 1.00 7.45 357 ASP A O 1
ATOM 3027 N N . ARG A 1 358 ? 25.868 5.399 1.669 1.00 5.36 358 ARG A N 1
ATOM 3028 C CA . ARG A 1 358 ? 25.050 6.425 2.308 1.00 5.28 358 ARG A CA 1
ATOM 3029 C C . ARG A 1 358 ? 23.905 6.900 1.411 1.00 5.23 358 ARG A C 1
ATOM 3030 O O . ARG A 1 358 ? 23.249 7.898 1.742 1.00 5.78 358 ARG A O 1
ATOM 3038 N N . PHE A 1 359 ? 23.621 6.156 0.346 1.00 4.72 359 PHE A N 1
ATOM 3039 C CA . PHE A 1 359 ? 22.486 6.435 -0.531 1.00 4.72 359 PHE A CA 1
ATOM 3040 C C . PHE A 1 359 ? 21.414 5.377 -0.248 1.00 4.48 359 PHE A C 1
ATOM 3041 O O . PHE A 1 359 ? 21.747 4.192 -0.167 1.00 6.04 359 PHE A O 1
ATOM 3049 N N . ILE A 1 360 ? 20.157 5.803 -0.110 1.00 4.11 360 ILE A N 1
ATOM 3050 C CA . ILE A 1 360 ? 19.043 4.919 0.089 1.00 4.47 360 ILE A CA 1
ATOM 3051 C C . ILE A 1 360 ? 18.059 5.058 -1.069 1.00 4.21 360 ILE A C 1
ATOM 3052 O O . ILE A 1 360 ? 17.379 6.075 -1.196 1.00 4.98 360 ILE A O 1
ATOM 3057 N N . GLU A 1 361 ? 17.992 4.051 -1.906 1.00 4.51 361 GLU A N 1
ATOM 3058 C CA . GLU A 1 361 ? 16.983 3.986 -2.973 1.00 4.21 361 GLU A CA 1
ATOM 3059 C C . GLU A 1 361 ? 15.632 3.703 -2.363 1.00 4.15 361 GLU A C 1
ATOM 3060 O O . GLU A 1 361 ? 15.437 2.634 -1.752 1.00 5.56 361 GLU A O 1
ATOM 3066 N N . CYS A 1 362 ? 14.685 4.603 -2.484 1.00 4.19 362 CYS A N 1
ATOM 3067 C CA . CYS A 1 362 ? 13.380 4.459 -1.890 1.00 4.25 362 CYS A CA 1
ATOM 3068 C C . CYS A 1 362 ? 12.297 4.015 -2.874 1.00 4.53 362 CYS A C 1
ATOM 3069 O O . CYS A 1 362 ? 11.161 3.766 -2.441 1.00 5.60 362 CYS A O 1
ATOM 3072 N N . TYR A 1 363 ? 12.629 3.940 -4.147 1.00 4.02 363 TYR A N 1
ATOM 3073 C CA . TYR A 1 363 ? 11.702 3.487 -5.166 1.00 4.19 363 TYR A CA 1
ATOM 3074 C C . TYR A 1 363 ? 10.534 4.491 -5.300 1.00 3.91 363 TYR A C 1
ATOM 3075 O O . TYR A 1 363 ? 10.627 5.602 -4.790 1.00 4.72 363 TYR A O 1
ATOM 3084 N N . ILE A 1 364 ? 9.495 4.121 -6.025 1.00 3.70 364 ILE A N 1
ATOM 3085 C CA . ILE A 1 364 ? 8.435 5.101 -6.366 1.00 3.73 364 ILE A CA 1
ATOM 3086 C C . ILE A 1 364 ? 7.418 5.094 -5.205 1.00 3.76 364 ILE A C 1
ATOM 3087 O O . ILE A 1 364 ? 6.362 4.484 -5.251 1.00 4.28 364 ILE A O 1
ATOM 3092 N N . ALA A 1 365 ? 7.828 5.811 -4.129 1.00 3.84 365 ALA A N 1
ATOM 3093 C CA . ALA A 1 365 ? 7.149 5.722 -2.820 1.00 3.74 365 ALA A CA 1
ATOM 3094 C C . ALA A 1 365 ? 7.559 6.962 -2.005 1.00 3.91 365 ALA A C 1
ATOM 3095 O O . ALA A 1 365 ? 8.333 6.877 -1.039 1.00 4.57 365 ALA A O 1
ATOM 3097 N N . GLU A 1 366 ? 7.068 8.118 -2.419 1.00 3.72 366 GLU A N 1
ATOM 3098 C CA . GLU A 1 366 ? 7.485 9.391 -1.854 1.00 3.81 366 GLU A CA 1
ATOM 3099 C C . GLU A 1 366 ? 7.077 9.530 -0.381 1.00 3.42 366 GLU A C 1
ATOM 3100 O O . GLU A 1 366 ? 7.821 10.129 0.413 1.00 4.18 366 GLU A O 1
ATOM 3106 N N . GLN A 1 367 ? 5.911 8.998 -0.024 1.00 3.90 367 GLN A N 1
ATOM 3107 C CA . GLN A 1 367 ? 5.448 9.064 1.350 1.00 4.10 367 GLN A CA 1
ATOM 3108 C C . GLN A 1 367 ? 6.465 8.423 2.259 1.00 4.04 367 GLN A C 1
ATOM 3109 O O . GLN A 1 367 ? 6.935 9.021 3.217 1.00 4.51 367 GLN A O 1
ATOM 3115 N N . ASN A 1 368 ? 6.775 7.180 1.910 1.00 3.82 368 ASN A N 1
ATOM 3116 C CA . ASN A 1 368 ? 7.704 6.431 2.724 1.00 3.97 368 ASN A CA 1
ATOM 3117 C C . ASN A 1 368 ? 9.077 7.088 2.714 1.00 4.12 368 ASN A C 1
ATOM 3118 O O . ASN A 1 368 ? 9.735 7.109 3.770 1.00 4.52 368 ASN A O 1
ATOM 3123 N N . MET A 1 369 ? 9.534 7.614 1.590 1.00 3.94 369 MET A N 1
ATOM 3124 C CA . MET A 1 369 ? 10.848 8.232 1.555 1.00 4.14 369 MET A CA 1
ATOM 3125 C C . MET A 1 369 ? 10.971 9.320 2.621 1.00 3.61 369 MET A C 1
ATOM 3126 O O . MET A 1 369 ? 11.986 9.397 3.331 1.00 4.30 369 MET A O 1
ATOM 3131 N N . VAL A 1 370 ? 9.977 10.203 2.708 1.00 3.60 370 VAL A N 1
ATOM 3132 C CA . VAL A 1 370 ? 10.032 11.256 3.713 1.00 3.58 370 VAL A CA 1
ATOM 3133 C C . VAL A 1 370 ? 10.060 10.654 5.120 1.00 3.72 370 VAL A C 1
ATOM 3134 O O . VAL A 1 370 ? 10.848 11.104 5.971 1.00 4.03 370 VAL A O 1
ATOM 3138 N N . SER A 1 371 ? 9.236 9.660 5.387 1.00 3.59 371 SER A N 1
ATOM 3139 C CA . SER A 1 371 ? 9.240 9.033 6.697 1.00 3.63 371 SER A CA 1
ATOM 3140 C C . SER A 1 371 ? 10.582 8.346 7.022 1.00 4.11 371 SER A C 1
ATOM 3141 O O . SER A 1 371 ? 11.027 8.409 8.187 1.00 4.52 371 SER A O 1
ATOM 3144 N N . ILE A 1 372 ? 11.206 7.705 6.042 1.00 4.30 372 ILE A N 1
ATOM 3145 C CA . ILE A 1 372 ? 12.533 7.128 6.255 1.00 4.43 372 ILE A CA 1
ATOM 3146 C C . ILE A 1 372 ? 13.499 8.223 6.678 1.00 4.23 372 ILE A C 1
ATOM 3147 O O . ILE A 1 372 ? 14.263 8.049 7.643 1.00 4.86 372 ILE A O 1
ATOM 3152 N N . ALA A 1 373 ? 13.480 9.348 5.973 1.00 4.30 373 ALA A N 1
ATOM 3153 C CA . ALA A 1 373 ? 14.366 10.460 6.299 1.00 4.38 373 ALA A CA 1
ATOM 3154 C C . ALA A 1 373 ? 14.126 10.940 7.718 1.00 4.07 373 ALA A C 1
ATOM 3155 O O . ALA A 1 373 ? 15.085 11.193 8.476 1.00 4.66 373 ALA A O 1
ATOM 3157 N N . VAL A 1 374 ? 12.853 11.124 8.107 1.00 3.99 374 VAL A N 1
ATOM 3158 C CA . VAL A 1 374 ? 12.525 11.534 9.461 1.00 4.18 374 VAL A CA 1
ATOM 3159 C C . VAL A 1 374 ? 13.100 10.538 10.471 1.00 3.98 374 VAL A C 1
ATOM 3160 O O . VAL A 1 374 ? 13.723 10.940 11.469 1.00 4.75 374 VAL A O 1
ATOM 3164 N N . GLY A 1 375 ? 12.915 9.257 10.230 1.00 4.24 375 GLY A N 1
ATOM 3165 C CA . GLY A 1 375 ? 13.467 8.266 11.136 1.00 4.62 375 GLY A CA 1
ATOM 3166 C C . GLY A 1 375 ? 14.983 8.292 11.207 1.00 5.03 375 GLY A C 1
ATOM 3167 O O . GLY A 1 375 ? 15.539 8.165 12.310 1.00 5.80 375 GLY A O 1
ATOM 3168 N N . CYS A 1 376 ? 15.664 8.472 10.084 1.00 4.75 376 CYS A N 1
ATOM 3169 C CA . CYS A 1 376 ? 17.104 8.564 10.073 1.00 5.10 376 CYS A CA 1
ATOM 3170 C C . CYS A 1 376 ? 17.645 9.781 10.816 1.00 4.91 376 CYS A C 1
ATOM 3171 O O . CYS A 1 376 ? 18.742 9.730 11.358 1.00 6.39 376 CYS A O 1
ATOM 3174 N N . ALA A 1 377 ? 16.879 10.869 10.828 1.00 4.80 377 ALA A N 1
ATOM 3175 C CA . ALA A 1 377 ? 17.292 12.088 11.495 1.00 4.79 377 ALA A CA 1
ATOM 3176 C C . ALA A 1 377 ? 17.038 12.048 12.996 1.00 5.03 377 ALA A C 1
ATOM 3177 O O . ALA A 1 377 ? 17.569 12.893 13.747 1.00 6.10 377 ALA A O 1
ATOM 3179 N N . THR A 1 378 ? 16.210 11.124 13.468 1.00 4.91 378 THR A N 1
ATOM 3180 C CA . THR A 1 378 ? 15.929 11.085 14.898 1.00 5.64 378 THR A CA 1
ATOM 3181 C C . THR A 1 378 ? 17.219 10.854 15.670 1.00 5.84 378 THR A C 1
ATOM 3182 O O . THR A 1 378 ? 18.162 10.185 15.232 1.00 5.91 378 THR A O 1
ATOM 3186 N N . ARG A 1 379 ? 17.253 11.469 16.859 1.00 6.30 379 ARG A N 1
ATOM 3187 C CA . ARG A 1 379 ? 18.397 11.423 17.754 1.00 6.59 379 ARG A CA 1
ATOM 3188 C C . ARG A 1 379 ? 19.650 11.924 17.046 1.00 6.99 379 ARG A C 1
ATOM 3189 O O . ARG A 1 379 ? 20.784 11.630 17.443 1.00 7.75 379 ARG A O 1
ATOM 3197 N N . ASN A 1 380 ? 19.495 12.767 16.000 1.00 6.91 380 ASN A N 1
ATOM 3198 C CA . ASN A 1 380 ? 20.593 13.368 15.286 1.00 7.63 380 ASN A CA 1
ATOM 3199 C C . ASN A 1 380 ? 21.552 12.358 14.729 1.00 7.32 380 ASN A C 1
ATOM 3200 O O . ASN A 1 380 ? 22.765 12.678 14.570 1.00 9.21 380 ASN A O 1
ATOM 3205 N N . ARG A 1 381 ? 21.092 11.184 14.331 1.00 6.24 381 ARG A N 1
ATOM 3206 C CA . ARG A 1 381 ? 22.038 10.168 13.884 1.00 6.78 381 ARG A CA 1
ATOM 3207 C C . ARG A 1 381 ? 22.590 10.421 12.509 1.00 7.22 381 ARG A C 1
ATOM 3208 O O . ARG A 1 381 ? 23.725 10.002 12.231 1.00 11.24 381 ARG A O 1
ATOM 3216 N N . THR A 1 382 ? 21.843 11.093 11.638 1.00 5.65 382 THR A N 1
ATOM 3217 C CA . THR A 1 382 ? 22.235 11.418 10.281 1.00 5.79 382 THR A CA 1
ATOM 3218 C C . THR A 1 382 ? 21.666 12.774 9.894 1.00 5.30 382 THR A C 1
ATOM 3219 O O . THR A 1 382 ? 20.764 13.272 10.589 1.00 5.97 382 THR A O 1
ATOM 3223 N N . VAL A 1 383 ? 22.136 13.300 8.774 1.00 5.09 383 VAL A N 1
ATOM 3224 C CA . VAL A 1 383 ? 21.665 14.535 8.143 1.00 5.14 383 VAL A CA 1
ATOM 3225 C C . VAL A 1 383 ? 21.143 14.165 6.749 1.00 5.10 383 VAL A C 1
ATOM 3226 O O . VAL A 1 383 ? 21.926 14.052 5.801 1.00 5.42 383 VAL A O 1
ATOM 3230 N N A PRO A 1 384 ? 19.853 13.851 6.638 0.48 5.47 384 PRO A N 1
ATOM 3231 N N B PRO A 1 384 ? 19.820 13.956 6.602 0.52 3.74 384 PRO A N 1
ATOM 3232 C CA A PRO A 1 384 ? 19.273 13.374 5.374 0.48 5.65 384 PRO A CA 1
ATOM 3233 C CA B PRO A 1 384 ? 19.355 13.391 5.334 0.52 3.70 384 PRO A CA 1
ATOM 3234 C C A PRO A 1 384 ? 18.906 14.446 4.356 0.48 5.51 384 PRO A C 1
ATOM 3235 C C B PRO A 1 384 ? 18.936 14.460 4.346 0.52 3.46 384 PRO A C 1
ATOM 3236 O O A PRO A 1 384 ? 18.314 15.468 4.708 0.48 5.36 384 PRO A O 1
ATOM 3237 O O B PRO A 1 384 ? 18.359 15.496 4.688 0.52 4.97 384 PRO A O 1
ATOM 3244 N N . PHE A 1 385 ? 19.188 14.133 3.084 1.00 4.22 385 PHE A N 1
ATOM 3245 C CA . PHE A 1 385 ? 18.733 14.876 1.913 1.00 4.07 385 PHE A CA 1
ATOM 3246 C C . PHE A 1 385 ? 17.916 13.958 1.028 1.00 4.43 385 PHE A C 1
ATOM 3247 O O . PHE A 1 385 ? 18.483 13.046 0.413 1.00 5.26 385 PHE A O 1
ATOM 3255 N N A CYS A 1 386 ? 16.602 14.216 0.957 0.51 3.96 386 CYS A N 1
ATOM 3256 N N C CYS A 1 386 ? 16.618 14.198 0.890 0.49 5.56 386 CYS A N 1
ATOM 3257 C CA A CYS A 1 386 ? 15.679 13.533 0.054 0.51 4.66 386 CYS A CA 1
ATOM 3258 C CA C CYS A 1 386 ? 15.780 13.339 0.035 0.49 3.92 386 CYS A CA 1
ATOM 3259 C C A CYS A 1 386 ? 15.498 14.264 -1.255 0.51 4.12 386 CYS A C 1
ATOM 3260 C C C CYS A 1 386 ? 15.336 14.137 -1.169 0.49 4.31 386 CYS A C 1
ATOM 3261 O O A CYS A 1 386 ? 15.440 15.497 -1.230 0.51 4.26 386 CYS A O 1
ATOM 3262 O O C CYS A 1 386 ? 15.035 15.333 -1.003 0.49 4.88 386 CYS A O 1
ATOM 3267 N N . SER A 1 387 ? 15.335 13.523 -2.329 1.00 5.02 387 SER A N 1
ATOM 3268 C CA . SER A 1 387 ? 15.024 14.187 -3.569 1.00 5.38 387 SER A CA 1
ATOM 3269 C C . SER A 1 387 ? 14.086 13.387 -4.438 1.00 4.79 387 SER A C 1
ATOM 3270 O O . SER A 1 387 ? 14.055 12.150 -4.451 1.00 5.54 387 SER A O 1
ATOM 3273 N N . THR A 1 388 ? 13.298 14.154 -5.201 1.00 4.74 388 THR A N 1
ATOM 3274 C CA . THR A 1 388 ? 12.425 13.712 -6.256 1.00 4.41 388 THR A CA 1
ATOM 3275 C C . THR A 1 388 ? 12.062 14.967 -7.048 1.00 4.13 388 THR A C 1
ATOM 3276 O O . THR A 1 388 ? 12.595 16.050 -6.816 1.00 4.71 388 THR A O 1
ATOM 3280 N N . PHE A 1 389 ? 11.110 14.840 -7.984 1.00 4.12 389 PHE A N 1
ATOM 3281 C CA . PHE A 1 389 ? 10.553 16.024 -8.619 1.00 4.19 389 PHE A CA 1
ATOM 3282 C C . PHE A 1 389 ? 9.749 16.780 -7.552 1.00 4.44 389 PHE A C 1
ATOM 3283 O O . PHE A 1 389 ? 9.013 16.167 -6.776 1.00 4.80 389 PHE A O 1
ATOM 3291 N N . ALA A 1 390 ? 9.841 18.121 -7.529 1.00 4.24 390 ALA A N 1
ATOM 3292 C CA . ALA A 1 390 ? 9.069 18.878 -6.569 1.00 4.53 390 ALA A CA 1
ATOM 3293 C C . ALA A 1 390 ? 7.575 18.556 -6.636 1.00 4.46 390 ALA A C 1
ATOM 3294 O O . ALA A 1 390 ? 6.900 18.533 -5.606 1.00 5.57 390 ALA A O 1
ATOM 3296 N N . ALA A 1 391 ? 7.053 18.288 -7.861 1.00 4.18 391 ALA A N 1
ATOM 3297 C CA . ALA A 1 391 ? 5.653 17.982 -7.988 1.0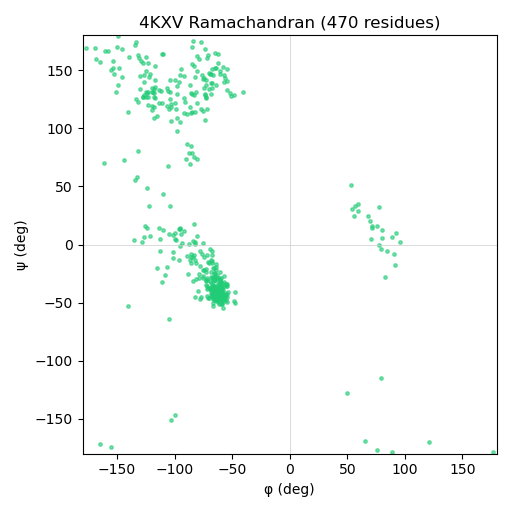0 5.11 391 ALA A CA 1
ATOM 3298 C C . ALA A 1 391 ? 5.274 16.768 -7.147 1.00 4.50 391 ALA A C 1
ATOM 3299 O O . ALA A 1 391 ? 4.158 16.716 -6.606 1.00 6.08 391 ALA A O 1
ATOM 3301 N N . PHE A 1 392 ? 6.158 15.781 -7.053 1.00 4.54 392 PHE A N 1
ATOM 3302 C CA . PHE A 1 392 ? 5.843 14.539 -6.376 1.00 4.70 392 PHE A CA 1
ATOM 3303 C C . PHE A 1 392 ? 6.040 14.650 -4.877 1.00 4.55 392 PHE A C 1
ATOM 3304 O O . PHE A 1 392 ? 5.569 13.771 -4.160 1.00 5.39 392 PHE A O 1
ATOM 3312 N N . PHE A 1 393 ? 6.631 15.738 -4.363 1.00 4.58 393 PHE A N 1
ATOM 3313 C CA . PHE A 1 393 ? 6.561 15.959 -2.931 1.00 5.02 393 PHE A CA 1
ATOM 3314 C C . PHE A 1 393 ? 5.129 16.243 -2.476 1.00 4.34 393 PHE A C 1
ATOM 3315 O O . PHE A 1 393 ? 4.845 16.091 -1.301 1.00 5.06 393 PHE A O 1
ATOM 3323 N N . THR A 1 394 ? 4.235 16.658 -3.391 1.00 4.28 394 THR A N 1
ATOM 3324 C CA . THR A 1 394 ? 2.854 16.808 -2.979 1.00 4.07 394 THR A CA 1
ATOM 3325 C C . THR A 1 394 ? 2.265 15.469 -2.500 1.00 4.13 394 THR A C 1
ATOM 3326 O O . THR A 1 394 ? 1.331 15.481 -1.677 1.00 5.73 394 THR A O 1
ATOM 3330 N N A ARG A 1 395 ? 2.786 14.340 -2.948 0.67 3.88 395 ARG A N 1
ATOM 3331 N N B ARG A 1 395 ? 2.790 14.379 -3.023 0.33 3.15 395 ARG A N 1
ATOM 3332 C CA A ARG A 1 395 ? 2.337 13.001 -2.536 0.67 4.53 395 ARG A CA 1
ATOM 3333 C CA B ARG A 1 395 ? 2.350 13.047 -2.590 0.33 2.10 395 ARG A CA 1
ATOM 3334 C C A ARG A 1 395 ? 2.637 12.770 -1.066 0.67 3.55 395 ARG A C 1
ATOM 3335 C C B ARG A 1 395 ? 2.688 12.776 -1.136 0.33 5.05 395 ARG A C 1
ATOM 3336 O O A ARG A 1 395 ? 2.004 11.945 -0.417 0.67 5.23 395 ARG A O 1
ATOM 3337 O O B ARG A 1 395 ? 2.056 11.907 -0.541 0.33 6.32 395 ARG A O 1
ATOM 3352 N N . ALA A 1 396 ? 3.631 13.497 -0.545 1.00 3.61 396 ALA A N 1
ATOM 3353 C CA . ALA A 1 396 ? 4.143 13.304 0.801 1.00 3.83 396 ALA A CA 1
ATOM 3354 C C . ALA A 1 396 ? 3.817 14.473 1.707 1.00 3.49 396 ALA A C 1
ATOM 3355 O O . ALA A 1 396 ? 4.448 14.634 2.771 1.00 3.75 396 ALA A O 1
ATOM 3357 N N . PHE A 1 397 ? 2.846 15.339 1.356 1.00 3.57 397 PHE A N 1
ATOM 3358 C CA . PHE A 1 397 ? 2.613 16.536 2.169 1.00 3.45 397 PHE A CA 1
ATOM 3359 C C . PHE A 1 397 ? 2.263 16.190 3.604 1.00 3.09 397 PHE A C 1
ATOM 3360 O O . PHE A 1 397 ? 2.707 16.884 4.516 1.00 3.71 397 PHE A O 1
ATOM 3368 N N . ASP A 1 398 ? 1.425 15.161 3.852 1.00 3.15 398 ASP A N 1
ATOM 3369 C CA . ASP A 1 398 ? 1.083 14.866 5.237 1.00 3.27 398 ASP A CA 1
ATOM 3370 C C . ASP A 1 398 ? 2.321 14.399 6.013 1.00 3.07 398 ASP A C 1
ATOM 3371 O O . ASP A 1 398 ? 2.468 14.700 7.197 1.00 3.73 398 ASP A O 1
ATOM 3376 N N . GLN A 1 399 ? 3.211 13.645 5.380 1.00 3.11 399 GLN A N 1
ATOM 3377 C CA . GLN A 1 399 ? 4.467 13.244 6.029 1.00 3.47 399 GLN A CA 1
ATOM 3378 C C . GLN A 1 399 ? 5.323 14.464 6.343 1.00 3.08 399 GLN A C 1
ATOM 3379 O O . GLN A 1 399 ? 5.968 14.531 7.395 1.00 4.00 399 GLN A O 1
ATOM 3385 N N . ILE A 1 400 ? 5.362 15.430 5.435 1.00 3.31 400 ILE A N 1
ATOM 3386 C CA . ILE A 1 400 ? 6.120 16.671 5.649 1.00 3.53 400 ILE A CA 1
ATOM 3387 C C . ILE A 1 400 ? 5.519 17.506 6.778 1.00 3.45 400 ILE A C 1
ATOM 3388 O O . ILE A 1 400 ? 6.210 18.027 7.651 1.00 4.10 400 ILE A O 1
ATOM 3393 N N . ARG A 1 401 ? 4.184 17.610 6.762 1.00 3.91 401 ARG A N 1
ATOM 3394 C CA . ARG A 1 401 ? 3.429 18.308 7.799 1.00 3.94 401 ARG A CA 1
ATOM 3395 C C . ARG A 1 401 ? 3.739 17.701 9.155 1.00 3.90 401 ARG A C 1
ATOM 3396 O O . ARG A 1 401 ? 4.042 18.408 10.141 1.00 4.53 401 ARG A O 1
ATOM 3404 N N . MET A 1 402 ? 3.667 16.372 9.240 1.00 3.84 402 MET A N 1
ATOM 3405 C CA . MET A 1 402 ? 3.967 15.662 10.472 1.00 3.97 402 MET A CA 1
ATOM 3406 C C . MET A 1 402 ? 5.441 15.741 10.833 1.00 4.10 402 MET A C 1
ATOM 3407 O O . MET A 1 402 ? 5.766 15.715 12.026 1.00 4.70 402 MET A O 1
ATOM 3412 N N . ALA A 1 403 ? 6.332 15.887 9.868 1.00 4.09 403 ALA A N 1
ATOM 3413 C CA . ALA A 1 403 ? 7.746 16.058 10.141 1.00 3.81 403 ALA A CA 1
ATOM 3414 C C . ALA A 1 403 ? 7.971 17.348 10.914 1.00 3.64 403 ALA A C 1
ATOM 3415 O O . ALA A 1 403 ? 8.812 17.406 11.833 1.00 4.25 403 ALA A O 1
ATOM 3417 N N . ALA A 1 404 ? 7.239 18.408 10.580 1.00 3.89 404 ALA A N 1
ATOM 3418 C CA . ALA A 1 404 ? 7.352 19.667 11.337 1.00 4.21 404 ALA A CA 1
ATOM 3419 C C . ALA A 1 404 ? 6.786 19.519 12.748 1.00 3.71 404 ALA A C 1
ATOM 3420 O O . ALA A 1 404 ? 7.355 20.032 13.714 1.00 4.38 404 ALA A O 1
ATOM 3422 N N . ILE A 1 405 ? 5.666 18.807 12.891 1.00 3.80 405 ILE A N 1
ATOM 3423 C CA . ILE A 1 405 ? 5.121 18.518 14.227 1.00 3.88 405 ILE A CA 1
ATOM 3424 C C . ILE A 1 405 ? 6.121 17.656 15.026 1.00 4.12 405 ILE A C 1
ATOM 3425 O O . ILE A 1 405 ? 6.194 17.772 16.263 1.00 5.18 405 ILE A O 1
ATOM 3430 N N . SER A 1 406 ? 6.917 16.856 14.333 1.00 3.84 406 SER A N 1
ATOM 3431 C CA . SER A 1 406 ? 7.975 16.037 14.914 1.00 4.24 406 SER A CA 1
ATOM 3432 C C . SER A 1 406 ? 9.250 16.801 15.150 1.00 4.12 406 SER A C 1
ATOM 3433 O O . SER A 1 406 ? 10.256 16.197 15.576 1.00 5.10 406 SER A O 1
ATOM 3436 N N . GLU A 1 407 ? 9.274 18.104 14.855 1.00 4.42 407 GLU A N 1
ATOM 3437 C CA . GLU A 1 407 ? 10.484 18.918 15.033 1.00 4.62 407 GLU A CA 1
ATOM 3438 C C . GLU A 1 407 ? 11.665 18.302 14.308 1.00 4.35 407 GLU A C 1
ATOM 3439 O O . GLU A 1 407 ? 12.814 18.357 14.790 1.00 6.27 407 GLU A O 1
ATOM 3445 N N A SER A 1 408 ? 11.432 17.722 13.147 0.94 4.51 408 SER A N 1
ATOM 3446 N N B SER A 1 408 ? 11.410 17.701 13.152 0.06 5.70 408 SER A N 1
ATOM 3447 C CA A SER A 1 408 ? 12.441 16.987 12.430 0.94 4.59 408 SER A CA 1
ATOM 3448 C CA B SER A 1 408 ? 12.406 17.011 12.353 0.06 8.61 408 SER A CA 1
ATOM 3449 C C A SER A 1 408 ? 13.337 17.933 11.614 0.94 4.54 408 SER A C 1
ATOM 3450 C C B SER A 1 408 ? 13.356 17.988 11.659 0.06 8.96 408 SER A C 1
ATOM 3451 O O A SER A 1 408 ? 12.892 18.911 11.025 0.94 6.11 408 SER A O 1
ATOM 3452 O O B SER A 1 408 ? 12.920 19.064 11.248 0.06 6.28 408 SER A O 1
ATOM 3457 N N . ASN A 1 409 ? 14.614 17.572 11.537 1.00 4.25 409 ASN A N 1
ATOM 3458 C CA . ASN A 1 409 ? 15.589 18.246 10.705 1.00 4.65 409 ASN A CA 1
ATOM 3459 C C . ASN A 1 409 ? 15.887 17.403 9.466 1.00 4.45 409 ASN A C 1
ATOM 3460 O O . ASN A 1 409 ? 16.756 16.553 9.486 1.00 5.62 409 ASN A O 1
ATOM 3465 N N . ILE A 1 410 ? 15.080 17.593 8.428 1.00 4.89 410 ILE A N 1
ATOM 3466 C CA . ILE A 1 410 ? 15.299 16.899 7.161 1.00 4.57 410 ILE A CA 1
ATOM 3467 C C . ILE A 1 410 ? 15.436 17.933 6.063 1.00 4.12 410 ILE A C 1
ATOM 3468 O O . ILE A 1 410 ? 14.951 19.071 6.171 1.00 5.21 410 ILE A O 1
ATOM 3473 N N . ASN A 1 411 ? 16.093 17.555 4.985 1.00 4.27 411 ASN A N 1
ATOM 3474 C CA . ASN A 1 411 ? 16.352 18.396 3.825 1.00 4.17 411 ASN A CA 1
ATOM 3475 C C . ASN A 1 411 ? 15.718 17.728 2.616 1.00 4.40 411 ASN A C 1
ATOM 3476 O O . ASN A 1 411 ? 15.901 16.520 2.422 1.00 5.55 411 ASN A O 1
ATOM 3481 N N A LEU A 1 412 ? 14.909 18.479 1.901 0.29 7.14 412 LEU A N 1
ATOM 3482 N N B LEU A 1 412 ? 14.986 18.497 1.835 0.71 4.18 412 LEU A N 1
ATOM 3483 C CA A LEU A 1 412 ? 14.159 18.023 0.719 0.29 16.48 412 LEU A CA 1
ATOM 3484 C CA B LEU A 1 412 ? 14.253 17.994 0.680 0.71 3.37 412 LEU A CA 1
ATOM 3485 C C A LEU A 1 412 ? 14.698 18.824 -0.479 0.29 4.67 412 LEU A C 1
ATOM 3486 C C B LEU A 1 412 ? 14.593 18.841 -0.529 0.71 4.13 412 LEU A C 1
ATOM 3487 O O A LEU A 1 412 ? 14.838 20.044 -0.399 0.29 5.68 412 LEU A O 1
ATOM 3488 O O B LEU A 1 412 ? 14.464 20.067 -0.471 0.71 5.45 412 LEU A O 1
ATOM 3497 N N . CYS A 1 413 ? 14.991 18.192 -1.601 1.00 4.37 413 CYS A N 1
ATOM 3498 C CA . CYS A 1 413 ? 15.309 18.893 -2.832 1.00 4.26 413 CYS A CA 1
ATOM 3499 C C . CYS A 1 413 ? 14.348 18.389 -3.904 1.00 4.24 413 CYS A C 1
ATOM 3500 O O . CYS A 1 413 ? 14.313 17.197 -4.218 1.00 4.93 413 CYS A O 1
ATOM 3503 N N . GLY A 1 414 ? 13.546 19.317 -4.419 1.00 4.53 414 GLY A N 1
ATOM 3504 C CA . GLY A 1 414 ? 12.567 19.014 -5.435 1.00 4.50 414 GLY A CA 1
ATOM 3505 C C . GLY A 1 414 ? 12.967 19.639 -6.766 1.00 4.64 414 GLY A C 1
ATOM 3506 O O . GLY A 1 414 ? 13.078 20.879 -6.843 1.00 5.17 414 GLY A O 1
ATOM 3507 N N A SER A 1 415 ? 13.177 18.793 -7.752 0.74 5.10 415 SER A N 1
ATOM 3508 N N B SER A 1 415 ? 13.135 18.848 -7.808 0.26 4.76 415 SER A N 1
ATOM 3509 C CA A SER A 1 415 ? 13.589 19.206 -9.060 0.74 5.05 415 SER A CA 1
ATOM 3510 C CA B SER A 1 415 ? 13.486 19.370 -9.137 0.26 8.52 415 SER A CA 1
ATOM 3511 C C A SER A 1 415 ? 12.429 19.553 -9.999 0.74 3.66 415 SER A C 1
ATOM 3512 C C B SER A 1 415 ? 12.320 19.427 -10.074 0.26 9.25 415 SER A C 1
ATOM 3513 O O A SER A 1 415 ? 11.256 19.420 -9.632 0.74 3.25 415 SER A O 1
ATOM 3514 O O B SER A 1 415 ? 11.200 19.028 -9.809 0.26 22.22 415 SER A O 1
ATOM 3519 N N . HIS A 1 416 ? 12.719 19.959 -11.227 1.00 4.94 416 HIS A N 1
ATOM 3520 C CA . HIS A 1 416 ? 11.697 19.992 -12.273 1.00 5.07 416 HIS A CA 1
ATOM 3521 C C . HIS A 1 416 ? 10.588 20.959 -11.924 1.00 4.91 416 HIS A C 1
ATOM 3522 O O . HIS A 1 416 ? 9.421 20.710 -12.180 1.00 5.85 416 HIS A O 1
ATOM 3529 N N . CYS A 1 417 ? 10.977 22.099 -11.349 1.00 5.11 417 CYS A N 1
ATOM 3530 C CA . CYS A 1 417 ? 9.934 23.045 -10.977 1.00 5.32 417 CYS A CA 1
ATOM 3531 C C . CYS A 1 417 ? 9.393 23.794 -12.176 1.00 5.39 417 CYS A C 1
ATOM 3532 O O . CYS A 1 417 ? 10.143 24.122 -13.116 1.00 5.78 417 CYS A O 1
ATOM 3535 N N . GLY A 1 418 ? 8.141 24.105 -12.172 1.00 6.68 418 GLY A N 1
ATOM 3536 C CA . GLY A 1 418 ? 7.534 25.020 -13.110 1.00 6.23 418 GLY A CA 1
ATOM 3537 C C . GLY A 1 418 ? 7.307 24.448 -14.507 1.00 5.69 418 GLY A C 1
ATOM 3538 O O . GLY A 1 418 ? 7.567 23.293 -14.850 1.00 7.28 418 GLY A O 1
ATOM 3539 N N . VAL A 1 419 ? 6.794 25.347 -15.375 1.00 5.30 419 VAL A N 1
ATOM 3540 C CA . VAL A 1 419 ? 6.564 25.021 -16.758 1.00 5.62 419 VAL A CA 1
ATOM 3541 C C . VAL A 1 419 ? 7.852 24.862 -17.542 1.00 5.54 419 VAL A C 1
ATOM 3542 O O . VAL A 1 419 ? 7.854 24.298 -18.645 1.00 6.33 419 VAL A O 1
ATOM 3546 N N . SER A 1 420 ? 8.995 25.340 -16.996 1.00 5.43 420 SER A N 1
ATOM 3547 C CA . SER A 1 420 ? 10.214 25.312 -17.750 1.00 5.34 420 SER A CA 1
ATOM 3548 C C . SER A 1 420 ? 10.743 23.896 -17.999 1.00 5.52 420 SER A C 1
ATOM 3549 O O . SER A 1 420 ? 11.715 23.733 -18.764 1.00 6.58 420 SER A O 1
ATOM 3552 N N . ILE A 1 421 ? 10.136 22.859 -17.427 1.00 5.39 421 ILE A N 1
ATOM 3553 C CA . ILE A 1 421 ? 10.493 21.506 -17.805 1.00 5.26 421 ILE A CA 1
ATOM 3554 C C . ILE A 1 421 ? 10.134 21.210 -19.257 1.00 5.33 421 ILE A C 1
ATOM 3555 O O . ILE A 1 421 ? 10.730 20.314 -19.859 1.00 5.99 421 ILE A O 1
ATOM 3560 N N . GLY A 1 422 ? 9.166 21.913 -19.823 1.00 5.26 422 GLY A N 1
ATOM 3561 C CA . GLY A 1 422 ? 8.750 21.672 -21.179 1.00 5.67 422 GLY A CA 1
ATOM 3562 C C . GLY A 1 422 ? 7.826 20.501 -21.412 1.00 5.38 422 GLY A C 1
ATOM 3563 O O . GLY A 1 422 ? 6.669 20.451 -20.967 1.00 6.50 422 GLY A O 1
ATOM 3564 N N . GLU A 1 423 ? 8.327 19.497 -22.144 1.00 5.27 423 GLU A N 1
ATOM 3565 C CA . GLU A 1 423 ? 7.462 18.612 -22.878 1.00 5.03 423 GLU A CA 1
ATOM 3566 C C . GLU A 1 423 ? 6.711 17.576 -22.076 1.00 5.06 423 GLU A C 1
ATOM 3567 O O . GLU A 1 423 ? 5.684 17.067 -22.551 1.00 5.08 423 GLU A O 1
ATOM 3573 N N . ASP A 1 424 ? 7.165 17.200 -20.868 1.00 4.92 424 ASP A N 1
ATOM 3574 C CA . ASP A 1 424 ? 6.397 16.199 -20.126 1.00 4.91 424 ASP A CA 1
ATOM 3575 C C . ASP A 1 424 ? 4.994 16.681 -19.771 1.00 5.46 424 ASP A C 1
ATOM 3576 O O . ASP A 1 424 ? 4.098 15.820 -19.614 1.00 6.36 424 ASP A O 1
ATOM 3581 N N . GLY A 1 425 ? 4.761 17.983 -19.655 1.00 5.31 425 GLY A N 1
ATOM 3582 C CA . GLY A 1 425 ? 3.456 18.445 -19.283 1.00 5.50 425 GLY A CA 1
ATOM 3583 C C . GLY A 1 425 ? 3.213 18.571 -17.784 1.00 4.52 425 GLY A C 1
ATOM 3584 O O . GLY A 1 425 ? 4.125 18.326 -16.960 1.00 4.93 425 GLY A O 1
ATOM 3585 N N . PRO A 1 426 ? 1.993 18.969 -17.413 1.00 4.38 426 PRO A N 1
ATOM 3586 C CA . PRO A 1 426 ? 1.728 19.466 -16.054 1.00 4.77 426 PRO A CA 1
ATOM 3587 C C . PRO A 1 426 ? 1.861 18.422 -14.956 1.00 4.62 426 PRO A C 1
ATOM 3588 O O . PRO A 1 426 ? 2.122 18.796 -13.801 1.00 4.92 426 PRO A O 1
ATOM 3592 N N A SER A 1 427 ? 1.646 17.160 -15.260 0.72 6.24 427 SER A N 1
ATOM 3593 N N B SER A 1 427 ? 1.685 17.135 -15.242 0.28 2.72 427 SER A N 1
ATOM 3594 C CA A SER A 1 427 ? 1.833 16.139 -14.218 0.72 4.98 427 SER A CA 1
ATOM 3595 C CA B SER A 1 427 ? 1.807 16.166 -14.134 0.28 6.19 427 SER A CA 1
ATOM 3596 C C A SER A 1 427 ? 3.182 16.208 -13.540 0.72 4.94 427 SER A C 1
ATOM 3597 C C B SER A 1 427 ? 3.215 16.214 -13.541 0.28 4.70 427 SER A C 1
ATOM 3598 O O A SER A 1 427 ? 3.277 15.853 -12.355 0.72 7.12 427 SER A O 1
ATOM 3599 O O B SER A 1 427 ? 3.360 15.839 -12.375 0.28 6.29 427 SER A O 1
ATOM 3604 N N A GLN A 1 428 ? 4.209 16.596 -14.259 0.72 5.07 428 GLN A N 1
ATOM 3605 N N B GLN A 1 428 ? 4.223 16.672 -14.264 0.28 4.12 428 GLN A N 1
ATOM 3606 C CA A GLN A 1 428 ? 5.590 16.679 -13.766 0.72 4.87 428 GLN A CA 1
ATOM 3607 C CA B GLN A 1 428 ? 5.591 16.712 -13.713 0.28 5.36 428 GLN A CA 1
ATOM 3608 C C A GLN A 1 428 ? 5.959 18.069 -13.266 0.72 6.01 428 GLN A C 1
ATOM 3609 C C B GLN A 1 428 ? 6.013 18.116 -13.304 0.28 2.60 428 GLN A C 1
ATOM 3610 O O A GLN A 1 428 ? 7.074 18.229 -12.755 0.72 6.92 428 GLN A O 1
ATOM 3611 O O B GLN A 1 428 ? 7.158 18.334 -12.869 0.28 4.60 428 GLN A O 1
ATOM 3622 N N . MET A 1 429 ? 5.131 19.091 -13.494 1.00 4.78 429 MET A N 1
ATOM 3623 C CA . MET A 1 429 ? 5.463 20.491 -13.234 1.00 4.77 429 MET A CA 1
ATOM 3624 C C . MET A 1 429 ? 5.095 20.886 -11.807 1.00 5.07 429 MET A C 1
ATOM 3625 O O . MET A 1 429 ? 3.921 20.875 -11.442 1.00 7.40 429 MET A O 1
ATOM 3630 N N . ALA A 1 430 ? 6.055 21.300 -11.020 1.00 5.01 430 ALA A N 1
ATOM 3631 C CA . ALA A 1 430 ? 5.773 21.785 -9.673 1.00 4.76 430 ALA A CA 1
ATOM 3632 C C . ALA A 1 430 ? 5.327 23.247 -9.762 1.00 4.35 430 ALA A C 1
ATOM 3633 O O . ALA A 1 430 ? 6.132 24.100 -10.171 1.00 5.05 430 ALA A O 1
ATOM 3635 N N . LEU A 1 431 ? 4.097 23.512 -9.423 1.00 4.05 431 LEU A N 1
ATOM 3636 C CA . LEU A 1 431 ? 3.512 24.834 -9.507 1.00 4.37 431 LEU A CA 1
ATOM 3637 C C . LEU A 1 431 ? 2.852 25.279 -8.213 1.00 3.98 431 LEU A C 1
ATOM 3638 O O . LEU A 1 431 ? 2.286 26.372 -8.124 1.00 4.51 431 LEU A O 1
ATOM 3643 N N . GLU A 1 432 ? 2.934 24.432 -7.181 1.00 4.21 432 GLU A N 1
ATOM 3644 C CA . GLU A 1 432 ? 2.296 24.596 -5.909 1.00 4.20 432 GLU A CA 1
ATOM 3645 C C . GLU A 1 432 ? 3.259 24.266 -4.758 1.00 4.61 432 GLU A C 1
ATOM 3646 O O . GLU A 1 432 ? 2.847 24.286 -3.596 1.00 5.35 432 GLU A O 1
ATOM 3652 N N . ASP A 1 433 ? 4.513 23.971 -5.072 1.00 4.73 433 ASP A N 1
ATOM 3653 C CA . ASP A 1 433 ? 5.463 23.544 -4.077 1.00 4.97 433 ASP A CA 1
ATOM 3654 C C . ASP A 1 433 ? 5.911 24.702 -3.171 1.00 4.89 433 ASP A C 1
ATOM 3655 O O . ASP A 1 433 ? 6.223 24.449 -1.991 1.00 5.55 433 ASP A O 1
ATOM 3660 N N . LEU A 1 434 ? 5.965 25.922 -3.679 1.00 5.82 434 LEU A N 1
ATOM 3661 C CA . LEU A 1 434 ? 6.258 27.057 -2.784 1.00 6.13 434 LEU A CA 1
ATOM 3662 C C . LEU A 1 434 ? 5.114 27.257 -1.818 1.00 5.77 434 LEU A C 1
ATOM 3663 O O . LEU A 1 434 ? 5.336 27.484 -0.624 1.00 6.49 434 LEU A O 1
ATOM 3668 N N . ALA A 1 435 ? 3.874 27.176 -2.288 1.00 5.88 435 ALA A N 1
ATOM 3669 C CA . ALA A 1 435 ? 2.718 27.271 -1.402 1.00 6.77 435 ALA A CA 1
ATOM 3670 C C . ALA A 1 435 ? 2.814 26.205 -0.312 1.00 5.64 435 ALA A C 1
ATOM 3671 O O . ALA A 1 435 ? 2.627 26.479 0.877 1.00 6.40 435 ALA A O 1
ATOM 3673 N N A MET A 1 436 ? 3.071 24.972 -0.774 0.46 3.97 436 MET A N 1
ATOM 3674 N N B MET A 1 436 ? 3.105 24.959 -0.695 0.54 7.05 436 MET A N 1
ATOM 3675 C CA A MET A 1 436 ? 3.121 23.838 0.118 0.46 4.44 436 MET A CA 1
ATOM 3676 C CA B MET A 1 436 ? 3.084 23.852 0.244 0.54 4.79 436 MET A CA 1
ATOM 3677 C C A MET A 1 436 ? 4.182 24.023 1.205 0.46 4.32 436 MET A C 1
ATOM 3678 C C B MET A 1 436 ? 4.196 24.043 1.281 0.54 4.27 436 MET A C 1
ATOM 3679 O O A MET A 1 436 ? 3.947 23.963 2.409 0.46 4.56 436 MET A O 1
ATOM 3680 O O B MET A 1 436 ? 3.932 24.001 2.483 0.54 6.21 436 MET A O 1
ATOM 3689 N N . PHE A 1 437 ? 5.436 24.224 0.797 1.00 4.25 437 PHE A N 1
ATOM 3690 C CA . PHE A 1 437 ? 6.533 24.302 1.746 1.00 4.43 437 PHE A CA 1
ATOM 3691 C C . PHE A 1 437 ? 6.491 25.573 2.565 1.00 4.78 437 PHE A C 1
ATOM 3692 O O . PHE A 1 437 ? 6.884 25.547 3.743 1.00 5.57 437 PHE A O 1
ATOM 3700 N N . ARG A 1 438 ? 6.009 26.706 2.041 1.00 4.36 438 ARG A N 1
ATOM 3701 C CA . ARG A 1 438 ? 5.896 27.909 2.869 1.00 4.71 438 ARG A CA 1
ATOM 3702 C C . ARG A 1 438 ? 4.907 27.699 4.013 1.00 4.80 438 ARG A C 1
ATOM 3703 O O . ARG A 1 438 ? 5.081 28.327 5.071 1.00 6.02 438 ARG A O 1
ATOM 3711 N N . SER A 1 439 ? 3.887 26.859 3.824 1.00 5.05 439 SER A N 1
ATOM 3712 C CA . SER A 1 439 ? 2.897 26.605 4.859 1.00 5.51 439 SER A CA 1
ATOM 3713 C C . SER A 1 439 ? 3.378 25.660 5.946 1.00 6.58 439 SER A C 1
ATOM 3714 O O . SER A 1 439 ? 2.677 25.471 6.933 1.00 12.04 439 SER A O 1
ATOM 3717 N N . VAL A 1 440 ? 4.552 25.095 5.810 1.00 5.42 440 VAL A N 1
ATOM 3718 C CA . VAL A 1 440 ? 5.115 24.194 6.812 1.00 5.61 440 VAL A CA 1
ATOM 3719 C C . VAL A 1 440 ? 5.860 25.062 7.855 1.00 5.60 440 VAL A C 1
ATOM 3720 O O . VAL A 1 440 ? 6.795 25.769 7.490 1.00 6.44 440 VAL A O 1
ATOM 3724 N N . PRO A 1 441 ? 5.447 25.031 9.121 1.00 5.89 441 PRO A N 1
ATOM 3725 C CA . PRO A 1 441 ? 5.918 26.107 10.039 1.00 9.59 441 PRO A CA 1
ATOM 3726 C C . PRO A 1 441 ? 7.384 26.258 10.286 1.00 10.14 441 PRO A C 1
ATOM 3727 O O . PRO A 1 441 ? 7.886 27.349 10.599 1.00 15.81 441 PRO A O 1
ATOM 3731 N N . THR A 1 442 ? 8.055 25.175 10.242 1.00 9.37 442 THR A N 1
ATOM 3732 C CA . THR A 1 442 ? 9.560 25.178 10.508 1.00 9.00 442 THR A CA 1
ATOM 3733 C C . THR A 1 442 ? 10.397 25.260 9.258 1.00 7.48 442 THR A C 1
ATOM 3734 O O . THR A 1 442 ? 11.608 25.007 9.269 1.00 8.70 442 THR A O 1
ATOM 3738 N N . SER A 1 443 ? 9.781 25.606 8.117 1.00 5.49 443 SER A N 1
ATOM 3739 C CA . SER A 1 443 ? 10.489 25.479 6.876 1.00 5.17 443 SER A CA 1
ATOM 3740 C C . SER A 1 443 ? 11.393 26.680 6.577 1.00 5.00 443 SER A C 1
ATOM 3741 O O . SER A 1 443 ? 11.163 27.817 6.988 1.00 6.03 443 SER A O 1
ATOM 3744 N N . THR A 1 444 ? 12.427 26.382 5.789 1.00 4.95 444 THR A N 1
ATOM 3745 C CA . THR A 1 444 ? 13.295 27.332 5.098 1.00 5.55 444 THR A CA 1
ATOM 3746 C C . THR A 1 444 ? 13.230 26.924 3.623 1.00 5.18 444 THR A C 1
ATOM 3747 O O . THR A 1 444 ? 13.427 25.751 3.321 1.00 6.42 444 THR A O 1
ATOM 3751 N N . VAL A 1 445 ? 12.912 27.872 2.748 1.00 5.13 445 VAL A N 1
ATOM 3752 C CA . VAL A 1 445 ? 12.693 27.593 1.343 1.00 4.81 445 VAL A CA 1
ATOM 3753 C C . VAL A 1 445 ? 13.772 28.292 0.527 1.00 5.01 445 VAL A C 1
ATOM 3754 O O . VAL A 1 445 ? 13.767 29.540 0.468 1.00 5.96 445 VAL A O 1
ATOM 3758 N N . PHE A 1 446 ? 14.672 27.528 -0.064 1.00 4.81 446 PHE A N 1
ATOM 3759 C CA . PHE A 1 446 ? 15.722 28.006 -0.928 1.00 5.18 446 PHE A CA 1
ATOM 3760 C C . PHE A 1 446 ? 15.287 27.845 -2.382 1.00 4.84 446 PHE A C 1
ATOM 3761 O O . PHE A 1 446 ? 14.789 26.787 -2.772 1.00 5.88 446 PHE A O 1
ATOM 3769 N N . TYR A 1 447 ? 15.537 28.872 -3.181 1.00 5.15 447 TYR A N 1
ATOM 3770 C CA . TYR A 1 447 ? 15.241 28.814 -4.619 1.00 5.22 447 TYR A CA 1
ATOM 3771 C C . TYR A 1 447 ? 16.487 29.325 -5.343 1.00 5.84 447 TYR A C 1
ATOM 3772 O O . TYR A 1 447 ? 16.541 30.499 -5.727 1.00 7.32 447 TYR A O 1
ATOM 3781 N N . PRO A 1 448 ? 17.485 28.479 -5.495 1.00 5.80 448 PRO A N 1
ATOM 3782 C CA . PRO A 1 448 ? 18.736 28.946 -6.084 1.00 6.42 448 PRO A CA 1
ATOM 3783 C C . PRO A 1 448 ? 18.571 29.190 -7.578 1.00 6.29 448 PRO A C 1
ATOM 3784 O O . PRO A 1 448 ? 17.972 28.417 -8.311 1.00 7.81 448 PRO A O 1
ATOM 3788 N N . SER A 1 449 ? 19.218 30.275 -8.053 1.00 6.50 449 SER A N 1
ATOM 3789 C CA . SER A 1 449 ? 19.048 30.666 -9.444 1.00 6.81 449 SER A CA 1
ATOM 3790 C C . SER A 1 449 ? 20.196 30.262 -10.347 1.00 6.62 449 SER A C 1
ATOM 3791 O O . SER A 1 449 ? 20.029 30.328 -11.581 1.00 8.74 449 SER A O 1
ATOM 3794 N N . ASP A 1 450 ? 21.326 29.817 -9.815 1.00 6.46 450 ASP A N 1
ATOM 3795 C CA . ASP A 1 450 ? 22.439 29.316 -10.607 1.00 6.33 450 ASP A CA 1
ATOM 3796 C C . ASP A 1 450 ? 23.154 28.253 -9.806 1.00 6.34 450 ASP A C 1
ATOM 3797 O O . ASP A 1 450 ? 22.804 27.937 -8.643 1.00 6.34 450 ASP A O 1
ATOM 3802 N N . GLY A 1 451 ? 24.177 27.689 -10.394 1.00 6.52 451 GLY A N 1
ATOM 3803 C CA . GLY A 1 451 ? 24.913 26.611 -9.760 1.00 6.73 451 GLY A CA 1
ATOM 3804 C C . GLY A 1 451 ? 25.626 27.013 -8.494 1.00 6.33 451 GLY A C 1
ATOM 3805 O O . GLY A 1 451 ? 25.735 26.224 -7.545 1.00 7.08 451 GLY A O 1
ATOM 3806 N N . VAL A 1 452 ? 26.186 28.235 -8.455 1.00 6.81 452 VAL A N 1
ATOM 3807 C CA . VAL A 1 452 ? 26.838 28.703 -7.237 1.00 6.67 452 VAL A CA 1
ATOM 3808 C C . VAL A 1 452 ? 25.852 28.802 -6.085 1.00 6.42 452 VAL A C 1
ATOM 3809 O O . VAL A 1 452 ? 26.087 28.309 -4.971 1.00 6.66 452 VAL A O 1
ATOM 3813 N N . ALA A 1 453 ? 24.720 29.460 -6.350 1.00 6.37 453 ALA A N 1
ATOM 3814 C CA . ALA A 1 453 ? 23.693 29.594 -5.316 1.00 6.48 453 ALA A CA 1
ATOM 3815 C C . ALA A 1 453 ? 23.201 28.215 -4.860 1.00 5.50 453 ALA A C 1
ATOM 3816 O O . ALA A 1 453 ? 22.852 28.043 -3.691 1.00 6.06 453 ALA A O 1
ATOM 3818 N N . THR A 1 454 ? 23.140 27.262 -5.785 1.00 5.46 454 THR A N 1
ATOM 3819 C CA . THR A 1 454 ? 22.686 25.915 -5.426 1.00 5.42 454 THR A CA 1
ATOM 3820 C C . THR A 1 454 ? 23.650 25.269 -4.446 1.00 5.52 454 THR A C 1
ATOM 3821 O O . THR A 1 454 ? 23.231 24.674 -3.437 1.00 5.86 454 THR A O 1
ATOM 3825 N N . GLU A 1 455 ? 24.966 25.328 -4.745 1.00 5.75 455 GLU A N 1
ATOM 3826 C CA . GLU A 1 455 ? 25.944 24.763 -3.821 1.00 5.82 455 GLU A CA 1
ATOM 3827 C C . GLU A 1 455 ? 25.858 25.402 -2.464 1.00 6.07 455 GLU A C 1
ATOM 3828 O O . GLU A 1 455 ? 25.924 24.725 -1.421 1.00 6.44 455 GLU A O 1
ATOM 3834 N N . LYS A 1 456 ? 25.725 26.728 -2.425 1.00 6.52 456 LYS A N 1
ATOM 3835 C CA . LYS A 1 456 ? 25.627 27.409 -1.142 1.00 7.27 456 LYS A CA 1
ATOM 3836 C C . LYS A 1 456 ? 24.360 27.048 -0.422 1.00 6.23 456 LYS A C 1
ATOM 3837 O O . LYS A 1 456 ? 24.371 26.934 0.815 1.00 7.72 456 LYS A O 1
ATOM 3843 N N . ALA A 1 457 ? 23.231 26.857 -1.122 1.00 6.29 457 ALA A N 1
ATOM 3844 C CA . ALA A 1 457 ? 21.996 26.431 -0.512 1.00 6.38 457 ALA A CA 1
ATOM 3845 C C . ALA A 1 457 ? 22.126 25.043 0.120 1.00 5.79 457 ALA A C 1
ATOM 3846 O O . ALA A 1 457 ? 21.585 24.813 1.217 1.00 6.31 457 ALA A O 1
ATOM 3848 N N . VAL A 1 458 ? 22.797 24.122 -0.554 1.00 5.39 458 VAL A N 1
ATOM 3849 C CA . VAL A 1 458 ? 22.989 22.783 0.019 1.00 5.67 458 VAL A CA 1
ATOM 3850 C C . VAL A 1 458 ? 23.749 22.876 1.310 1.00 5.70 458 VAL A C 1
ATOM 3851 O O . VAL A 1 458 ? 23.386 22.253 2.323 1.00 6.00 458 VAL A O 1
ATOM 3855 N N . GLU A 1 459 ? 24.844 23.659 1.328 1.00 6.01 459 GLU A N 1
ATOM 3856 C CA . GLU A 1 459 ? 25.644 23.791 2.555 1.00 6.47 459 GLU A CA 1
ATOM 3857 C C . GLU A 1 459 ? 24.846 24.427 3.663 1.00 6.17 459 GLU A C 1
ATOM 3858 O O . GLU A 1 459 ? 24.851 23.959 4.807 1.00 6.87 459 GLU A O 1
ATOM 3864 N N . LEU A 1 460 ? 24.131 25.534 3.360 1.00 5.95 460 LEU A N 1
ATOM 3865 C CA . LEU A 1 460 ? 23.342 26.189 4.373 1.00 6.11 460 LEU A CA 1
ATOM 3866 C C . LEU A 1 460 ? 22.242 25.252 4.886 1.00 5.97 460 LEU A C 1
ATOM 3867 O O . LEU A 1 460 ? 22.037 25.162 6.100 1.00 6.95 460 LEU A O 1
ATOM 3872 N N . ALA A 1 461 ? 21.548 24.549 4.002 1.00 5.60 461 ALA A N 1
ATOM 3873 C CA . ALA A 1 461 ? 20.485 23.636 4.426 1.00 5.59 461 ALA A CA 1
ATOM 3874 C C . ALA A 1 461 ? 21.029 22.621 5.413 1.00 5.29 461 ALA A C 1
ATOM 3875 O O . ALA A 1 461 ? 20.419 22.320 6.425 1.00 5.81 461 ALA A O 1
ATOM 3877 N N . ALA A 1 462 ? 22.201 22.042 5.109 1.00 5.85 462 ALA A N 1
ATOM 3878 C CA . ALA A 1 462 ? 22.767 21.007 5.970 1.00 6.05 462 ALA A CA 1
ATOM 3879 C C . ALA A 1 462 ? 22.899 21.486 7.412 1.00 6.37 462 ALA A C 1
ATOM 3880 O O . ALA A 1 462 ? 22.769 20.683 8.327 1.00 7.51 462 ALA A O 1
ATOM 3882 N N . ASN A 1 463 ? 23.189 22.761 7.594 1.00 6.49 463 ASN A N 1
ATOM 3883 C CA . ASN A 1 463 ? 23.419 23.354 8.883 1.00 8.30 463 ASN A CA 1
ATOM 3884 C C . ASN A 1 463 ? 22.241 24.113 9.482 1.00 8.40 463 ASN A C 1
ATOM 3885 O O . ASN A 1 463 ? 22.400 24.805 10.493 1.00 13.44 463 ASN A O 1
ATOM 3890 N N . THR A 1 464 ? 21.058 24.004 8.888 1.00 6.61 464 THR A N 1
ATOM 3891 C CA . THR A 1 464 ? 19.870 24.709 9.305 1.00 6.95 464 THR A CA 1
ATOM 3892 C C . THR A 1 464 ? 18.871 23.708 9.861 1.00 6.12 464 THR A C 1
ATOM 3893 O O . THR A 1 464 ? 18.572 22.697 9.225 1.00 7.14 464 THR A O 1
ATOM 3897 N N . LYS A 1 465 ? 18.304 24.001 11.029 1.00 6.58 465 LYS A N 1
ATOM 3898 C CA . LYS A 1 465 ? 17.267 23.176 11.634 1.00 6.64 465 LYS A CA 1
ATOM 3899 C C . LYS A 1 465 ? 15.959 23.327 10.873 1.00 6.37 465 LYS A C 1
ATOM 3900 O O . LYS A 1 465 ? 15.719 24.336 10.226 1.00 8.83 465 LYS A O 1
ATOM 3906 N N . GLY A 1 466 ? 15.078 22.376 11.053 1.00 6.24 466 GLY A N 1
ATOM 3907 C CA . GLY A 1 466 ? 13.722 22.419 10.513 1.00 6.03 466 GLY A CA 1
ATOM 3908 C C . GLY A 1 466 ? 13.619 21.744 9.145 1.00 5.80 466 GLY A C 1
ATOM 3909 O O . GLY A 1 466 ? 14.458 20.920 8.756 1.00 7.97 466 GLY A O 1
ATOM 3910 N N A ILE A 1 467 ? 12.512 22.002 8.477 0.71 5.08 467 ILE A N 1
ATOM 3911 N N B ILE A 1 467 ? 12.557 22.126 8.448 0.29 7.45 467 ILE A N 1
ATOM 3912 C CA A ILE A 1 467 ? 12.236 21.399 7.167 0.71 4.49 467 ILE A CA 1
ATOM 3913 C CA B ILE A 1 467 ? 12.420 21.456 7.151 0.29 7.93 467 ILE A CA 1
ATOM 3914 C C A ILE A 1 467 ? 12.872 22.292 6.108 0.71 5.03 467 ILE A C 1
ATOM 3915 C C B ILE A 1 467 ? 12.867 22.377 6.028 0.29 4.84 467 ILE A C 1
ATOM 3916 O O A ILE A 1 467 ? 12.333 23.367 5.793 0.71 8.14 467 ILE A O 1
ATOM 3917 O O B ILE A 1 467 ? 12.226 23.360 5.667 0.29 5.06 467 ILE A O 1
ATOM 3926 N N . CYS A 1 468 ? 14.025 21.951 5.515 1.00 4.82 468 CYS A N 1
ATOM 3927 C CA . CYS A 1 468 ? 14.646 22.735 4.483 1.00 4.91 468 CYS A CA 1
ATOM 3928 C C . CYS A 1 468 ? 14.225 22.196 3.115 1.00 4.83 468 CYS A C 1
ATOM 3929 O O . CYS A 1 468 ? 14.340 20.992 2.888 1.00 7.30 468 CYS A O 1
ATOM 3932 N N . PHE A 1 469 ? 13.770 23.081 2.234 1.00 4.46 469 PHE A N 1
ATOM 3933 C CA . PHE A 1 469 ? 13.387 22.735 0.886 1.00 4.13 469 PHE A CA 1
ATOM 3934 C C . PHE A 1 469 ? 14.263 23.524 -0.089 1.00 4.24 469 PHE A C 1
ATOM 3935 O O . PHE A 1 469 ? 14.402 24.748 0.066 1.00 5.19 469 PHE A O 1
ATOM 3943 N N . ILE A 1 470 ? 14.829 22.841 -1.070 1.00 4.19 470 ILE A N 1
ATOM 3944 C CA . ILE A 1 470 ? 15.600 23.447 -2.147 1.00 4.53 470 ILE A CA 1
ATOM 3945 C C . ILE A 1 470 ? 14.882 23.143 -3.461 1.00 4.15 470 ILE A C 1
ATOM 3946 O O . ILE A 1 470 ? 14.707 21.981 -3.834 1.00 4.74 470 ILE A O 1
ATOM 3951 N N . ARG A 1 471 ? 14.450 24.201 -4.139 1.00 4.44 471 ARG A N 1
ATOM 3952 C CA . ARG A 1 471 ? 13.724 24.096 -5.427 1.00 4.50 471 ARG A CA 1
ATOM 3953 C C . ARG A 1 471 ? 14.714 24.170 -6.573 1.00 4.88 471 ARG A C 1
ATOM 3954 O O . ARG A 1 471 ? 15.356 25.229 -6.761 1.00 6.08 471 ARG A O 1
ATOM 3962 N N . THR A 1 472 ? 14.881 23.085 -7.318 1.00 4.89 472 THR A N 1
ATOM 3963 C CA . THR A 1 472 ? 15.790 23.061 -8.434 1.00 4.97 472 THR A CA 1
ATOM 3964 C C . THR A 1 472 ? 14.994 22.986 -9.759 1.00 4.89 472 THR A C 1
ATOM 3965 O O . THR A 1 472 ? 13.810 22.712 -9.793 1.00 5.79 472 THR A O 1
ATOM 3969 N N . SER A 1 473 ? 15.709 23.297 -10.821 1.00 5.63 473 SER A N 1
ATOM 3970 C CA . SER A 1 473 ? 15.149 23.536 -12.158 1.00 6.16 473 SER A CA 1
ATOM 3971 C C . SER A 1 473 ? 15.811 22.620 -13.178 1.00 5.99 473 SER A C 1
ATOM 3972 O O . SER A 1 473 ? 16.987 22.277 -13.083 1.00 6.18 473 SER A O 1
ATOM 3975 N N . ARG A 1 474 ? 15.018 22.272 -14.188 1.00 7.21 474 ARG A N 1
ATOM 3976 C CA . ARG A 1 474 ? 15.443 21.339 -15.192 1.00 7.73 474 ARG A CA 1
ATOM 3977 C C . ARG A 1 474 ? 16.350 21.964 -16.192 1.00 7.76 474 ARG A C 1
ATOM 3978 O O . ARG A 1 474 ? 17.378 21.326 -16.526 1.00 9.44 474 ARG A O 1
ATOM 3986 N N . PRO A 1 475 ? 16.090 23.140 -16.776 1.00 8.36 475 PRO A N 1
ATOM 3987 C CA . PRO A 1 475 ? 16.939 23.621 -17.852 1.00 9.99 475 PRO A CA 1
ATOM 3988 C C . PRO A 1 475 ? 18.267 24.237 -17.399 1.00 9.05 475 PRO A C 1
ATOM 3989 O O . PRO A 1 475 ? 18.408 24.690 -16.265 1.00 10.17 475 PRO A O 1
ATOM 3993 N N . GLU A 1 476 ? 19.239 24.308 -18.272 1.00 10.38 476 GLU A N 1
ATOM 3994 C CA . GLU A 1 476 ? 20.534 24.914 -18.022 1.00 9.39 476 GLU A CA 1
ATOM 3995 C C . GLU A 1 476 ? 20.383 26.432 -18.029 1.00 11.02 476 GLU A C 1
ATOM 3996 O O . GLU A 1 476 ? 19.705 26.973 -18.901 1.00 15.00 476 GLU A O 1
ATOM 4002 N N . ASN A 1 477 ? 20.958 27.143 -17.092 1.00 10.16 477 ASN A N 1
ATOM 4003 C CA . ASN A 1 477 ? 21.042 28.597 -17.117 1.00 11.20 477 ASN A CA 1
ATOM 4004 C C . ASN A 1 477 ? 22.493 28.978 -16.806 1.00 9.50 477 ASN A C 1
ATOM 4005 O O . ASN A 1 477 ? 23.289 28.244 -16.261 1.00 9.45 477 ASN A O 1
ATOM 4010 N N . ALA A 1 478 ? 22.807 30.213 -17.140 1.00 10.32 478 ALA A N 1
ATOM 4011 C CA . ALA A 1 478 ? 24.121 30.761 -16.930 1.00 9.96 478 ALA A CA 1
ATOM 4012 C C . ALA A 1 478 ? 24.430 30.882 -15.429 1.00 8.98 478 ALA A C 1
ATOM 4013 O O . ALA A 1 478 ? 23.618 31.189 -14.591 1.00 12.61 478 ALA A O 1
ATOM 4015 N N . ILE A 1 479 ? 25.720 30.668 -15.120 1.00 9.17 479 ILE A N 1
ATOM 4016 C CA . ILE A 1 479 ? 26.281 31.088 -13.851 1.00 8.48 479 ILE A CA 1
ATOM 4017 C C . ILE A 1 479 ? 26.407 32.602 -13.878 1.00 9.26 479 ILE A C 1
ATOM 4018 O O . ILE A 1 479 ? 27.011 33.162 -14.815 1.00 10.63 479 ILE A O 1
ATOM 4023 N N . ILE A 1 480 ? 25.851 33.244 -12.858 1.00 8.51 480 ILE A N 1
ATOM 4024 C CA . ILE A 1 480 ? 25.889 34.691 -12.715 1.00 8.95 480 ILE A CA 1
ATOM 4025 C C . ILE A 1 480 ? 26.672 35.140 -11.491 1.00 8.53 480 ILE A C 1
ATOM 4026 O O . ILE A 1 480 ? 27.128 36.296 -11.492 1.00 12.28 480 ILE A O 1
ATOM 4031 N N . TYR A 1 481 ? 26.877 34.280 -10.509 1.00 8.39 481 TYR A N 1
ATOM 4032 C CA . TYR A 1 481 ? 27.571 34.680 -9.255 1.00 8.39 481 TYR A CA 1
ATOM 4033 C C . TYR A 1 481 ? 29.026 34.248 -9.276 1.00 7.84 481 TYR A C 1
ATOM 4034 O O . TYR A 1 481 ? 29.380 33.169 -9.745 1.00 8.45 481 TYR A O 1
ATOM 4043 N N . ASN A 1 482 ? 29.881 35.123 -8.740 1.00 8.74 482 ASN A N 1
ATOM 4044 C CA . ASN A 1 482 ? 31.237 34.705 -8.444 1.00 8.57 482 ASN A CA 1
ATOM 4045 C C . ASN A 1 482 ? 31.244 33.555 -7.424 1.00 9.45 482 ASN A C 1
ATOM 4046 O O . ASN A 1 482 ? 30.358 33.491 -6.563 1.00 9.96 482 ASN A O 1
ATOM 4051 N N . ASN A 1 483 ? 32.251 32.679 -7.511 1.00 10.23 483 ASN A N 1
ATOM 4052 C CA . ASN A 1 483 ? 32.279 31.540 -6.567 1.00 12.21 483 ASN A CA 1
ATOM 4053 C C . ASN A 1 483 ? 32.395 31.922 -5.148 1.00 10.61 483 ASN A C 1
ATOM 4054 O O . ASN A 1 483 ? 31.990 31.162 -4.296 1.00 11.82 483 ASN A O 1
ATOM 4059 N N A ASN A 1 484 ? 33.006 33.090 -4.875 0.74 8.38 484 ASN A N 1
ATOM 4060 N N B ASN A 1 484 ? 33.017 33.045 -4.833 0.26 15.29 484 ASN A N 1
ATOM 4061 C CA A ASN A 1 484 ? 33.207 33.616 -3.557 0.74 9.79 484 ASN A CA 1
ATOM 4062 C CA B ASN A 1 484 ? 33.147 33.481 -3.454 0.26 10.25 484 ASN A CA 1
ATOM 4063 C C A ASN A 1 484 ? 32.123 34.593 -3.112 0.74 11.01 484 ASN A C 1
ATOM 4064 C C B ASN A 1 484 ? 32.006 34.359 -2.960 0.26 10.32 484 ASN A C 1
ATOM 4065 O O A ASN A 1 484 ? 32.304 35.289 -2.086 0.74 12.46 484 ASN A O 1
ATOM 4066 O O B ASN A 1 484 ? 32.084 34.799 -1.803 0.26 9.29 484 ASN A O 1
ATOM 4075 N N . GLU A 1 485 ? 30.988 34.588 -3.789 1.00 10.26 485 GLU A N 1
ATOM 4076 C CA . GLU A 1 485 ? 29.853 35.375 -3.298 1.00 10.92 485 GLU A CA 1
ATOM 4077 C C . GLU A 1 485 ? 29.321 34.805 -1.983 1.00 12.05 485 GLU A C 1
ATOM 4078 O O . GLU A 1 485 ? 29.091 33.594 -1.885 1.00 12.64 485 GLU A O 1
ATOM 4084 N N . ASP A 1 486 ? 29.113 35.623 -0.951 1.00 14.43 486 ASP A N 1
ATOM 4085 C CA . ASP A 1 486 ? 28.596 35.147 0.299 1.00 13.88 486 ASP A CA 1
ATOM 4086 C C . ASP A 1 486 ? 27.109 34.997 0.256 1.00 11.39 486 ASP A C 1
ATOM 4087 O O . ASP A 1 486 ? 26.410 35.891 -0.178 1.00 14.97 486 ASP A O 1
ATOM 4092 N N . PHE A 1 487 ? 26.571 33.882 0.689 1.00 9.27 487 PHE A N 1
ATOM 4093 C CA . PHE A 1 487 ? 25.130 33.622 0.729 1.00 8.59 487 PHE A CA 1
ATOM 4094 C C . PHE A 1 487 ? 24.717 33.318 2.167 1.00 8.42 487 PHE A C 1
ATOM 4095 O O . PHE A 1 487 ? 25.436 32.618 2.903 1.00 9.72 487 PHE A O 1
ATOM 4103 N N A GLN A 1 488 ? 23.521 33.780 2.539 0.71 7.86 488 GLN A N 1
ATOM 4104 N N B GLN A 1 488 ? 23.566 33.838 2.593 0.28 10.06 488 GLN A N 1
ATOM 4105 C CA A GLN A 1 488 ? 22.974 33.564 3.849 0.71 9.45 488 GLN A CA 1
ATOM 4106 C CA B GLN A 1 488 ? 23.025 33.430 3.879 0.28 7.95 488 GLN A CA 1
ATOM 4107 C C A GLN A 1 488 ? 21.463 33.356 3.704 0.71 8.01 488 GLN A C 1
ATOM 4108 C C B GLN A 1 488 ? 21.495 33.438 3.820 0.28 9.27 488 GLN A C 1
ATOM 4109 O O A GLN A 1 488 ? 20.823 33.877 2.806 0.71 8.36 488 GLN A O 1
ATOM 4110 O O B GLN A 1 488 ? 20.856 34.178 3.073 0.28 6.23 488 GLN A O 1
ATOM 4121 N N . VAL A 1 489 ? 20.906 32.571 4.651 1.00 8.56 489 VAL A N 1
ATOM 4122 C CA . VAL A 1 489 ? 19.467 32.452 4.764 1.00 8.20 489 VAL A CA 1
ATOM 4123 C C . VAL A 1 489 ? 18.882 33.847 5.060 1.00 8.12 489 VAL A C 1
ATOM 4124 O O . VAL A 1 489 ? 19.363 34.610 5.898 1.00 9.81 489 VAL A O 1
ATOM 4128 N N . GLY A 1 490 ? 17.855 34.217 4.380 1.00 8.94 490 GLY A N 1
ATOM 4129 C CA . GLY A 1 490 ? 17.143 35.481 4.496 1.00 8.67 490 GLY A CA 1
ATOM 4130 C C . GLY A 1 490 ? 17.859 36.655 3.868 1.00 9.32 490 GLY A C 1
ATOM 4131 O O . GLY A 1 490 ? 17.446 37.785 4.106 1.00 12.28 490 GLY A O 1
ATOM 4132 N N . GLN A 1 491 ? 18.842 36.469 3.035 1.00 9.49 491 GLN A N 1
ATOM 4133 C CA . GLN A 1 491 ? 19.576 37.522 2.356 1.00 9.57 491 GLN A CA 1
ATOM 4134 C C . GLN A 1 491 ? 19.404 37.335 0.866 1.00 9.49 491 GLN A C 1
ATOM 4135 O O . GLN A 1 491 ? 19.848 36.352 0.288 1.00 10.23 491 GLN A O 1
ATOM 4141 N N . ALA A 1 492 ? 18.742 38.334 0.238 1.00 8.41 492 ALA A N 1
ATOM 4142 C CA . ALA A 1 492 ? 18.592 38.402 -1.214 1.00 8.67 492 ALA A CA 1
ATOM 4143 C C . ALA A 1 492 ? 19.822 39.052 -1.845 1.00 8.11 492 ALA A C 1
ATOM 4144 O O . ALA A 1 492 ? 20.732 39.567 -1.161 1.00 10.23 492 ALA A O 1
ATOM 4146 N N . LYS A 1 493 ? 19.848 39.075 -3.169 1.00 8.38 493 LYS A N 1
ATOM 4147 C CA . LYS A 1 493 ? 20.913 39.677 -3.943 1.00 8.84 493 LYS A CA 1
ATOM 4148 C C . LYS A 1 493 ? 20.308 40.613 -4.992 1.00 8.66 493 LYS A C 1
ATOM 4149 O O . LYS A 1 493 ? 19.444 40.181 -5.758 1.00 9.84 493 LYS A O 1
ATOM 4155 N N . VAL A 1 494 ? 20.849 41.808 -5.114 1.00 10.05 494 VAL A N 1
ATOM 4156 C CA . VAL A 1 494 ? 20.547 42.657 -6.260 1.00 10.72 494 VAL A CA 1
ATOM 4157 C C . VAL A 1 494 ? 21.558 42.336 -7.349 1.00 11.23 494 VAL A C 1
ATOM 4158 O O . VAL A 1 494 ? 22.761 42.528 -7.151 1.00 14.28 494 VAL A O 1
ATOM 4162 N N . VAL A 1 495 ? 21.069 41.736 -8.432 1.00 10.67 495 VAL A N 1
ATOM 4163 C CA . VAL A 1 495 ? 21.942 41.235 -9.506 1.00 11.14 495 VAL A CA 1
ATOM 4164 C C . VAL A 1 495 ? 22.062 42.238 -10.652 1.00 12.59 495 VAL A C 1
ATOM 4165 O O . VAL A 1 495 ? 22.945 42.032 -11.501 1.00 15.99 495 VAL A O 1
ATOM 4169 N N . LEU A 1 496 ? 21.226 43.270 -10.730 1.00 12.41 496 LEU A N 1
ATOM 4170 C CA . LEU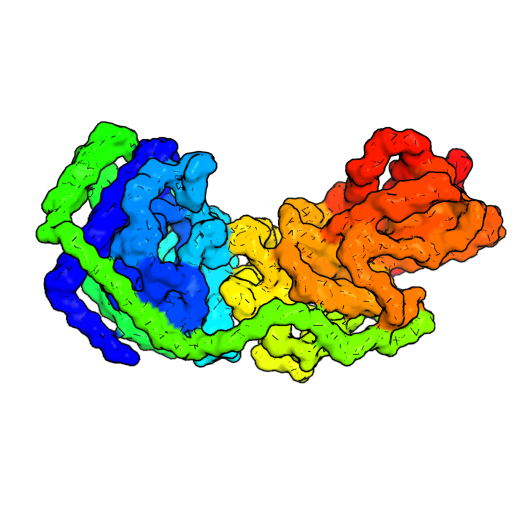 A 1 496 ? 21.345 44.314 -11.724 1.00 13.73 496 LEU A CA 1
ATOM 4171 C C . LEU A 1 496 ? 20.770 45.591 -11.099 1.00 14.08 496 LEU A C 1
ATOM 4172 O O . LEU A 1 496 ? 19.653 45.580 -10.544 1.00 14.19 496 LEU A O 1
ATOM 4177 N N . LYS A 1 497 ? 21.544 46.659 -11.213 1.00 15.39 497 LYS A N 1
ATOM 4178 C CA . LYS A 1 497 ? 21.027 47.943 -10.749 1.00 16.41 497 LYS A CA 1
ATOM 4179 C C . LYS A 1 497 ? 21.703 49.090 -11.507 1.00 22.15 497 LYS A C 1
ATOM 4180 O O . LYS A 1 497 ? 22.799 48.940 -12.035 1.00 24.35 497 LYS A O 1
ATOM 4186 N N . SER A 1 498 ? 21.075 50.220 -11.551 1.00 22.51 498 SER A N 1
ATOM 4187 C CA . SER A 1 498 ? 21.555 51.471 -12.072 1.00 28.04 498 SER A CA 1
ATOM 4188 C C . SER A 1 498 ? 20.905 52.608 -11.314 1.00 30.87 498 SER A C 1
ATOM 4189 O O . SER A 1 498 ? 19.942 52.492 -10.547 1.00 37.79 498 SER A O 1
ATOM 4192 N N . LYS A 1 499 ? 21.393 53.814 -11.537 1.00 47.05 499 LYS A N 1
ATOM 4193 C CA . LYS A 1 499 ? 20.812 54.849 -10.663 1.00 51.89 499 LYS A CA 1
ATOM 4194 C C . LYS A 1 499 ? 19.452 55.220 -11.184 1.00 37.49 499 LYS A C 1
ATOM 4195 O O . LYS A 1 499 ? 18.628 55.780 -10.462 1.00 65.12 499 LYS A O 1
ATOM 4201 N N . ASP A 1 500 ? 19.136 54.911 -12.448 1.00 32.45 500 ASP A N 1
ATOM 4202 C CA . ASP A 1 500 ? 17.797 55.313 -12.895 1.00 26.68 500 ASP A CA 1
ATOM 4203 C C . ASP A 1 500 ? 16.791 54.162 -13.142 1.00 28.10 500 ASP A C 1
ATOM 4204 O O . ASP A 1 500 ? 16.020 54.134 -14.114 1.00 29.17 500 ASP A O 1
ATOM 4209 N N . ASP A 1 501 ? 16.788 53.213 -12.231 1.00 22.51 501 ASP A N 1
ATOM 4210 C CA . ASP A 1 501 ? 15.932 52.056 -12.339 1.00 19.02 501 ASP A CA 1
ATOM 4211 C C . ASP A 1 501 ? 14.486 52.477 -12.050 1.00 20.71 501 ASP A C 1
ATOM 4212 O O . ASP A 1 501 ? 14.144 53.188 -11.134 1.00 22.41 501 ASP A O 1
ATOM 4217 N N . GLN A 1 502 ? 13.622 51.936 -12.883 1.00 19.41 502 GLN A N 1
ATOM 4218 C CA . GLN A 1 502 ? 12.227 52.324 -12.891 1.00 19.99 502 GLN A CA 1
ATOM 4219 C C . GLN A 1 502 ? 11.275 51.352 -12.223 1.00 19.23 502 GLN A C 1
ATOM 4220 O O . GLN A 1 502 ? 10.125 51.685 -11.877 1.00 20.93 502 GLN A O 1
ATOM 4226 N N A VAL A 1 503 ? 11.704 50.121 -12.016 0.25 19.25 503 VAL A N 1
ATOM 4227 N N B VAL A 1 503 ? 11.676 50.102 -12.076 0.75 16.82 503 VAL A N 1
ATOM 4228 C CA A VAL A 1 503 ? 10.968 49.179 -11.194 0.25 18.97 503 VAL A CA 1
ATOM 4229 C CA B VAL A 1 503 ? 10.922 49.014 -11.486 0.75 12.72 503 VAL A CA 1
ATOM 4230 C C A VAL A 1 503 ? 11.938 48.055 -10.805 0.25 25.06 503 VAL A C 1
ATOM 4231 C C B VAL A 1 503 ? 11.957 48.118 -10.782 0.75 13.02 503 VAL A C 1
ATOM 4232 O O A VAL A 1 503 ? 12.875 47.748 -11.544 0.25 18.96 503 VAL A O 1
ATOM 4233 O O B VAL A 1 503 ? 13.063 47.967 -11.363 0.75 14.95 503 VAL A O 1
ATOM 4240 N N . THR A 1 504 ? 11.629 47.516 -9.647 1.00 13.09 504 THR A N 1
ATOM 4241 C CA . THR A 1 504 ? 12.372 46.385 -9.062 1.00 11.81 504 THR A CA 1
ATOM 4242 C C . THR A 1 504 ? 11.665 45.089 -9.487 1.00 11.36 504 THR A C 1
ATOM 4243 O O . THR A 1 504 ? 10.510 44.900 -9.087 1.00 12.74 504 THR A O 1
ATOM 4247 N N . VAL A 1 505 ? 12.364 44.290 -10.262 1.00 10.19 505 VAL A N 1
ATOM 4248 C CA . VAL A 1 505 ? 11.817 42.992 -10.740 1.00 10.00 505 VAL A CA 1
ATOM 4249 C C . VAL A 1 505 ? 12.455 41.895 -9.903 1.00 8.93 505 VAL A C 1
ATOM 4250 O O . VAL A 1 505 ? 13.666 41.774 -9.844 1.00 10.10 505 VAL A O 1
ATOM 4254 N N . ILE A 1 506 ? 11.580 41.127 -9.226 1.00 8.01 506 ILE A N 1
ATOM 4255 C CA . ILE A 1 506 ? 11.968 39.999 -8.418 1.00 7.53 506 ILE A CA 1
ATOM 4256 C C . ILE A 1 506 ? 11.665 38.752 -9.195 1.00 7.57 506 ILE A C 1
ATOM 4257 O O . ILE A 1 506 ? 10.496 38.492 -9.507 1.00 8.78 506 ILE A O 1
ATOM 4262 N N . GLY A 1 507 ? 12.687 37.961 -9.508 1.00 7.67 507 GLY A N 1
ATOM 4263 C CA . GLY A 1 507 ? 12.537 36.671 -10.136 1.00 7.48 507 GLY A CA 1
ATOM 4264 C C . GLY A 1 507 ? 13.398 35.644 -9.423 1.00 6.77 507 GLY A C 1
ATOM 4265 O O . GLY A 1 507 ? 14.179 36.009 -8.564 1.00 8.11 507 GLY A O 1
ATOM 4266 N N . ALA A 1 508 ? 13.258 34.407 -9.817 1.00 6.48 508 ALA A N 1
ATOM 4267 C CA . ALA A 1 508 ? 13.998 33.330 -9.192 1.00 6.28 508 ALA A CA 1
ATOM 4268 C C . ALA A 1 508 ? 14.108 32.212 -10.194 1.00 5.92 508 ALA A C 1
ATOM 4269 O O . ALA A 1 508 ? 13.203 31.965 -10.990 1.00 6.46 508 ALA A O 1
ATOM 4271 N N . GLY A 1 509 ? 15.151 31.431 -10.155 1.00 6.79 509 GLY A N 1
ATOM 4272 C CA . GLY A 1 509 ? 15.385 30.366 -11.104 1.00 6.90 509 GLY A CA 1
ATOM 4273 C C . GLY A 1 509 ? 15.254 30.890 -12.525 1.00 6.35 509 GLY A C 1
ATOM 4274 O O . GLY A 1 509 ? 15.813 31.921 -12.880 1.00 7.03 509 GLY A O 1
ATOM 4275 N N A VAL A 1 510 ? 14.451 30.171 -13.296 0.62 6.09 510 VAL A N 1
ATOM 4276 N N B VAL A 1 510 ? 14.507 30.200 -13.355 0.38 6.21 510 VAL A N 1
ATOM 4277 C CA A VAL A 1 510 ? 14.353 30.568 -14.699 0.62 6.51 510 VAL A CA 1
ATOM 4278 C CA B VAL A 1 510 ? 14.305 30.570 -14.753 0.38 6.58 510 VAL A CA 1
ATOM 4279 C C A VAL A 1 510 ? 13.853 31.983 -14.862 0.62 5.93 510 VAL A C 1
ATOM 4280 C C B VAL A 1 510 ? 13.792 31.979 -14.900 0.38 7.78 510 VAL A C 1
ATOM 4281 O O A VAL A 1 510 ? 14.260 32.649 -15.832 0.62 8.68 510 VAL A O 1
ATOM 4282 O O B VAL A 1 510 ? 14.107 32.669 -15.878 0.38 5.53 510 VAL A O 1
ATOM 4289 N N . THR A 1 511 ? 12.943 32.461 -13.970 1.00 6.10 511 THR A N 1
ATOM 4290 C CA . THR A 1 511 ? 12.420 33.795 -14.157 1.00 6.47 511 THR A CA 1
ATOM 4291 C C . THR A 1 511 ? 13.417 34.878 -13.786 1.00 6.87 511 THR A C 1
ATOM 4292 O O . THR A 1 511 ? 13.263 36.018 -14.251 1.00 8.37 511 THR A O 1
ATOM 4296 N N . LEU A 1 512 ? 14.434 34.575 -12.994 1.00 7.10 512 LEU A N 1
ATOM 4297 C CA . LEU A 1 512 ? 15.502 35.528 -12.795 1.00 7.29 512 LEU A CA 1
ATOM 4298 C C . LEU A 1 512 ? 16.229 35.770 -14.119 1.00 7.72 512 LEU A C 1
ATOM 4299 O O . LEU A 1 512 ? 16.542 36.907 -14.517 1.00 8.63 512 LEU A O 1
ATOM 4304 N N . HIS A 1 513 ? 16.564 34.690 -14.825 1.00 7.31 513 HIS A N 1
ATOM 4305 C CA . HIS A 1 513 ? 17.245 34.771 -16.086 1.00 8.62 513 HIS A CA 1
ATOM 4306 C C . HIS A 1 513 ? 16.360 35.464 -17.143 1.00 8.58 513 HIS A C 1
ATOM 4307 O O . HIS A 1 513 ? 16.825 36.276 -17.928 1.00 10.08 513 HIS A O 1
ATOM 4314 N N . GLU A 1 514 ? 15.053 35.190 -17.113 1.00 8.16 514 GLU A N 1
ATOM 4315 C CA . GLU A 1 514 ? 14.139 35.930 -17.998 1.00 8.57 514 GLU A CA 1
ATOM 4316 C C . GLU A 1 514 ? 14.124 37.406 -17.632 1.00 8.82 514 GLU A C 1
ATOM 4317 O O . GLU A 1 514 ? 14.031 38.244 -18.568 1.00 10.95 514 GLU A O 1
ATOM 4323 N N . ALA A 1 515 ? 14.192 37.762 -16.354 1.00 8.69 515 ALA A N 1
ATOM 4324 C CA . ALA A 1 515 ? 14.227 39.144 -15.986 1.00 9.88 515 ALA A CA 1
ATOM 4325 C C . ALA A 1 515 ? 15.514 39.834 -16.484 1.00 10.35 515 ALA A C 1
ATOM 4326 O O . ALA A 1 515 ? 15.447 41.001 -16.897 1.00 11.63 515 ALA A O 1
ATOM 4328 N N . LEU A 1 516 ? 16.645 39.168 -16.374 1.00 10.47 516 LEU A N 1
ATOM 4329 C CA . LEU A 1 516 ? 17.904 39.710 -16.904 1.00 11.07 516 LEU A CA 1
ATOM 4330 C C . LEU A 1 516 ? 17.792 39.899 -18.414 1.00 11.45 516 LEU A C 1
ATOM 4331 O O . LEU A 1 516 ? 18.280 40.907 -18.948 1.00 14.09 516 LEU A O 1
ATOM 4336 N N . ALA A 1 517 ? 17.145 38.982 -19.113 1.00 11.98 517 ALA A N 1
ATOM 4337 C CA . ALA A 1 517 ? 16.990 39.134 -20.553 1.00 13.02 517 ALA A CA 1
ATOM 4338 C C . ALA A 1 517 ? 16.045 40.277 -20.858 1.00 12.06 517 ALA A C 1
ATOM 4339 O O . ALA A 1 517 ? 16.195 41.028 -21.868 1.00 14.61 517 ALA A O 1
ATOM 4341 N N . ALA A 1 518 ? 14.998 40.435 -20.037 1.00 11.81 518 ALA A N 1
ATOM 4342 C CA . ALA A 1 518 ? 14.069 41.576 -20.172 1.00 12.83 518 ALA A CA 1
ATOM 4343 C C . ALA A 1 518 ? 14.805 42.890 -20.002 1.00 13.71 518 ALA A C 1
ATOM 4344 O O . ALA A 1 518 ? 14.548 43.862 -20.743 1.00 16.36 518 ALA A O 1
ATOM 4346 N N . ALA A 1 519 ? 15.719 42.929 -19.061 1.00 14.86 519 ALA A N 1
ATOM 4347 C CA . ALA A 1 519 ? 16.493 44.154 -18.817 1.00 16.17 519 ALA A CA 1
ATOM 4348 C C . ALA A 1 519 ? 17.259 44.489 -20.083 1.00 16.81 519 ALA A C 1
ATOM 4349 O O . ALA A 1 519 ? 17.348 45.686 -20.492 1.00 20.99 519 ALA A O 1
ATOM 4351 N N . GLU A 1 520 ? 17.819 43.518 -20.768 1.00 18.47 520 GLU A N 1
ATOM 4352 C CA . GLU A 1 520 ? 18.560 43.786 -22.007 1.00 19.75 520 GLU A CA 1
ATOM 4353 C C . GLU A 1 520 ? 17.613 44.305 -23.111 1.00 19.51 520 GLU A C 1
ATOM 4354 O O . GLU A 1 520 ? 17.941 45.265 -23.842 1.00 27.14 520 GLU A O 1
ATOM 4360 N N . LEU A 1 521 ? 16.407 43.789 -23.211 1.00 19.99 521 LEU A N 1
ATOM 4361 C CA . LEU A 1 521 ? 15.388 44.247 -24.119 1.00 21.44 521 LEU A CA 1
ATOM 4362 C C . LEU A 1 521 ? 15.035 45.704 -23.832 1.00 20.20 521 LEU A C 1
ATOM 4363 O O . LEU A 1 521 ? 14.907 46.560 -24.746 1.00 26.74 521 LEU A O 1
ATOM 4368 N N . LEU A 1 522 ? 14.851 46.005 -22.584 1.00 19.08 522 LEU A N 1
ATOM 4369 C CA . LEU A 1 522 ? 14.364 47.314 -22.155 1.00 19.66 522 LEU A CA 1
ATOM 4370 C C . LEU A 1 522 ? 15.439 48.370 -22.349 1.00 21.71 522 LEU A C 1
ATOM 4371 O O . LEU A 1 522 ? 15.115 49.534 -22.589 1.00 21.79 522 LEU A O 1
ATOM 4376 N N . LYS A 1 523 ? 16.660 48.013 -22.277 1.00 25.44 523 LYS A N 1
ATOM 4377 C CA . LYS A 1 523 ? 17.805 48.928 -22.484 1.00 24.13 523 LYS A CA 1
ATOM 4378 C C . LYS A 1 523 ? 17.672 49.601 -23.825 1.00 22.20 523 LYS A C 1
ATOM 4379 O O . LYS A 1 523 ? 17.973 50.780 -24.024 1.00 24.53 523 LYS A O 1
ATOM 4385 N N . LYS A 1 524 ? 17.145 48.822 -24.772 1.00 28.13 524 LYS A N 1
ATOM 4386 C CA . LYS A 1 524 ? 17.029 49.305 -26.132 1.00 27.76 524 LYS A CA 1
ATOM 4387 C C . LYS A 1 524 ? 16.153 50.561 -26.152 1.00 29.57 524 LYS A C 1
ATOM 4388 O O . LYS A 1 524 ? 16.331 51.323 -27.071 1.00 33.26 524 LYS A O 1
ATOM 4394 N N . GLU A 1 525 ? 15.235 50.636 -25.202 1.00 28.98 525 GLU A N 1
ATOM 4395 C CA . GLU A 1 525 ? 14.140 51.555 -25.007 1.00 26.10 525 GLU A CA 1
ATOM 4396 C C . GLU A 1 525 ? 14.562 52.620 -23.984 1.00 25.81 525 GLU A C 1
ATOM 4397 O O . GLU A 1 525 ? 13.750 53.474 -23.597 1.00 28.48 525 GLU A O 1
ATOM 4403 N N . LYS A 1 526 ? 15.825 52.538 -23.567 1.00 27.93 526 LYS A N 1
ATOM 4404 C CA . LYS A 1 526 ? 16.335 53.418 -22.524 1.00 27.73 526 LYS A CA 1
ATOM 4405 C C . LYS A 1 526 ? 15.548 53.266 -21.228 1.00 31.67 526 LYS A C 1
ATOM 4406 O O . LYS A 1 526 ? 15.360 54.237 -20.464 1.00 32.94 526 LYS A O 1
ATOM 4412 N N . ILE A 1 527 ? 15.086 52.064 -20.891 1.00 20.69 527 ILE A N 1
ATOM 4413 C CA . ILE A 1 527 ? 14.469 51.785 -19.591 1.00 19.47 527 ILE A CA 1
ATOM 4414 C C . ILE A 1 527 ? 15.351 50.818 -18.803 1.00 17.30 527 ILE A C 1
ATOM 4415 O O . ILE A 1 527 ? 15.588 49.723 -19.311 1.00 19.72 527 ILE A O 1
ATOM 4420 N N . ASN A 1 528 ? 15.792 51.205 -17.642 1.00 17.70 528 ASN A N 1
ATOM 4421 C CA . ASN A 1 528 ? 16.525 50.389 -16.697 1.00 18.97 528 ASN A CA 1
ATOM 4422 C C . ASN A 1 528 ? 15.611 49.797 -15.637 1.00 18.10 528 ASN A C 1
ATOM 4423 O O . ASN A 1 528 ? 14.730 50.485 -15.147 1.00 19.83 528 ASN A O 1
ATOM 4428 N N . ILE A 1 529 ? 15.894 48.521 -15.309 1.00 16.47 529 ILE A N 1
ATOM 4429 C CA . ILE A 1 529 ? 15.231 47.871 -14.219 1.00 14.00 529 ILE A CA 1
ATOM 4430 C C . ILE A 1 529 ? 16.236 47.283 -13.229 1.00 14.38 529 ILE A C 1
ATOM 4431 O O . ILE A 1 529 ? 17.330 46.847 -13.609 1.00 16.19 529 ILE A O 1
ATOM 4436 N N . ARG A 1 530 ? 15.843 47.311 -11.953 1.00 13.51 530 ARG A N 1
ATOM 4437 C CA . ARG A 1 530 ? 16.591 46.667 -10.915 1.00 12.86 530 ARG A CA 1
ATOM 4438 C C . ARG A 1 530 ? 16.132 45.191 -10.838 1.00 12.38 530 ARG A C 1
ATOM 4439 O O . ARG A 1 530 ? 14.938 44.964 -10.920 1.00 16.89 530 ARG A O 1
ATOM 4447 N N . VAL A 1 531 ? 17.036 44.267 -10.700 1.00 11.20 531 VAL A N 1
ATOM 4448 C CA . VAL A 1 531 ? 16.685 42.855 -10.692 1.00 9.93 531 VAL A CA 1
ATOM 4449 C C . VAL A 1 531 ? 17.188 42.254 -9.388 1.00 9.30 531 VAL A C 1
ATOM 4450 O O . VAL A 1 531 ? 18.381 42.420 -9.057 1.00 9.81 531 VAL A O 1
ATOM 4454 N N . LEU A 1 532 ? 16.297 41.609 -8.679 1.00 8.91 532 LEU A N 1
ATOM 4455 C CA . LEU A 1 532 ? 16.552 41.066 -7.351 1.00 9.06 532 LEU A CA 1
ATOM 4456 C C . LEU A 1 532 ? 16.242 39.561 -7.329 1.00 8.55 532 LEU A C 1
ATOM 4457 O O . LEU A 1 532 ? 15.178 39.129 -7.769 1.00 9.08 532 LEU A O 1
ATOM 4462 N N . ASP A 1 533 ? 17.220 38.803 -6.804 1.00 7.86 533 ASP A N 1
ATOM 4463 C CA . ASP A 1 533 ? 17.134 37.327 -6.648 1.00 7.58 533 ASP A CA 1
ATOM 4464 C C . ASP A 1 533 ? 16.930 37.040 -5.160 1.00 6.85 533 ASP A C 1
ATOM 4465 O O . ASP A 1 533 ? 17.801 37.347 -4.324 1.00 8.16 533 ASP A O 1
ATOM 4470 N N A PRO A 1 534 ? 15.751 36.592 -4.734 0.56 8.13 534 PRO A N 1
ATOM 4471 N N B PRO A 1 534 ? 15.791 36.464 -4.769 0.44 5.93 534 PRO A N 1
ATOM 4472 C CA A PRO A 1 534 ? 15.514 36.389 -3.286 0.56 10.18 534 PRO A CA 1
ATOM 4473 C CA B PRO A 1 534 ? 15.516 36.359 -3.316 0.44 5.86 534 PRO A CA 1
ATOM 4474 C C A PRO A 1 534 ? 16.461 35.426 -2.556 0.56 7.84 534 PRO A C 1
ATOM 4475 C C B PRO A 1 534 ? 16.446 35.419 -2.549 0.44 6.11 534 PRO A C 1
ATOM 4476 O O A PRO A 1 534 ? 16.710 35.708 -1.374 0.56 6.09 534 PRO A O 1
ATOM 4477 O O B PRO A 1 534 ? 16.750 35.644 -1.369 0.44 11.06 534 PRO A O 1
ATOM 4484 N N . PHE A 1 535 ? 16.889 34.356 -3.214 1.00 6.76 535 PHE A N 1
ATOM 4485 C CA . PHE A 1 535 ? 17.704 33.276 -2.674 1.00 6.64 535 PHE A CA 1
ATOM 4486 C C . PHE A 1 535 ? 16.876 32.369 -1.749 1.00 6.40 535 PHE A C 1
ATOM 4487 O O . PHE A 1 535 ? 16.676 31.195 -2.074 1.00 7.35 535 PHE A O 1
ATOM 4495 N N . THR A 1 536 ? 16.402 32.926 -0.643 1.00 6.48 536 THR A N 1
ATOM 4496 C CA . THR A 1 536 ? 15.371 32.250 0.126 1.00 6.46 536 THR A CA 1
ATOM 4497 C C . THR A 1 536 ? 14.036 32.928 -0.081 1.00 6.56 536 THR A C 1
ATOM 4498 O O . THR A 1 536 ? 13.892 34.169 0.007 1.00 8.88 536 THR A O 1
ATOM 4502 N N . ILE A 1 537 ? 13.014 32.133 -0.351 1.00 6.71 537 ILE A N 1
ATOM 4503 C CA . ILE A 1 537 ? 11.646 32.633 -0.415 1.00 6.59 537 ILE A CA 1
ATOM 4504 C C . ILE A 1 537 ? 11.058 32.744 0.990 1.00 7.07 537 ILE A C 1
ATOM 4505 O O . ILE A 1 537 ? 10.216 33.587 1.247 1.00 8.69 537 ILE A O 1
ATOM 4510 N N . LYS A 1 538 ? 11.536 31.876 1.897 1.00 6.57 538 LYS A N 1
ATOM 4511 C CA . LYS A 1 538 ? 11.147 31.879 3.284 1.00 6.34 538 LYS A CA 1
ATOM 4512 C C . LYS A 1 538 ? 12.405 31.598 4.091 1.00 6.67 538 LYS A C 1
ATOM 4513 O O . LYS A 1 538 ? 12.977 30.505 3.921 1.00 6.75 538 LYS A O 1
ATOM 4519 N N . PRO A 1 539 ? 12.907 32.515 4.881 1.00 7.68 539 PRO A N 1
ATOM 4520 C CA . PRO A 1 539 ? 12.445 33.869 5.094 1.00 8.00 539 PRO A CA 1
ATOM 4521 C C . PRO A 1 539 ? 12.827 34.770 3.937 1.00 8.45 539 PRO A C 1
ATOM 4522 O O . PRO A 1 539 ? 13.874 34.611 3.311 1.00 11.59 539 PRO A O 1
ATOM 4526 N N A LEU A 1 540 ? 11.988 35.797 3.730 0.66 11.59 540 LEU A N 1
ATOM 4527 N N B LEU A 1 540 ? 11.958 35.759 3.656 0.34 5.97 540 LEU A N 1
ATOM 4528 C CA A LEU A 1 540 ? 12.189 36.749 2.663 0.66 10.82 540 LEU A CA 1
ATOM 4529 C CA B LEU A 1 540 ? 12.310 36.791 2.713 0.34 7.42 540 LEU A CA 1
ATOM 4530 C C A LEU A 1 540 ? 12.964 37.988 3.138 0.66 10.57 540 LEU A C 1
ATOM 4531 C C B LEU A 1 540 ? 13.224 37.865 3.322 0.34 8.96 540 LEU A C 1
ATOM 4532 O O A LEU A 1 540 ? 12.636 38.511 4.216 0.66 12.51 540 LEU A O 1
ATOM 4533 O O B LEU A 1 540 ? 13.214 38.136 4.519 0.34 12.21 540 LEU A O 1
ATOM 4542 N N . ASP A 1 541 ? 13.934 38.479 2.387 1.00 10.99 541 ASP A N 1
ATOM 4543 C CA . ASP A 1 541 ? 14.719 39.662 2.729 1.00 11.50 541 ASP A CA 1
ATOM 4544 C C . ASP A 1 541 ? 13.858 40.899 2.491 1.00 12.34 541 ASP A C 1
ATOM 4545 O O . ASP A 1 541 ? 14.028 41.626 1.508 1.00 12.21 541 ASP A O 1
ATOM 4550 N N . ARG A 1 542 ? 12.949 41.144 3.445 1.00 14.84 542 ARG A N 1
ATOM 4551 C CA . ARG A 1 542 ? 12.069 42.284 3.307 1.00 15.15 542 ARG A CA 1
ATOM 4552 C C . ARG A 1 542 ? 12.841 43.574 3.228 1.00 15.09 542 ARG A C 1
ATOM 4553 O O . ARG A 1 542 ? 12.434 44.469 2.497 1.00 15.74 542 ARG A O 1
ATOM 4561 N N . LYS A 1 543 ? 13.941 43.716 3.948 1.00 15.94 543 LYS A N 1
ATOM 4562 C CA . LYS A 1 543 ? 14.667 44.975 4.000 1.00 14.31 543 LYS A CA 1
ATOM 4563 C C . LYS A 1 543 ? 15.200 45.310 2.616 1.00 13.79 543 LYS A C 1
ATOM 4564 O O . LYS A 1 543 ? 15.050 46.436 2.169 1.00 15.22 543 LYS A O 1
ATOM 4570 N N . LEU A 1 544 ? 15.853 44.362 1.947 1.00 12.67 544 LEU A N 1
ATOM 4571 C CA . LEU A 1 544 ? 16.439 44.645 0.624 1.00 12.88 544 LEU A CA 1
ATOM 4572 C C . LEU A 1 544 ? 15.338 44.879 -0.383 1.00 12.07 544 LEU A C 1
ATOM 4573 O O . LEU A 1 544 ? 15.516 45.705 -1.256 1.00 12.48 544 LEU A O 1
ATOM 4578 N N . ILE A 1 545 ? 14.256 44.132 -0.266 1.00 12.31 545 ILE A N 1
ATOM 4579 C CA . ILE A 1 545 ? 13.150 44.372 -1.182 1.00 12.37 545 ILE A CA 1
ATOM 4580 C C . ILE A 1 545 ? 12.601 45.799 -1.055 1.00 13.89 545 ILE A C 1
ATOM 4581 O O . ILE A 1 545 ? 12.422 46.469 -2.089 1.00 14.54 545 ILE A O 1
ATOM 4586 N N . LEU A 1 546 ? 12.399 46.244 0.201 1.00 14.51 546 LEU A N 1
ATOM 4587 C CA . LEU A 1 546 ? 11.868 47.614 0.316 1.00 16.21 546 LEU A CA 1
ATOM 4588 C C . LEU A 1 546 ? 12.872 48.668 -0.039 1.00 16.03 546 LEU A C 1
ATOM 4589 O O . LEU A 1 546 ? 12.516 49.697 -0.609 1.00 17.14 546 LEU A O 1
ATOM 4594 N N . ASP A 1 547 ? 14.156 48.453 0.289 1.00 17.01 547 ASP A N 1
ATOM 4595 C CA . ASP A 1 547 ? 15.179 49.416 -0.058 1.00 17.51 547 ASP A CA 1
ATOM 4596 C C . ASP A 1 547 ? 15.258 49.507 -1.580 1.00 15.16 547 ASP A C 1
ATOM 4597 O O . ASP A 1 547 ? 15.404 50.613 -2.105 1.00 16.71 547 ASP A O 1
ATOM 4602 N N . SER A 1 548 ? 15.160 48.392 -2.265 1.00 14.90 548 SER A N 1
ATOM 4603 C CA . SER A 1 548 ? 15.146 48.381 -3.710 1.00 14.94 548 SER A CA 1
ATOM 4604 C C . SER A 1 548 ? 13.952 49.161 -4.249 1.00 14.97 548 SER A C 1
ATOM 4605 O O . SER A 1 548 ? 14.063 49.999 -5.141 1.00 15.73 548 SER A O 1
ATOM 4608 N N . ALA A 1 549 ? 12.760 48.834 -3.744 1.00 14.25 549 ALA A N 1
ATOM 4609 C CA . ALA A 1 549 ? 11.564 49.458 -4.236 1.00 15.01 549 ALA A CA 1
ATOM 4610 C C . ALA A 1 549 ? 11.619 50.977 -4.011 1.00 16.32 549 ALA A C 1
ATOM 4611 O O . ALA A 1 549 ? 11.170 51.736 -4.862 1.00 17.82 549 ALA A O 1
ATOM 4613 N N . ARG A 1 550 ? 12.152 51.393 -2.867 1.00 15.78 550 ARG A N 1
ATOM 4614 C CA . ARG A 1 550 ? 12.276 52.862 -2.710 1.00 19.66 550 ARG A CA 1
ATOM 4615 C C . ARG A 1 550 ? 13.211 53.512 -3.697 1.00 19.70 550 ARG A C 1
ATOM 4616 O O . ARG A 1 550 ? 13.061 54.712 -3.983 1.00 26.33 550 ARG A O 1
ATOM 4624 N N . ALA A 1 551 ? 14.130 52.779 -4.271 1.00 19.49 551 ALA A N 1
ATOM 4625 C CA . ALA A 1 551 ? 14.986 53.300 -5.324 1.00 20.83 551 ALA A CA 1
ATOM 4626 C C . ALA A 1 551 ? 14.358 53.293 -6.727 1.00 20.17 551 ALA A C 1
ATOM 4627 O O . ALA A 1 551 ? 14.938 53.899 -7.660 1.00 24.54 551 ALA A O 1
ATOM 4629 N N . THR A 1 552 ? 13.235 52.569 -6.863 1.00 18.19 552 THR A N 1
ATOM 4630 C CA . THR A 1 552 ? 12.585 52.372 -8.138 1.00 18.86 552 THR A CA 1
ATOM 4631 C C . THR A 1 552 ? 11.117 52.829 -8.112 1.00 19.52 552 THR A C 1
ATOM 4632 O O . THR A 1 552 ? 10.156 52.156 -8.507 1.00 21.30 552 THR A O 1
ATOM 4636 N N . LYS A 1 553 ? 10.938 54.040 -7.600 1.00 20.59 553 LYS A N 1
ATOM 4637 C CA . LYS A 1 553 ? 9.653 54.711 -7.533 1.00 20.91 553 LYS A CA 1
ATOM 4638 C C . LYS A 1 553 ? 8.563 53.913 -6.841 1.00 19.19 553 LYS A C 1
ATOM 4639 O O . LYS A 1 553 ? 7.361 54.063 -7.111 1.00 23.39 553 LYS A O 1
ATOM 4645 N N . GLY A 1 554 ? 8.962 53.085 -5.878 1.00 18.91 554 GLY A N 1
ATOM 4646 C CA . GLY A 1 554 ? 8.051 52.239 -5.095 1.00 18.91 554 GLY A CA 1
ATOM 4647 C C . GLY A 1 554 ? 7.513 50.967 -5.771 1.00 21.52 554 GLY A C 1
ATOM 4648 O O . GLY A 1 554 ? 6.735 50.221 -5.197 1.00 22.88 554 GLY A O 1
ATOM 4649 N N . ARG A 1 555 ? 7.929 50.774 -7.020 1.00 20.78 555 ARG A N 1
ATOM 4650 C CA . ARG A 1 555 ? 7.356 49.734 -7.867 1.00 21.19 555 ARG A CA 1
ATOM 4651 C C . ARG A 1 555 ? 8.118 48.423 -7.787 1.00 16.96 555 ARG A C 1
ATOM 4652 O O . ARG A 1 555 ? 9.317 48.396 -8.064 1.00 16.49 555 ARG A O 1
ATOM 4660 N N . ILE A 1 556 ? 7.366 47.363 -7.475 1.00 16.19 556 ILE A N 1
ATOM 4661 C CA . ILE A 1 556 ? 7.851 46.004 -7.489 1.00 13.81 556 ILE A CA 1
ATOM 4662 C C . ILE A 1 556 ? 7.039 45.173 -8.485 1.00 12.47 556 ILE A C 1
ATOM 4663 O O . ILE A 1 556 ? 5.816 45.252 -8.463 1.00 15.10 556 ILE A O 1
ATOM 4668 N N . LEU A 1 557 ? 7.735 44.374 -9.292 1.00 10.97 557 LEU A N 1
ATOM 4669 C CA . LEU A 1 557 ? 7.124 43.366 -10.140 1.00 10.47 557 LEU A CA 1
ATOM 4670 C C . LEU A 1 557 ? 7.714 42.013 -9.760 1.00 8.59 557 LEU A C 1
ATOM 4671 O O . LEU A 1 557 ? 8.923 41.870 -9.778 1.00 9.96 557 LEU A O 1
ATOM 4676 N N A THR A 1 558 ? 6.830 41.066 -9.465 0.25 10.61 558 THR A N 1
ATOM 4677 N N B THR A 1 558 ? 6.882 41.046 -9.365 0.75 8.03 558 THR A N 1
ATOM 4678 C CA A THR A 1 558 ? 7.367 39.741 -9.148 0.25 5.73 558 THR A CA 1
ATOM 4679 C CA B THR A 1 558 ? 7.340 39.690 -9.064 0.75 8.47 558 THR A CA 1
ATOM 4680 C C A THR A 1 558 ? 6.952 38.768 -10.234 0.25 8.64 558 THR A C 1
ATOM 4681 C C B THR A 1 558 ? 6.977 38.810 -10.267 0.75 6.44 558 THR A C 1
ATOM 4682 O O A THR A 1 558 ? 5.820 38.855 -10.694 0.25 12.11 558 THR A O 1
ATOM 4683 O O B THR A 1 558 ? 5.896 39.003 -10.823 0.75 8.52 558 THR A O 1
ATOM 4690 N N . VAL A 1 559 ? 7.860 37.901 -10.631 1.00 6.60 559 VAL A N 1
ATOM 4691 C CA . VAL A 1 559 ? 7.632 36.997 -11.758 1.00 6.31 559 VAL A CA 1
ATOM 4692 C C . VAL A 1 559 ? 8.094 35.606 -11.339 1.00 6.56 559 VAL A C 1
ATOM 4693 O O . VAL A 1 559 ? 9.262 35.450 -10.929 1.00 7.14 559 VAL A O 1
ATOM 4697 N N . GLU A 1 560 ? 7.214 34.613 -11.450 1.00 5.94 560 GLU A N 1
ATOM 4698 C CA . GLU A 1 560 ? 7.512 33.276 -10.890 1.00 5.30 560 GLU A CA 1
ATOM 4699 C C . GLU A 1 560 ? 6.921 32.175 -11.749 1.00 5.02 560 GLU A C 1
ATOM 4700 O O . GLU A 1 560 ? 5.819 32.274 -12.259 1.00 5.65 560 GLU A O 1
ATOM 4706 N N . ASP A 1 561 ? 7.677 31.063 -11.814 1.00 5.18 561 ASP A N 1
ATOM 4707 C CA . ASP A 1 561 ? 7.243 29.834 -12.457 1.00 5.12 561 ASP A CA 1
ATOM 4708 C C . ASP A 1 561 ? 6.542 28.971 -11.408 1.00 4.56 561 ASP A C 1
ATOM 4709 O O . ASP A 1 561 ? 7.087 27.969 -10.906 1.00 5.38 561 ASP A O 1
ATOM 4714 N N . HIS A 1 562 ? 5.342 29.400 -11.063 1.00 4.66 562 HIS A N 1
ATOM 4715 C CA . HIS A 1 562 ? 4.538 28.875 -9.967 1.00 4.37 562 HIS A CA 1
ATOM 4716 C C . HIS A 1 562 ? 3.140 29.461 -10.142 1.00 4.48 562 HIS A C 1
ATOM 4717 O O . HIS A 1 562 ? 2.987 30.503 -10.803 1.00 4.77 562 HIS A O 1
ATOM 4724 N N . TYR A 1 563 ? 2.128 28.854 -9.546 1.00 4.24 563 TYR A N 1
ATOM 4725 C CA . TYR A 1 563 ? 0.788 29.424 -9.500 1.00 4.41 563 TYR A CA 1
ATOM 4726 C C . TYR A 1 563 ? 0.808 30.704 -8.678 1.00 4.47 563 TYR A C 1
ATOM 4727 O O . TYR A 1 563 ? 1.696 31.047 -7.927 1.00 5.32 563 TYR A O 1
ATOM 4736 N N . TYR A 1 564 ? -0.292 31.493 -8.820 1.00 5.07 564 TYR A N 1
ATOM 4737 C CA . TYR A 1 564 ? -0.376 32.766 -8.112 1.00 5.75 564 TYR A CA 1
ATOM 4738 C C . TYR A 1 564 ? -0.445 32.625 -6.627 1.00 5.64 564 TYR A C 1
ATOM 4739 O O . TYR A 1 564 ? 0.045 33.502 -5.913 1.00 8.76 564 TYR A O 1
ATOM 4748 N N . GLU A 1 565 ? -1.129 31.619 -6.108 1.00 5.48 565 GLU A N 1
ATOM 4749 C CA . GLU A 1 565 ? -1.410 31.518 -4.690 1.00 5.99 565 GLU A CA 1
ATOM 4750 C C . GLU A 1 565 ? -0.262 30.861 -3.948 1.00 6.45 565 GLU A C 1
ATOM 4751 O O . GLU A 1 565 ? 0.225 29.794 -4.339 1.00 7.46 565 GLU A O 1
ATOM 4757 N N . GLY A 1 566 ? 0.182 31.522 -2.875 1.00 7.25 566 GLY A N 1
ATOM 4758 C CA . GLY A 1 566 ? 1.168 30.954 -1.958 1.00 7.16 566 GLY A CA 1
ATOM 4759 C C . GLY A 1 566 ? 2.600 31.023 -2.393 1.00 7.11 566 GLY A C 1
ATOM 4760 O O . GLY A 1 566 ? 3.454 30.488 -1.684 1.00 9.37 566 GLY A O 1
ATOM 4761 N N . GLY A 1 567 ? 2.902 31.674 -3.496 1.00 7.74 567 GLY A N 1
ATOM 4762 C CA . GLY A 1 567 ? 4.287 31.688 -4.004 1.00 9.08 567 GLY A CA 1
ATOM 4763 C C . GLY A 1 567 ? 4.974 33.011 -3.694 1.00 7.71 567 GLY A C 1
ATOM 4764 O O . GLY A 1 567 ? 4.767 33.658 -2.667 1.00 8.88 567 GLY A O 1
ATOM 4765 N N . ILE A 1 568 ? 5.917 33.328 -4.594 1.00 6.96 568 ILE A N 1
ATOM 4766 C CA . ILE A 1 568 ? 6.777 34.468 -4.380 1.00 6.64 568 ILE A CA 1
ATOM 4767 C C . ILE A 1 568 ? 6.005 35.774 -4.346 1.00 6.42 568 ILE A C 1
ATOM 4768 O O . ILE A 1 568 ? 6.207 36.633 -3.490 1.00 7.38 568 ILE A O 1
ATOM 4773 N N . GLY A 1 569 ? 5.112 35.963 -5.323 1.00 7.51 569 GLY A N 1
ATOM 4774 C CA . GLY A 1 569 ? 4.337 37.190 -5.375 1.00 8.00 569 GLY A CA 1
ATOM 4775 C C . GLY A 1 569 ? 3.510 37.418 -4.121 1.00 8.12 569 GLY A C 1
ATOM 4776 O O . GLY A 1 569 ? 3.463 38.521 -3.571 1.00 8.89 569 GLY A O 1
ATOM 4777 N N . GLU A 1 570 ? 2.858 36.380 -3.615 1.00 8.17 570 GLU A N 1
ATOM 4778 C CA . GLU A 1 570 ? 2.081 36.528 -2.403 1.00 8.74 570 GLU A CA 1
ATOM 4779 C C . GLU A 1 570 ? 2.978 36.751 -1.181 1.00 8.76 570 GLU A C 1
ATOM 4780 O O . GLU A 1 570 ? 2.615 37.545 -0.297 1.00 9.63 570 GLU A O 1
ATOM 4786 N N . ALA A 1 571 ? 4.134 36.084 -1.117 1.00 7.77 571 ALA A N 1
ATOM 4787 C CA . ALA A 1 571 ? 5.072 36.339 -0.020 1.00 8.87 571 ALA A CA 1
ATOM 4788 C C . ALA A 1 571 ? 5.506 37.797 -0.005 1.00 8.59 571 ALA A C 1
ATOM 4789 O O . ALA A 1 571 ? 5.583 38.437 1.036 1.00 11.11 571 ALA A O 1
ATOM 4791 N N . VAL A 1 572 ? 5.831 38.320 -1.204 1.00 8.31 572 VAL A N 1
ATOM 4792 C CA . VAL A 1 572 ? 6.273 39.694 -1.252 1.00 9.71 572 VAL A CA 1
ATOM 4793 C C . VAL A 1 572 ? 5.166 40.633 -0.895 1.00 9.78 572 VAL A C 1
ATOM 4794 O O . VAL A 1 572 ? 5.335 41.589 -0.103 1.00 11.86 572 VAL A O 1
ATOM 4798 N N . SER A 1 573 ? 3.969 40.408 -1.418 1.00 10.55 573 SER A N 1
ATOM 4799 C CA . SER A 1 573 ? 2.826 41.265 -1.104 1.00 11.94 573 SER A CA 1
ATOM 4800 C C . SER A 1 573 ? 2.529 41.305 0.398 1.00 12.85 573 SER A C 1
ATOM 4801 O O . SER A 1 573 ? 2.271 42.385 0.924 1.00 13.26 573 SER A O 1
ATOM 4804 N N A SER A 1 574 ? 2.554 40.160 1.041 0.84 11.86 574 SER A N 1
ATOM 4805 N N B SER A 1 574 ? 2.602 40.145 1.042 0.16 13.16 574 SER A N 1
ATOM 4806 C CA A SER A 1 574 ? 2.265 40.102 2.497 0.84 11.80 574 SER A CA 1
ATOM 4807 C CA B SER A 1 574 ? 2.240 40.128 2.463 0.16 20.28 574 SER A CA 1
ATOM 4808 C C A SER A 1 574 ? 3.345 40.871 3.202 0.84 15.48 574 SER A C 1
ATOM 4809 C C B SER A 1 574 ? 3.370 40.739 3.293 0.16 8.44 574 SER A C 1
ATOM 4810 O O A SER A 1 574 ? 3.106 41.581 4.197 0.84 18.87 574 SER A O 1
ATOM 4811 O O B SER A 1 574 ? 3.022 41.166 4.410 0.16 4.90 574 SER A O 1
ATOM 4816 N N . ALA A 1 575 ? 4.591 40.811 2.739 1.00 12.11 575 ALA A N 1
ATOM 4817 C CA . ALA A 1 575 ? 5.698 41.433 3.459 1.00 14.94 575 ALA A CA 1
ATOM 4818 C C . ALA A 1 575 ? 5.584 42.924 3.455 1.00 15.19 575 ALA A C 1
ATOM 4819 O O . ALA A 1 575 ? 6.013 43.572 4.449 1.00 18.02 575 ALA A O 1
ATOM 4821 N N . VAL A 1 576 ? 5.114 43.479 2.370 1.00 13.63 576 VAL A N 1
ATOM 4822 C CA . VAL A 1 576 ? 5.179 44.918 2.157 1.00 16.40 576 VAL A CA 1
ATOM 4823 C C . VAL A 1 576 ? 3.857 45.640 2.156 1.00 16.44 576 VAL A C 1
ATOM 4824 O O . VAL A 1 576 ? 3.864 46.890 2.068 1.00 17.77 576 VAL A O 1
ATOM 4828 N N . VAL A 1 577 ? 2.721 44.964 2.222 1.00 16.31 577 VAL A N 1
ATOM 4829 C CA . VAL A 1 577 ? 1.407 45.610 2.089 1.00 16.89 577 VAL A CA 1
ATOM 4830 C C . VAL A 1 577 ? 1.323 46.741 3.123 1.00 20.77 577 VAL A C 1
ATOM 4831 O O . VAL A 1 577 ? 1.840 46.630 4.242 1.00 21.36 577 VAL A O 1
ATOM 4835 N N . GLY A 1 578 ? 0.734 47.879 2.735 1.00 25.50 578 GLY A N 1
ATOM 4836 C CA . GLY A 1 578 ? 0.660 49.119 3.535 1.00 23.02 578 GLY A CA 1
ATOM 4837 C C . GLY A 1 578 ? 1.874 50.024 3.584 1.00 26.56 578 GLY A C 1
ATOM 4838 O O . GLY A 1 578 ? 1.819 51.124 4.196 1.00 26.22 578 GLY A O 1
ATOM 4839 N N . GLU A 1 579 ? 3.004 49.673 2.976 1.00 22.74 579 GLU A N 1
ATOM 4840 C CA . GLU A 1 579 ? 4.135 50.554 2.922 1.00 24.60 579 GLU A CA 1
ATOM 4841 C C . GLU A 1 579 ? 3.868 51.702 1.940 1.00 23.87 579 GLU A C 1
ATOM 4842 O O . GLU A 1 579 ? 3.497 51.508 0.775 1.00 27.45 579 GLU A O 1
ATOM 4848 N N . PRO A 1 580 ? 4.009 52.962 2.384 1.00 30.15 580 PRO A N 1
ATOM 4849 C CA . PRO A 1 580 ? 3.567 54.025 1.532 1.00 29.98 580 PRO A CA 1
ATOM 4850 C C . PRO A 1 580 ? 4.476 54.088 0.310 1.00 28.21 580 PRO A C 1
ATOM 4851 O O . PRO A 1 580 ? 5.700 53.939 0.290 1.00 30.48 580 PRO A O 1
ATOM 4855 N N . GLY A 1 581 ? 3.731 54.313 -0.783 1.00 25.96 581 GLY A N 1
ATOM 4856 C CA . GLY A 1 581 ? 4.481 54.497 -2.002 1.00 26.42 581 GLY A CA 1
ATOM 4857 C C . GLY A 1 581 ? 4.829 53.154 -2.638 1.00 27.70 581 GLY A C 1
ATOM 4858 O O . GLY A 1 581 ? 5.377 53.257 -3.760 1.00 45.76 581 GLY A O 1
ATOM 4859 N N . ILE A 1 582 ? 4.520 52.044 -1.961 1.00 25.16 582 ILE A N 1
ATOM 4860 C CA . ILE A 1 582 ? 4.928 50.724 -2.493 1.00 25.50 582 ILE A CA 1
ATOM 4861 C C . ILE A 1 582 ? 3.762 50.088 -3.233 1.00 23.22 582 ILE A C 1
ATOM 4862 O O . ILE A 1 582 ? 2.614 50.015 -2.816 1.00 27.65 582 ILE A O 1
ATOM 4867 N N . THR A 1 583 ? 4.038 49.648 -4.460 1.00 23.11 583 THR A N 1
ATOM 4868 C CA . THR A 1 583 ? 3.110 48.893 -5.278 1.00 25.10 583 THR A CA 1
ATOM 4869 C C . THR A 1 583 ? 3.726 47.537 -5.634 1.00 23.74 583 THR A C 1
ATOM 4870 O O . THR A 1 583 ? 4.950 47.481 -5.785 1.00 23.03 583 THR A O 1
ATOM 4874 N N . VAL A 1 584 ? 2.911 46.498 -5.756 1.00 22.18 584 VAL A N 1
ATOM 4875 C CA . VAL A 1 584 ? 3.395 45.184 -6.150 1.00 16.80 584 VAL A CA 1
ATOM 4876 C C . VAL A 1 584 ? 2.457 44.656 -7.214 1.00 18.54 584 VAL A C 1
ATOM 4877 O O . VAL A 1 584 ? 1.236 44.634 -6.912 1.00 20.45 584 VAL A O 1
ATOM 4881 N N . THR A 1 585 ? 3.044 44.293 -8.350 1.00 16.70 585 THR A N 1
ATOM 4882 C CA . THR A 1 585 ? 2.401 43.650 -9.514 1.00 17.89 585 THR A CA 1
ATOM 4883 C C . THR A 1 585 ? 2.980 42.288 -9.716 1.00 11.52 585 THR A C 1
ATOM 4884 O O . THR A 1 585 ? 4.154 42.080 -9.411 1.00 12.96 585 THR A O 1
ATOM 4888 N N A HIS A 1 586 ? 2.221 41.400 -10.334 0.39 13.02 586 HIS A N 1
ATOM 4889 N N B HIS A 1 586 ? 2.169 41.310 -10.089 0.61 7.59 586 HIS A N 1
ATOM 4890 C CA A HIS A 1 586 ? 2.539 39.982 -10.172 0.39 8.69 586 HIS A CA 1
ATOM 4891 C CA B HIS A 1 586 ? 2.553 39.897 -10.098 0.61 7.88 586 HIS A CA 1
ATOM 4892 C C A HIS A 1 586 ? 2.288 39.193 -11.443 0.39 6.72 586 HIS A C 1
ATOM 4893 C C B HIS A 1 586 ? 2.409 39.376 -11.525 0.61 8.21 586 HIS A C 1
ATOM 4894 O O A HIS A 1 586 ? 1.163 39.150 -11.942 0.39 6.25 586 HIS A O 1
ATOM 4895 O O B HIS A 1 586 ? 1.425 39.717 -12.185 0.61 10.04 586 HIS A O 1
ATOM 4908 N N . LEU A 1 587 ? 3.350 38.542 -11.914 1.00 6.88 587 LEU A N 1
ATOM 4909 C CA . LEU A 1 587 ? 3.248 37.653 -13.070 1.00 6.67 587 LEU A CA 1
ATOM 4910 C C . LEU A 1 587 ? 3.500 36.220 -12.569 1.00 5.78 587 LEU A C 1
ATOM 4911 O O . LEU A 1 587 ? 4.512 35.967 -11.894 1.00 6.85 587 LEU A O 1
ATOM 4916 N N . ALA A 1 588 ? 2.602 35.309 -12.877 1.00 5.66 588 ALA A N 1
ATOM 4917 C CA . ALA A 1 588 ? 2.710 33.921 -12.483 1.00 5.06 588 ALA A CA 1
ATOM 4918 C C . ALA A 1 588 ? 1.899 33.096 -13.467 1.00 4.70 588 ALA A C 1
ATOM 4919 O O . ALA A 1 588 ? 1.392 33.592 -14.483 1.00 5.85 588 ALA A O 1
ATOM 4921 N N . VAL A 1 589 ? 1.788 31.803 -13.189 1.00 5.04 589 VAL A N 1
ATOM 4922 C CA . VAL A 1 589 ? 1.101 30.852 -14.063 1.00 4.83 589 VAL A CA 1
ATOM 4923 C C . VAL A 1 589 ? -0.338 30.764 -13.647 1.00 4.62 589 VAL A C 1
ATOM 4924 O O . VAL A 1 589 ? -0.635 30.483 -12.483 1.00 5.64 589 VAL A O 1
ATOM 4928 N N . ASN A 1 590 ? -1.300 31.047 -14.558 1.00 5.01 590 ASN A N 1
ATOM 4929 C CA . ASN A 1 590 ? -2.679 31.232 -14.125 1.00 5.35 590 ASN A CA 1
ATOM 4930 C C . ASN A 1 590 ? -3.560 29.985 -14.217 1.00 5.19 590 ASN A C 1
ATOM 4931 O O . ASN A 1 590 ? -4.746 30.098 -13.808 1.00 6.60 590 ASN A O 1
ATOM 4936 N N . ARG A 1 591 ? -3.088 28.862 -14.681 1.00 5.11 591 ARG A N 1
ATOM 4937 C CA . ARG A 1 591 ? -3.937 27.690 -14.905 1.00 5.06 591 ARG A CA 1
ATOM 4938 C C . ARG A 1 591 ? -3.052 26.497 -15.175 1.00 4.46 591 ARG A C 1
ATOM 4939 O O . ARG A 1 591 ? -1.848 26.640 -15.396 1.00 4.86 591 ARG A O 1
ATOM 4947 N N . VAL A 1 592 ? -3.654 25.297 -15.186 1.00 4.52 592 VAL A N 1
ATOM 4948 C CA . VAL A 1 592 ? -2.917 24.094 -15.506 1.00 4.24 592 VAL A CA 1
ATOM 4949 C C . VAL A 1 592 ? -2.235 24.220 -16.858 1.00 4.30 592 VAL A C 1
ATOM 4950 O O . VAL A 1 592 ? -2.925 24.558 -17.853 1.00 4.88 592 VAL A O 1
ATOM 4954 N N A PRO A 1 593 ? -0.941 23.977 -16.960 0.72 4.08 593 PRO A N 1
ATOM 4955 N N B PRO A 1 593 ? -0.946 23.972 -16.952 0.28 4.80 593 PRO A N 1
ATOM 4956 C CA A PRO A 1 593 ? -0.234 24.062 -18.245 0.72 4.61 593 PRO A CA 1
ATOM 4957 C CA B PRO A 1 593 ? -0.252 24.155 -18.238 0.28 4.27 593 PRO A CA 1
ATOM 4958 C C A PRO A 1 593 ? -0.462 22.836 -19.125 0.72 4.56 593 PRO A C 1
ATOM 4959 C C B PRO A 1 593 ? -0.457 22.961 -19.173 0.28 4.49 593 PRO A C 1
ATOM 4960 O O A PRO A 1 593 ? -1.414 22.093 -19.054 0.72 4.85 593 PRO A O 1
ATOM 4961 O O B PRO A 1 593 ? -1.486 22.290 -19.092 0.28 5.29 593 PRO A O 1
ATOM 4968 N N . ARG A 1 594 ? 0.488 22.723 -20.081 1.00 4.80 594 ARG A N 1
ATOM 4969 C CA . ARG A 1 594 ? 0.381 21.825 -21.221 1.00 4.46 594 ARG A CA 1
ATOM 4970 C C . ARG A 1 594 ? 1.813 21.592 -21.747 1.00 4.91 594 ARG A C 1
ATOM 4971 O O . ARG A 1 594 ? 2.741 22.260 -21.308 1.00 6.04 594 ARG A O 1
ATOM 4979 N N . SER A 1 595 ? 1.968 20.691 -22.706 1.00 4.88 595 SER A N 1
ATOM 4980 C CA . SER A 1 595 ? 3.283 20.394 -23.251 1.00 4.71 595 SER A CA 1
ATOM 4981 C C . SER A 1 595 ? 3.729 21.385 -24.302 1.00 5.27 595 SER A C 1
ATOM 4982 O O . SER A 1 595 ? 2.949 21.843 -25.143 1.00 5.95 595 SER A O 1
ATOM 4985 N N . GLY A 1 596 ? 5.032 21.659 -24.304 1.00 5.20 596 GLY A N 1
ATOM 4986 C CA . GLY A 1 596 ? 5.680 22.425 -25.358 1.00 6.08 596 GLY A CA 1
ATOM 4987 C C . GLY A 1 596 ? 7.116 22.608 -24.975 1.00 5.48 596 GLY A C 1
ATOM 4988 O O . GLY A 1 596 ? 7.585 22.077 -23.959 1.00 6.14 596 GLY A O 1
ATOM 4989 N N . LYS A 1 597 ? 7.885 23.323 -25.804 1.00 6.36 597 LYS A N 1
ATOM 4990 C CA . LYS A 1 597 ? 9.250 23.622 -25.422 1.00 6.54 597 LYS A CA 1
ATOM 4991 C C . LYS A 1 597 ? 9.265 24.568 -24.229 1.00 6.31 597 LYS A C 1
ATOM 4992 O O . LYS A 1 597 ? 8.368 25.410 -24.101 1.00 6.93 597 LYS A O 1
ATOM 4998 N N . PRO A 1 598 ? 10.300 24.501 -23.382 1.00 6.58 598 PRO A N 1
ATOM 4999 C CA . PRO A 1 598 ? 10.374 25.431 -22.220 1.00 7.04 598 PRO A CA 1
ATOM 5000 C C . PRO A 1 598 ? 10.101 26.882 -22.568 1.00 7.23 598 PRO A C 1
ATOM 5001 O O . PRO A 1 598 ? 9.306 27.562 -21.935 1.00 7.79 598 PRO A O 1
ATOM 5005 N N . ALA A 1 599 ? 10.793 27.403 -23.623 1.00 8.02 599 ALA A N 1
ATOM 5006 C CA . ALA A 1 599 ? 10.610 28.827 -23.952 1.00 8.42 599 ALA A CA 1
ATOM 5007 C C . ALA A 1 599 ? 9.209 29.104 -24.414 1.00 7.69 599 ALA A C 1
ATOM 5008 O O . ALA A 1 599 ? 8.662 30.218 -24.172 1.00 9.06 599 ALA A O 1
ATOM 5010 N N . GLU A 1 600 ? 8.600 28.182 -25.139 1.00 7.74 600 GLU A N 1
ATOM 5011 C CA . GLU A 1 600 ? 7.232 28.351 -25.602 1.00 7.29 600 GLU A CA 1
ATOM 5012 C C . GLU A 1 600 ? 6.238 28.441 -24.435 1.00 7.23 600 GLU A C 1
ATOM 5013 O O . GLU A 1 600 ? 5.294 29.226 -24.462 1.00 7.92 600 GLU A O 1
ATOM 5019 N N . LEU A 1 601 ? 6.457 27.594 -23.417 1.00 7.14 601 LEU A N 1
ATOM 5020 C CA . LEU A 1 601 ? 5.568 27.621 -22.258 1.00 6.24 601 LEU A CA 1
ATOM 5021 C C . LEU A 1 601 ? 5.763 28.853 -21.397 1.00 6.60 601 LEU A C 1
ATOM 5022 O O . LEU A 1 601 ? 4.807 29.402 -20.872 1.00 7.10 601 LEU A O 1
ATOM 5027 N N . LEU A 1 602 ? 7.024 29.309 -21.226 1.00 6.96 602 LEU A N 1
ATOM 5028 C CA . LEU A 1 602 ? 7.215 30.553 -20.495 1.00 7.38 602 LEU A CA 1
ATOM 5029 C C . LEU A 1 602 ? 6.454 31.677 -21.160 1.00 7.60 602 LEU A C 1
ATOM 5030 O O . LEU A 1 602 ? 5.914 32.567 -20.510 1.00 8.44 602 LEU A O 1
ATOM 5035 N N . LYS A 1 603 ? 6.455 31.679 -22.515 1.00 7.86 603 LYS A N 1
ATOM 5036 C CA . LYS A 1 603 ? 5.699 32.666 -23.289 1.00 8.80 603 LYS A CA 1
ATOM 5037 C C . LYS A 1 603 ? 4.206 32.479 -23.096 1.00 7.91 603 LYS A C 1
ATOM 5038 O O . LYS A 1 603 ? 3.508 33.455 -22.778 1.00 9.05 603 LYS A O 1
ATOM 5044 N N . MET A 1 604 ? 3.671 31.271 -23.306 1.00 7.71 604 MET A N 1
ATOM 5045 C CA . MET A 1 604 ? 2.256 31.014 -23.209 1.00 7.36 604 MET A CA 1
ATOM 5046 C C . MET A 1 604 ? 1.686 31.462 -21.863 1.00 6.63 604 MET A C 1
ATOM 5047 O O . MET A 1 604 ? 0.584 31.982 -21.787 1.00 7.72 604 MET A O 1
ATOM 5052 N N . PHE A 1 605 ? 2.455 31.167 -20.793 1.00 6.56 605 PHE A N 1
ATOM 5053 C CA . PHE A 1 605 ? 1.990 31.427 -19.451 1.00 6.69 605 PHE A CA 1
ATOM 5054 C C . PHE A 1 605 ? 2.448 32.765 -18.876 1.00 7.09 605 PHE A C 1
ATOM 5055 O O . PHE A 1 605 ? 2.194 33.060 -17.709 1.00 8.36 605 PHE A O 1
ATOM 5063 N N . GLY A 1 606 ? 3.056 33.610 -19.713 1.00 7.24 606 GLY A N 1
ATOM 5064 C CA . GLY A 1 606 ? 3.197 35.001 -19.334 1.00 7.96 606 GLY A CA 1
ATOM 5065 C C . GLY A 1 606 ? 4.270 35.331 -18.340 1.00 8.15 606 GLY A C 1
ATOM 5066 O O . GLY A 1 606 ? 4.138 36.279 -17.545 1.00 9.46 606 GLY A O 1
ATOM 5067 N N . ILE A 1 607 ? 5.384 34.574 -18.366 1.00 7.31 607 ILE A N 1
ATOM 5068 C CA . ILE A 1 607 ? 6.431 34.738 -17.369 1.00 7.83 607 ILE A CA 1
ATOM 5069 C C . ILE A 1 607 ? 7.823 34.783 -18.009 1.00 8.23 607 ILE A C 1
ATOM 5070 O O . ILE A 1 607 ? 8.854 34.628 -17.322 1.00 10.05 607 ILE A O 1
ATOM 5075 N N A ASP A 1 608 ? 7.888 35.047 -19.310 0.56 9.58 608 ASP A N 1
ATOM 5076 N N B ASP A 1 608 ? 7.874 35.045 -19.317 0.44 9.65 608 ASP A N 1
ATOM 5077 C CA A ASP A 1 608 ? 9.180 35.172 -19.974 0.56 10.12 608 ASP A CA 1
ATOM 5078 C CA B ASP A 1 608 ? 9.091 35.222 -20.085 0.44 9.74 608 ASP A CA 1
ATOM 5079 C C A ASP A 1 608 ? 9.544 36.648 -20.179 0.56 9.42 608 ASP A C 1
ATOM 5080 C C B ASP A 1 608 ? 9.561 36.687 -20.111 0.44 8.81 608 ASP A C 1
ATOM 5081 O O A ASP A 1 608 ? 8.824 37.586 -19.836 0.56 10.95 608 ASP A O 1
ATOM 5082 O O B ASP A 1 608 ? 8.917 37.586 -19.567 0.44 8.85 608 ASP A O 1
ATOM 5091 N N . ARG A 1 609 ? 10.696 36.838 -20.779 1.00 9.94 609 ARG A N 1
ATOM 5092 C CA . ARG A 1 609 ? 11.297 38.164 -20.962 1.00 10.00 609 ARG A CA 1
ATOM 5093 C C . ARG A 1 609 ? 10.351 39.197 -21.579 1.00 10.66 609 ARG A C 1
ATOM 5094 O O . ARG A 1 609 ? 10.320 40.344 -21.150 1.00 11.47 609 ARG A O 1
ATOM 5102 N N . ASP A 1 610 ? 9.589 38.768 -22.586 1.00 11.76 610 ASP A N 1
ATOM 5103 C CA . ASP A 1 610 ? 8.700 39.714 -23.223 1.00 14.16 610 ASP A CA 1
ATOM 5104 C C . ASP A 1 610 ? 7.528 40.092 -22.306 1.00 12.71 610 ASP A C 1
ATOM 5105 O O . ASP A 1 610 ? 7.125 41.247 -22.283 1.00 14.67 610 ASP A O 1
ATOM 5110 N N . ALA A 1 611 ? 6.997 39.138 -21.537 1.00 11.78 611 ALA A N 1
ATOM 5111 C CA . ALA A 1 611 ? 5.926 39.443 -20.561 1.00 10.73 611 ALA A CA 1
ATOM 5112 C C . ALA A 1 611 ? 6.441 40.387 -19.487 1.00 10.40 611 ALA A C 1
ATOM 5113 O O . ALA A 1 611 ? 5.699 41.310 -19.054 1.00 11.36 611 ALA A O 1
ATOM 5115 N N . ILE A 1 612 ? 7.655 40.180 -19.035 1.00 10.02 612 ILE A N 1
ATOM 5116 C CA . ILE A 1 612 ? 8.229 41.044 -18.013 1.00 9.86 612 ILE A CA 1
ATOM 5117 C C . ILE A 1 612 ? 8.397 42.453 -18.559 1.00 11.76 612 ILE A C 1
ATOM 5118 O O . ILE A 1 612 ? 8.022 43.435 -17.875 1.00 11.95 612 ILE A O 1
ATOM 5123 N N . ALA A 1 613 ? 8.965 42.540 -19.780 1.00 12.19 613 ALA A N 1
ATOM 5124 C CA . ALA A 1 613 ? 9.178 43.861 -20.380 1.00 12.82 613 ALA A CA 1
ATOM 5125 C C . ALA A 1 613 ? 7.856 44.623 -20.536 1.00 12.28 613 ALA A C 1
ATOM 5126 O O . ALA A 1 613 ? 7.747 45.823 -20.268 1.00 15.20 613 ALA A O 1
ATOM 5128 N N . GLN A 1 614 ? 6.817 43.936 -20.970 1.00 15.50 614 GLN A N 1
ATOM 5129 C CA . GLN A 1 614 ? 5.497 44.573 -21.099 1.00 13.63 614 GLN A CA 1
ATOM 5130 C C . GLN A 1 614 ? 4.936 45.027 -19.730 1.00 14.13 614 GLN A C 1
ATOM 5131 O O . GLN A 1 614 ? 4.343 46.119 -19.679 1.00 15.59 614 GLN A O 1
ATOM 5137 N N . ALA A 1 615 ? 5.032 44.240 -18.672 1.00 12.08 615 ALA A N 1
ATOM 5138 C CA . ALA A 1 615 ? 4.565 44.633 -17.369 1.00 12.99 615 ALA A CA 1
ATOM 5139 C C . ALA A 1 615 ? 5.332 45.840 -16.876 1.00 14.06 615 ALA A C 1
ATOM 5140 O O . ALA A 1 615 ? 4.728 46.759 -16.285 1.00 18.04 615 ALA A O 1
ATOM 5142 N N . VAL A 1 616 ? 6.637 45.889 -17.122 1.00 13.70 616 VAL A N 1
ATOM 5143 C CA . VAL A 1 616 ? 7.459 47.054 -16.694 1.00 13.56 616 VAL A CA 1
ATOM 5144 C C . VAL A 1 616 ? 6.994 48.292 -17.401 1.00 15.09 616 VAL A C 1
ATOM 5145 O O . VAL A 1 616 ? 6.731 49.353 -16.806 1.00 18.28 616 VAL A O 1
ATOM 5149 N N . ARG A 1 617 ? 6.815 48.217 -18.744 1.00 13.13 617 ARG A N 1
ATOM 5150 C CA . ARG A 1 617 ? 6.298 49.393 -19.428 1.00 18.00 617 ARG A CA 1
ATOM 5151 C C . ARG A 1 617 ? 4.945 49.861 -18.923 1.00 17.97 617 ARG A C 1
ATOM 5152 O O . ARG A 1 617 ? 4.668 51.070 -18.842 1.00 23.16 617 ARG A O 1
ATOM 5160 N N . GLY A 1 618 ? 4.060 48.923 -18.571 1.00 20.29 618 GLY A N 1
ATOM 5161 C CA . GLY A 1 618 ? 2.772 49.386 -18.134 1.00 24.20 618 GLY A CA 1
ATOM 5162 C C . GLY A 1 618 ? 2.801 50.040 -16.770 1.00 22.27 618 GLY A C 1
ATOM 5163 O O . GLY A 1 618 ? 1.982 50.919 -16.580 1.00 28.84 618 GLY A O 1
ATOM 5164 N N . LEU A 1 619 ? 3.692 49.610 -15.905 1.00 20.13 619 LEU A N 1
ATOM 5165 C CA . LEU A 1 619 ? 3.886 50.306 -14.656 1.00 25.06 619 LEU A CA 1
ATOM 5166 C C . LEU A 1 619 ? 4.303 51.753 -14.862 1.00 36.43 619 LEU A C 1
ATOM 5167 O O . LEU A 1 619 ? 3.809 52.708 -14.228 1.00 42.49 619 LEU A O 1
ATOM 5172 N N . ILE A 1 620 ? 5.237 51.885 -15.788 1.00 27.65 620 ILE A N 1
ATOM 5173 C CA . ILE A 1 620 ? 5.913 53.174 -15.864 1.00 26.88 620 ILE A CA 1
ATOM 5174 C C . ILE A 1 620 ? 4.861 54.131 -16.390 1.00 27.25 620 ILE A C 1
ATOM 5175 O O . ILE A 1 620 ? 4.824 55.297 -16.045 1.00 39.97 620 ILE A O 1
ATOM 5180 N N . THR A 1 621 ? 3.978 53.622 -17.204 1.00 26.08 621 THR A N 1
ATOM 5181 C CA . THR A 1 621 ? 2.953 54.486 -17.779 1.00 113.40 621 THR A CA 1
ATOM 5182 C C . THR A 1 621 ? 1.632 54.269 -17.054 1.00 85.94 621 THR A C 1
ATOM 5183 O O . THR A 1 621 ? 1.580 54.008 -15.830 1.00 98.84 621 THR A O 1
#

Organism: Homo sapiens (NCBI:txid9606)